Protein AF-A0A916A9X5-F1 (afdb_monomer)

Secondary structure (DSSP, 8-state):
------------------------------PPP--TT-----TTSPP---SPPPPP---SS-EE-TTEEEEEEEETT-B-S-TT--PPP-TTS---HHHHTTBPPSSEEEEEEEESSTTSEEEEEEEE----HHHHSTTTTSS--HHHHHHHHHHSEEEEEEEEEETTEEEE-SS-TT-EEE-TTSEEEEESTTTT-GGG-BTTBTTS-EEE----EEEEEE-TTS-EEEEE--HHHH-B--SS--HHHHHTT-BSS-SS-GGGT-GGGBTTT-TTTGGG-S-EEEE-TT-TTSPPEEEGGG-SS-EEEEEEEE-TTSEEEEEEEE-STTPPPEEEEEEEEPPSSHHHHTTTTTSSEEEEEEEE-TTSEEEEEE--S-SS--SHHHHHHTHHHHHHHHT----S-EEEEEE-TTS-EEEEE--BTTTTSTTSPPP-SSS-STTB-S-EEEEEEE-SSTTEEEEEEEEESSSS---EEEEEE-TTS-EEEEE-PPPPPTT---SHHHHHHTT--S--EEEEE-TT----EEEEEPSTT-EEEEEEE-TTSS-EEEEEE-TT--TTT---TT-TTSS--TTT--TT-----EEEEEEETTS--TT-

Foldseek 3Di:
DDDDDDDDDDDDDDDDDDDDDDDDDDDDDDDDDDDPDDDPFPPPDFQDQPFDFDDFAAFQAKDFGPQKDKDFAFWFLAFFDDQVQGDHDDQLLPDWLVSLLGTAAAFQQEWAWADDDAQFKTKIKTFAAFDQQLANDNQGCPPPDLRSLSSRQSRGGIWIWMWGQDPVGIHTDPPDPLTHDFTQAAKAFEFADQQQPPLQAWPVRNRSTIHGGAAGWNEWEADPLQKIKTFGAQLLQQAAEPCDHDPLCVLQNHYNDHLRPSCVNPVLRYCVRTVSSSLNYQFIWIDHSRDNPDHIYGQLQQFGARFQYWYWDADPVQWIKIWTFFQPFQFFTKIWTFPDHDDPDGCVSCVCRSNHTWIWTKAQDLVQKIFTHTQDDDDPQDDPSSCRSRVRVSRVVRPHGGAQGFREWEAFPVRKIKTKRQGAQCECPPPHDHADNRRNDHRQQFTFMKIWHQDPPRGMIGIDTAGRGQAPGGRWHYWYYDLNGKIKTWHADQADRAPDDRPPVSCVRRPSPHAIFIWIDHNVRYDTRTGMHHRRRWTFNYWYARNQQQKIKIKTHDHPQDDGNHANSVCQPPRHPPDPVDPSRHHITGIMIMHGPVSHHPSD

Radius of gyration: 24.97 Å; Cα contacts (8 Å, |Δi|>4): 1651; chains: 1; bounding box: 58×67×107 Å

Structure (mmCIF, N/CA/C/O backbone):
data_AF-A0A916A9X5-F1
#
_entry.id   AF-A0A916A9X5-F1
#
loop_
_atom_site.group_PDB
_atom_site.id
_atom_site.type_symbol
_atom_site.label_atom_id
_atom_site.label_alt_id
_atom_site.label_comp_id
_atom_site.label_asym_id
_atom_site.label_entity_id
_atom_site.label_seq_id
_atom_site.pdbx_PDB_ins_code
_atom_site.Cartn_x
_atom_site.Cartn_y
_atom_site.Cartn_z
_atom_site.occupancy
_atom_site.B_iso_or_equiv
_atom_site.auth_seq_id
_atom_site.auth_comp_id
_atom_site.auth_asym_id
_atom_site.auth_atom_id
_atom_site.pdbx_PDB_model_num
ATOM 1 N N . MET A 1 1 ? -12.866 -9.563 75.189 1.00 32.41 1 MET A N 1
ATOM 2 C CA . MET A 1 1 ? -11.852 -9.966 76.175 1.00 32.41 1 MET A CA 1
ATOM 3 C C . MET A 1 1 ? -12.183 -11.403 76.505 1.00 32.41 1 MET A C 1
ATOM 5 O O . MET A 1 1 ? -13.232 -11.605 77.095 1.00 32.41 1 MET A O 1
ATOM 9 N N . ASP A 1 2 ? -11.356 -12.312 75.979 1.00 34.25 2 ASP A N 1
ATOM 10 C CA . ASP A 1 2 ? -11.297 -13.766 76.216 1.00 34.25 2 ASP A CA 1
ATOM 11 C C . ASP A 1 2 ? -12.537 -14.603 75.823 1.00 34.25 2 ASP A C 1
ATOM 13 O O . ASP A 1 2 ? -13.659 -14.244 76.144 1.00 34.25 2 ASP A O 1
ATOM 17 N N . THR A 1 3 ? -12.457 -15.712 75.081 1.00 34.66 3 THR A N 1
ATOM 18 C CA . THR A 1 3 ? -11.340 -16.606 74.723 1.00 34.66 3 THR A CA 1
ATOM 19 C C . THR A 1 3 ? -11.617 -17.337 73.397 1.00 34.66 3 THR A C 1
ATOM 21 O O . THR A 1 3 ? -12.758 -17.534 72.988 1.00 34.66 3 THR A O 1
ATOM 24 N N . LEU A 1 4 ? -10.516 -17.713 72.744 1.00 34.12 4 LEU A N 1
ATOM 25 C CA . LEU A 1 4 ? -10.362 -18.489 71.510 1.00 34.12 4 LEU A CA 1
ATOM 26 C C . LEU A 1 4 ? -10.643 -19.985 71.725 1.00 34.12 4 LEU A C 1
ATOM 28 O O . LEU A 1 4 ? -10.327 -20.482 72.800 1.00 34.12 4 LEU A O 1
ATOM 32 N N . GLU A 1 5 ? -11.066 -20.702 70.675 1.00 34.28 5 GLU A N 1
ATOM 33 C CA . GLU A 1 5 ? -10.528 -22.037 70.341 1.00 34.28 5 GLU A CA 1
ATOM 34 C C . GLU A 1 5 ? -10.943 -22.493 68.923 1.00 34.28 5 GLU A C 1
ATOM 36 O O . GLU A 1 5 ? -12.114 -22.727 68.635 1.00 34.28 5 GLU A O 1
ATOM 41 N N . GLU A 1 6 ? -9.955 -22.617 68.031 1.00 34.69 6 GLU A N 1
ATOM 42 C CA . GLU A 1 6 ? -9.994 -23.486 66.844 1.00 34.69 6 GLU A CA 1
ATOM 43 C C . GLU A 1 6 ? -9.562 -24.910 67.230 1.00 34.69 6 GLU A C 1
ATOM 45 O O . GLU A 1 6 ? -8.790 -25.082 68.179 1.00 34.69 6 GLU A O 1
ATOM 50 N N . PRO A 1 7 ? -9.879 -25.916 66.391 1.00 44.09 7 PRO A N 1
ATOM 51 C CA . PRO A 1 7 ? -8.806 -26.837 66.021 1.00 44.09 7 PRO A CA 1
ATOM 52 C C . PRO A 1 7 ? -8.774 -27.249 64.535 1.00 44.09 7 PRO A C 1
ATOM 54 O O . PRO A 1 7 ? -9.735 -27.764 63.978 1.00 44.09 7 PRO A O 1
ATOM 57 N N . ARG A 1 8 ? -7.580 -27.053 63.960 1.00 31.31 8 ARG A N 1
ATOM 58 C CA . ARG A 1 8 ? -6.703 -27.971 63.194 1.00 31.31 8 ARG A CA 1
ATOM 59 C C . ARG A 1 8 ? -7.261 -28.906 62.102 1.00 31.31 8 ARG A C 1
ATOM 61 O O . ARG A 1 8 ? -8.091 -29.778 62.320 1.00 31.31 8 ARG A O 1
ATOM 68 N N . LEU A 1 9 ? -6.563 -28.789 60.969 1.00 30.50 9 LEU A N 1
ATOM 69 C CA . LEU A 1 9 ? -6.454 -29.651 59.789 1.00 30.50 9 LEU A CA 1
ATOM 70 C C . LEU A 1 9 ? -6.064 -31.115 60.082 1.00 30.50 9 LEU A C 1
ATOM 72 O O . LEU A 1 9 ? -5.183 -31.371 60.904 1.00 30.50 9 LEU A O 1
ATOM 76 N N . SER A 1 10 ? -6.576 -32.033 59.256 1.00 31.52 10 SER A N 1
ATOM 77 C CA . SER A 1 10 ? -5.825 -33.202 58.774 1.00 31.52 10 SER A CA 1
ATOM 78 C C . SER A 1 10 ? -6.280 -33.596 57.360 1.00 31.52 10 SER A C 1
ATOM 80 O O . SER A 1 10 ? -7.465 -33.856 57.146 1.00 31.52 10 SER A O 1
ATOM 82 N N . ASP A 1 11 ? -5.328 -33.653 56.429 1.00 31.22 11 ASP A N 1
ATOM 83 C CA . ASP A 1 11 ? -5.439 -34.231 55.085 1.00 31.22 11 ASP A CA 1
ATOM 84 C C . ASP A 1 11 ? -5.669 -35.753 55.107 1.00 31.22 11 ASP A C 1
ATOM 86 O O . ASP A 1 11 ? -5.085 -36.456 55.932 1.00 31.22 11 ASP A O 1
ATOM 90 N N . SER A 1 12 ? -6.441 -36.272 54.141 1.00 32.19 12 SER A N 1
ATOM 91 C CA . SER A 1 12 ? -6.102 -37.508 53.405 1.00 32.19 12 SER A CA 1
ATOM 92 C C . SER A 1 12 ? -6.967 -37.689 52.141 1.00 32.19 12 SER A C 1
ATOM 94 O O . SER A 1 12 ? -8.180 -37.861 52.202 1.00 32.19 12 SER A O 1
ATOM 96 N N . ASP A 1 13 ? -6.280 -37.575 51.004 1.00 31.11 13 ASP A N 1
ATOM 97 C CA . ASP A 1 13 ? -6.439 -38.141 49.654 1.00 31.11 13 ASP A CA 1
ATOM 98 C C . ASP A 1 13 ? -7.714 -38.895 49.201 1.00 31.11 13 ASP A C 1
ATOM 100 O O . ASP A 1 13 ? -8.101 -39.916 49.767 1.00 31.11 13 ASP A O 1
ATOM 104 N N . ALA A 1 14 ? -8.214 -38.471 48.022 1.00 28.59 14 ALA A N 1
ATOM 105 C CA . ALA A 1 14 ? -8.363 -39.248 46.766 1.00 28.59 14 ALA A CA 1
ATOM 106 C C . ALA A 1 14 ? -9.704 -39.030 46.009 1.00 28.59 14 ALA A C 1
ATOM 108 O O . ALA A 1 14 ? -10.788 -39.350 46.489 1.00 28.59 14 ALA A O 1
ATOM 109 N N . GLU A 1 15 ? -9.584 -38.511 44.776 1.00 33.00 15 GLU A N 1
ATOM 110 C CA . GLU A 1 15 ? -10.573 -38.396 43.673 1.00 33.00 15 GLU A CA 1
ATOM 111 C C . GLU A 1 15 ? -11.326 -39.716 43.336 1.00 33.00 15 GLU A C 1
ATOM 113 O O . GLU A 1 15 ? -10.790 -40.770 43.686 1.00 33.00 15 GLU A O 1
ATOM 118 N N . PRO A 1 16 ? -12.485 -39.751 42.600 1.00 36.59 16 PRO A N 1
ATOM 119 C CA . PRO A 1 16 ? -12.747 -39.002 41.345 1.00 36.59 16 PRO A CA 1
ATOM 120 C C . PRO A 1 16 ? -14.222 -38.629 41.007 1.00 36.59 16 PRO A C 1
ATOM 122 O O . PRO A 1 16 ? -15.176 -39.123 41.600 1.00 36.59 16 PRO A O 1
ATOM 125 N N . GLY A 1 17 ? -14.435 -37.859 39.924 1.00 25.28 17 GLY A N 1
ATOM 126 C CA . GLY A 1 17 ? -15.630 -38.061 39.078 1.00 25.28 17 GLY A CA 1
ATOM 127 C C . GLY A 1 17 ? -16.363 -36.834 38.524 1.00 25.28 17 GLY A C 1
ATOM 128 O O . GLY A 1 17 ? -17.283 -36.299 39.131 1.00 25.28 17 GLY A O 1
ATOM 129 N N . ARG A 1 18 ? -16.024 -36.498 37.273 1.00 30.84 18 ARG A N 1
ATOM 130 C CA . ARG A 1 18 ? -16.795 -35.746 36.261 1.00 30.84 18 ARG A CA 1
ATOM 131 C C . ARG A 1 18 ? -18.327 -35.740 36.443 1.00 30.84 18 ARG A C 1
ATOM 133 O O . ARG A 1 18 ? -18.946 -36.799 36.381 1.00 30.84 18 ARG A O 1
ATOM 140 N N . ARG A 1 19 ? -18.941 -34.547 36.416 1.00 30.69 19 ARG A N 1
ATOM 141 C CA . ARG A 1 19 ? -20.266 -34.281 35.804 1.00 30.69 19 ARG A CA 1
ATOM 142 C C . ARG A 1 19 ? -20.470 -32.772 35.599 1.00 30.69 19 ARG A C 1
ATOM 144 O O . ARG A 1 19 ? -20.953 -32.076 36.482 1.00 30.69 19 ARG A O 1
ATOM 151 N N . ALA A 1 20 ? -20.123 -32.277 34.412 1.00 30.42 20 ALA A N 1
ATOM 152 C CA . ALA A 1 20 ? -20.617 -31.000 33.901 1.00 30.42 20 ALA A CA 1
ATOM 153 C C . ALA A 1 20 ? -21.647 -31.295 32.803 1.00 30.42 20 ALA A C 1
ATOM 155 O O . ALA A 1 20 ? -21.392 -32.054 31.869 1.00 30.42 20 ALA A O 1
ATOM 156 N N . VAL A 1 21 ? -22.841 -30.748 32.999 1.00 30.64 21 VAL A N 1
ATOM 157 C CA . VAL A 1 21 ? -24.055 -30.949 32.209 1.00 30.64 21 VAL A CA 1
ATOM 158 C C . VAL A 1 21 ? -23.969 -30.134 30.917 1.00 30.64 21 VAL A C 1
ATOM 160 O O . VAL A 1 21 ? -23.887 -28.910 30.965 1.00 30.64 21 VAL A O 1
ATOM 163 N N . LEU A 1 22 ? -24.043 -30.806 29.763 1.00 29.33 22 LEU A N 1
ATOM 164 C CA . LEU A 1 22 ? -24.406 -30.175 28.493 1.00 29.33 22 LEU A CA 1
ATOM 165 C C . LEU A 1 22 ? -25.883 -29.758 28.554 1.00 29.33 22 LEU A C 1
ATOM 167 O O . LEU A 1 22 ? -26.764 -30.608 28.693 1.00 29.33 22 LEU A O 1
ATOM 171 N N . ARG A 1 23 ? -26.162 -28.465 28.376 1.00 27.64 23 ARG A N 1
ATOM 172 C CA . ARG A 1 23 ? -27.454 -27.989 27.875 1.00 27.64 23 ARG A CA 1
ATOM 173 C C . ARG A 1 23 ? -27.226 -27.135 26.635 1.00 27.64 23 ARG A C 1
ATOM 175 O O . ARG A 1 23 ? -26.504 -26.147 26.647 1.00 27.64 23 ARG A O 1
ATOM 182 N N . SER A 1 24 ? -27.835 -27.625 25.572 1.00 28.34 24 SER A N 1
ATOM 183 C CA . SER A 1 24 ? -27.901 -27.159 24.199 1.00 28.34 24 SER A CA 1
ATOM 184 C C . SER A 1 24 ? -28.530 -25.768 24.065 1.00 28.34 24 SER A C 1
ATOM 186 O O . SER A 1 24 ? -29.634 -25.530 24.548 1.00 28.34 24 SER A O 1
ATOM 188 N N . GLY A 1 25 ? -27.858 -24.886 23.324 1.00 26.52 25 GLY A N 1
ATOM 189 C CA . GLY A 1 25 ? -28.445 -23.711 22.683 1.00 26.52 25 GLY A CA 1
ATOM 190 C C . GLY A 1 25 ? -28.215 -23.830 21.178 1.00 26.52 25 GLY A C 1
ATOM 191 O O . GLY A 1 25 ? -27.079 -23.754 20.722 1.00 26.52 25 GLY A O 1
ATOM 192 N N . ALA A 1 26 ? -29.275 -24.112 20.424 1.00 26.28 26 ALA A N 1
ATOM 193 C CA . ALA A 1 26 ? -29.230 -24.263 18.975 1.00 26.28 26 ALA A CA 1
ATOM 194 C C . ALA A 1 26 ? -29.250 -22.882 18.296 1.00 26.28 26 ALA A C 1
ATOM 196 O O . ALA A 1 26 ? -30.237 -22.156 18.407 1.00 26.28 26 ALA A O 1
ATOM 197 N N . CYS A 1 27 ? -28.178 -22.530 17.582 1.00 25.22 27 CYS A N 1
ATOM 198 C CA . CYS A 1 27 ? -28.164 -21.413 16.639 1.00 25.22 27 CYS A CA 1
ATOM 199 C C . CYS A 1 27 ? -28.667 -21.899 15.277 1.00 25.22 27 CYS A C 1
ATOM 201 O O . CYS A 1 27 ? -28.073 -22.785 14.664 1.00 25.22 27 CYS A O 1
ATOM 203 N N . TRP A 1 28 ? -29.756 -21.303 14.797 1.00 27.48 28 TRP A N 1
ATOM 204 C CA . TRP A 1 28 ? -30.227 -21.469 13.428 1.00 27.48 28 TRP A CA 1
ATOM 205 C C . TRP A 1 28 ? -29.316 -20.682 12.481 1.00 27.48 28 TRP A C 1
ATOM 207 O O . TRP A 1 28 ? -29.332 -19.453 12.477 1.00 27.48 28 TRP A O 1
ATOM 217 N N . ALA A 1 29 ? -28.519 -21.389 11.681 1.00 28.83 29 ALA A N 1
ATOM 218 C CA . ALA A 1 29 ? -27.820 -20.812 10.540 1.00 28.83 29 ALA A CA 1
ATOM 219 C C . ALA A 1 29 ? -28.813 -20.658 9.376 1.00 28.83 29 ALA A C 1
ATOM 221 O O . ALA A 1 29 ? -29.308 -21.646 8.834 1.00 28.83 29 ALA A O 1
ATOM 222 N N . LEU A 1 30 ? -29.122 -19.415 9.002 1.00 31.17 30 LEU A N 1
ATOM 223 C CA . LEU A 1 30 ? -29.831 -19.106 7.763 1.00 31.17 30 LEU A CA 1
ATOM 224 C C . LEU A 1 30 ? -28.836 -19.177 6.600 1.00 31.17 30 LEU A C 1
ATOM 226 O O . LEU A 1 30 ? -27.908 -18.377 6.507 1.00 31.17 30 LEU A O 1
ATOM 230 N N . ALA A 1 31 ? -29.039 -20.162 5.727 1.00 32.34 31 ALA A N 1
ATOM 231 C CA . ALA A 1 31 ? -28.315 -20.321 4.476 1.00 32.34 31 ALA A CA 1
ATOM 232 C C . ALA A 1 31 ? -28.675 -19.184 3.503 1.00 32.34 31 ALA A C 1
ATOM 234 O O . ALA A 1 31 ? -29.826 -19.059 3.084 1.00 32.34 31 ALA A O 1
ATOM 235 N N . ALA A 1 32 ? -27.687 -18.372 3.123 1.00 30.95 32 ALA A N 1
ATOM 236 C CA . ALA A 1 32 ? -27.790 -17.471 1.982 1.00 30.95 32 ALA A CA 1
ATOM 237 C C . ALA A 1 32 ? -27.537 -18.271 0.694 1.00 30.95 32 ALA A C 1
ATOM 239 O O . ALA A 1 32 ? -26.460 -18.832 0.494 1.00 30.95 32 ALA A O 1
ATOM 240 N N . ALA A 1 33 ? -28.548 -18.352 -0.167 1.00 33.66 33 ALA A N 1
ATOM 241 C CA . ALA A 1 33 ? -28.450 -18.973 -1.479 1.00 33.66 33 ALA A CA 1
ATOM 242 C C . ALA A 1 33 ? -27.968 -17.954 -2.530 1.00 33.66 33 ALA A C 1
ATOM 244 O O . ALA A 1 33 ? -28.554 -16.883 -2.649 1.00 33.66 33 ALA A O 1
ATOM 245 N N . GLY A 1 34 ? -26.978 -18.340 -3.348 1.00 28.25 34 GLY A N 1
ATOM 246 C CA . GLY A 1 34 ? -26.969 -17.982 -4.773 1.00 28.25 34 GLY A CA 1
ATOM 247 C C . GLY A 1 34 ? -25.902 -17.022 -5.319 1.00 28.25 34 GLY A C 1
ATOM 248 O O . GLY A 1 34 ? -26.262 -16.029 -5.937 1.00 28.25 34 GLY A O 1
ATOM 249 N N . LEU A 1 35 ? -24.613 -17.376 -5.251 1.00 31.64 35 LEU A N 1
ATOM 250 C CA . LEU A 1 35 ? -23.639 -17.072 -6.318 1.00 31.64 35 LEU A CA 1
ATOM 251 C C . LEU A 1 35 ? -22.833 -18.357 -6.604 1.00 31.64 35 LEU A C 1
ATOM 253 O O . LEU A 1 35 ? -22.330 -18.966 -5.656 1.00 31.64 35 LEU A O 1
ATO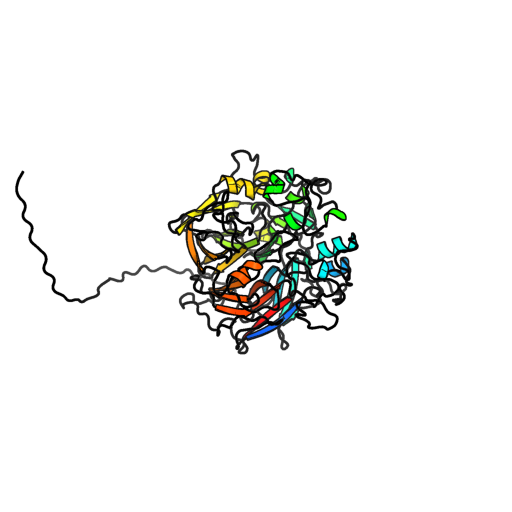M 257 N N . PRO A 1 36 ? -22.709 -18.828 -7.860 1.00 32.25 36 PRO A N 1
ATOM 258 C CA . PRO A 1 36 ? -21.946 -20.035 -8.154 1.00 32.25 36 PRO A CA 1
ATOM 259 C C . PRO A 1 36 ? -20.448 -19.712 -8.070 1.00 32.25 36 PRO A C 1
ATOM 261 O O . PRO A 1 36 ? -19.918 -19.000 -8.919 1.00 32.25 36 PRO A O 1
ATOM 264 N N . GLY A 1 37 ? -19.759 -20.213 -7.040 1.00 30.95 37 GLY A N 1
ATOM 265 C CA . GLY A 1 37 ? -18.295 -20.107 -6.957 1.00 30.95 37 GLY A CA 1
ATOM 266 C C . GLY A 1 37 ? -17.660 -20.174 -5.567 1.00 30.95 37 GLY A C 1
ATOM 267 O O . GLY A 1 37 ? -16.452 -20.372 -5.482 1.00 30.95 37 GLY A O 1
ATOM 268 N N . CYS A 1 38 ? -18.420 -20.057 -4.477 1.00 30.88 38 CYS A N 1
ATOM 269 C CA . CYS A 1 38 ? -17.856 -20.200 -3.134 1.00 30.88 38 CYS A CA 1
ATOM 270 C C . CYS A 1 38 ? -17.885 -21.669 -2.704 1.00 30.88 38 CYS A C 1
ATOM 272 O O . CYS A 1 38 ? -18.927 -22.186 -2.305 1.00 30.88 38 CYS A O 1
ATOM 274 N N . ALA A 1 39 ? -16.737 -22.346 -2.761 1.00 30.52 39 ALA A N 1
ATOM 275 C CA . ALA A 1 39 ? -16.539 -23.517 -1.920 1.00 30.52 39 ALA A CA 1
ATOM 276 C C . ALA A 1 39 ? -16.722 -23.067 -0.460 1.00 30.52 39 ALA A C 1
ATOM 278 O O . ALA A 1 39 ? -16.041 -22.147 -0.007 1.00 30.52 39 ALA A O 1
ATOM 279 N N . LEU A 1 40 ? -17.677 -23.669 0.251 1.00 34.19 40 LEU A N 1
ATOM 280 C CA . LEU A 1 40 ? -17.825 -23.482 1.691 1.00 34.19 40 LEU A CA 1
ATOM 281 C C . LEU A 1 40 ? -16.552 -24.020 2.351 1.00 34.19 40 LEU A C 1
ATOM 283 O O . LEU A 1 40 ? -16.294 -25.222 2.328 1.00 34.19 40 LEU A O 1
ATOM 287 N N . VAL A 1 41 ? -15.728 -23.114 2.872 1.00 43.12 41 VAL A N 1
ATOM 288 C CA . VAL A 1 41 ? -14.558 -23.463 3.677 1.00 43.12 41 VAL A CA 1
ATOM 289 C C . VAL A 1 41 ? -15.080 -23.983 5.012 1.00 43.12 41 VAL A C 1
ATOM 291 O O . VAL A 1 41 ? -15.812 -23.280 5.706 1.00 43.12 41 VAL A O 1
ATOM 294 N N . ASP A 1 42 ? -14.735 -25.220 5.359 1.00 37.47 42 ASP A N 1
ATOM 295 C CA . ASP A 1 42 ? -14.994 -25.758 6.691 1.00 37.47 42 ASP A CA 1
ATOM 296 C C . ASP A 1 42 ? -14.117 -25.006 7.704 1.00 37.47 42 ASP A C 1
ATOM 298 O O . ASP A 1 42 ? -12.901 -25.193 7.758 1.00 37.47 42 ASP A O 1
ATOM 302 N N . THR A 1 43 ? -14.730 -24.108 8.475 1.00 46.75 43 THR A N 1
ATOM 303 C CA . THR A 1 43 ? -14.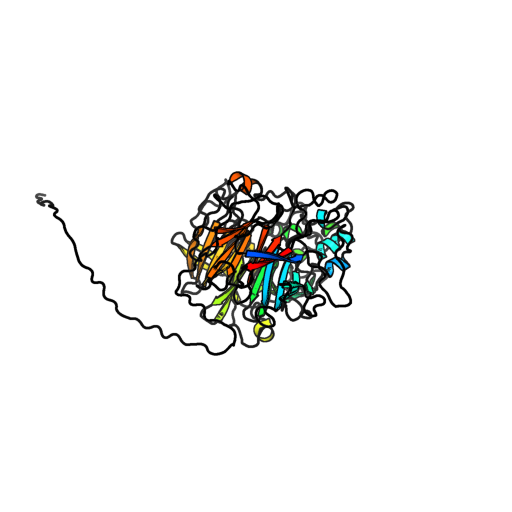066 -23.268 9.484 1.00 46.75 43 THR A CA 1
ATOM 304 C C . THR A 1 43 ? -13.853 -23.986 10.820 1.00 46.75 43 THR A C 1
ATOM 306 O O . THR A 1 43 ? -13.365 -23.372 11.767 1.00 46.75 43 THR A O 1
ATOM 309 N N . THR A 1 44 ? -14.207 -25.275 10.931 1.00 43.78 44 THR A N 1
ATOM 310 C CA . THR A 1 44 ? -14.118 -26.029 12.196 1.00 43.78 44 THR A CA 1
ATOM 311 C C . THR A 1 44 ? -12.807 -26.798 12.381 1.00 43.78 44 THR A C 1
ATOM 313 O O . THR A 1 44 ? -12.453 -27.148 13.510 1.00 43.78 44 THR A O 1
ATOM 316 N N . ALA A 1 45 ? -12.047 -27.040 11.309 1.00 51.09 45 ALA A N 1
ATOM 317 C CA . ALA A 1 45 ? -10.735 -27.672 11.398 1.00 51.09 45 ALA A CA 1
ATOM 318 C C . ALA A 1 45 ? -9.654 -26.634 11.764 1.00 51.09 45 ALA A C 1
ATOM 320 O O . ALA A 1 45 ? -9.610 -25.569 11.150 1.00 51.09 45 ALA A O 1
ATOM 321 N N . PRO A 1 46 ? -8.739 -26.923 12.714 1.00 59.16 46 PRO A N 1
ATOM 322 C CA . PRO A 1 46 ? -7.671 -25.991 13.059 1.00 59.16 46 PRO A CA 1
ATOM 323 C C . PRO A 1 46 ? -6.804 -25.707 11.831 1.00 59.16 46 PRO A C 1
ATOM 325 O O . PRO A 1 46 ? -6.321 -26.638 11.180 1.00 59.16 46 PRO A O 1
ATOM 328 N N . THR A 1 47 ? -6.589 -24.425 11.535 1.00 73.56 47 THR A N 1
ATOM 329 C CA . THR A 1 47 ? -5.739 -23.976 10.433 1.00 73.56 47 THR A CA 1
ATOM 330 C C . THR A 1 47 ? -4.320 -24.514 10.619 1.00 73.56 47 THR A C 1
ATOM 332 O O . THR A 1 47 ? -3.643 -24.197 11.597 1.00 73.56 47 THR A O 1
ATOM 335 N N . ARG A 1 48 ? -3.845 -25.339 9.678 1.00 83.25 48 ARG A N 1
ATOM 336 C CA . ARG A 1 48 ? -2.495 -25.924 9.719 1.00 83.25 48 ARG A CA 1
ATOM 337 C C . ARG A 1 48 ? -1.574 -25.286 8.688 1.00 83.25 48 ARG A C 1
ATOM 339 O O . ARG A 1 48 ? -1.984 -24.934 7.582 1.00 83.25 48 ARG A O 1
ATOM 346 N N . ILE A 1 49 ? -0.301 -25.201 9.061 1.00 91.12 49 ILE A N 1
ATOM 347 C CA . ILE A 1 49 ? 0.802 -24.894 8.154 1.00 91.12 49 ILE A CA 1
ATOM 348 C C . ILE A 1 49 ? 1.371 -26.228 7.662 1.00 91.12 49 ILE A C 1
ATOM 350 O O . ILE A 1 49 ? 2.030 -26.933 8.427 1.00 91.12 49 ILE A O 1
ATOM 354 N N . GLY A 1 50 ? 1.085 -26.591 6.413 1.00 91.75 50 GLY A N 1
ATOM 355 C CA . GLY A 1 50 ? 1.375 -27.915 5.855 1.00 91.75 50 GLY A CA 1
ATOM 356 C C . GLY A 1 50 ? 2.670 -28.030 5.047 1.00 91.75 50 GLY A C 1
ATOM 357 O O . GLY A 1 50 ? 2.921 -29.089 4.486 1.00 91.75 50 GLY A O 1
ATOM 358 N N . PHE A 1 51 ? 3.500 -26.985 4.992 1.00 94.50 51 PHE A N 1
ATOM 359 C CA . PHE A 1 51 ? 4.810 -27.029 4.331 1.00 94.50 51 PHE A CA 1
ATOM 360 C C . PHE A 1 51 ? 5.962 -27.266 5.321 1.00 94.50 51 PHE A C 1
ATOM 362 O O . PHE A 1 51 ?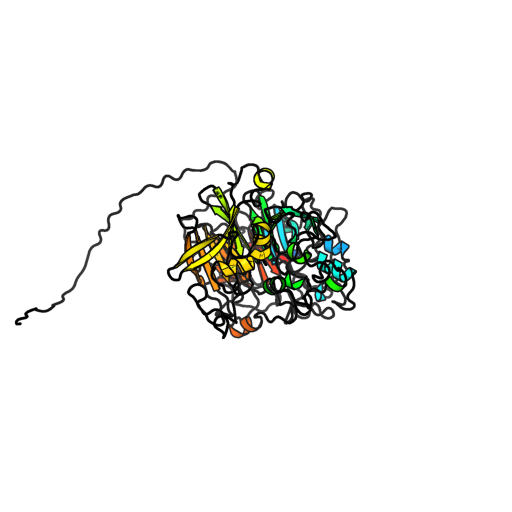 5.835 -27.025 6.528 1.00 94.50 51 PHE A O 1
ATOM 369 N N . THR A 1 52 ? 7.116 -27.693 4.804 1.00 95.38 52 THR A N 1
ATOM 370 C CA . THR A 1 52 ? 8.374 -27.766 5.565 1.00 95.38 52 THR A CA 1
ATOM 371 C C . THR A 1 52 ? 9.026 -26.392 5.621 1.00 95.38 52 THR A C 1
ATOM 373 O O . THR A 1 52 ? 9.276 -25.777 4.586 1.00 95.38 52 THR A O 1
ATOM 376 N N . GLU A 1 53 ? 9.302 -25.911 6.832 1.00 94.94 53 GLU A N 1
ATOM 377 C CA . GLU A 1 53 ? 9.939 -24.609 7.032 1.00 94.94 53 GLU A CA 1
ATOM 378 C C . GLU A 1 53 ? 11.369 -24.606 6.488 1.00 94.94 53 GLU A C 1
ATOM 380 O O . GLU A 1 53 ? 12.108 -25.576 6.660 1.00 94.94 53 GLU A O 1
ATOM 385 N N . ILE A 1 54 ? 11.758 -23.499 5.853 1.00 95.44 54 ILE A N 1
ATOM 386 C CA . ILE A 1 54 ? 13.104 -23.327 5.303 1.00 95.44 54 ILE A CA 1
ATOM 387 C C . ILE A 1 54 ? 14.005 -22.497 6.220 1.00 95.44 54 ILE A C 1
ATOM 389 O O . ILE A 1 54 ? 13.568 -21.587 6.935 1.00 95.44 54 ILE A O 1
ATOM 393 N N . ALA A 1 55 ? 15.303 -22.786 6.158 1.00 93.19 55 ALA A N 1
ATOM 394 C CA . ALA A 1 55 ? 16.325 -21.994 6.828 1.00 93.19 55 ALA A CA 1
ATOM 395 C C . ALA A 1 55 ? 16.430 -20.574 6.223 1.00 93.19 55 ALA A C 1
ATOM 397 O O . ALA A 1 55 ? 16.021 -20.356 5.078 1.00 93.19 55 ALA A O 1
ATOM 398 N N . PRO A 1 56 ? 16.988 -19.597 6.961 1.00 89.94 56 PRO A N 1
ATOM 399 C CA . PRO A 1 56 ? 17.413 -18.328 6.375 1.00 89.94 56 PRO A CA 1
ATOM 400 C C . PRO A 1 56 ? 18.410 -18.549 5.228 1.00 89.94 56 PRO A C 1
ATOM 402 O O . PRO A 1 56 ? 19.169 -19.520 5.236 1.00 89.94 56 PRO A O 1
ATOM 405 N N . GLY A 1 57 ? 18.469 -17.623 4.272 1.00 88.25 57 GLY A N 1
ATOM 406 C CA . GLY A 1 57 ? 19.461 -17.675 3.200 1.00 88.25 57 GLY A CA 1
ATOM 407 C C . GLY A 1 57 ? 19.760 -16.310 2.590 1.00 88.25 57 GLY A C 1
ATOM 408 O O . GLY A 1 57 ? 19.021 -15.358 2.802 1.00 88.25 57 GLY A O 1
ATOM 409 N N . ASN A 1 58 ? 20.882 -16.213 1.875 1.00 89.38 58 ASN A N 1
ATOM 410 C CA . ASN A 1 58 ? 21.439 -14.956 1.346 1.00 89.38 58 ASN A CA 1
ATOM 411 C C . ASN A 1 58 ? 21.613 -14.981 -0.180 1.00 89.38 58 ASN A C 1
ATOM 413 O O . ASN A 1 58 ? 22.363 -14.184 -0.741 1.00 89.38 58 ASN A O 1
ATOM 417 N N . ALA A 1 59 ? 20.987 -15.942 -0.860 1.00 92.19 59 ALA A N 1
ATOM 418 C CA . ALA A 1 59 ? 21.133 -16.089 -2.300 1.00 92.19 59 ALA A CA 1
ATOM 419 C C . ALA A 1 59 ? 20.458 -14.925 -3.038 1.00 92.19 59 ALA A C 1
ATOM 421 O O . ALA A 1 59 ? 19.405 -14.442 -2.626 1.00 92.19 59 ALA A O 1
ATOM 422 N N . ASP A 1 60 ? 21.010 -14.520 -4.182 1.00 94.06 60 ASP A N 1
ATOM 423 C CA . ASP A 1 60 ? 20.325 -13.613 -5.107 1.00 94.06 60 ASP A CA 1
ATOM 424 C C . ASP A 1 60 ? 19.287 -14.365 -5.954 1.00 94.06 60 ASP A C 1
ATOM 426 O O . ASP A 1 60 ? 19.330 -14.386 -7.178 1.00 94.06 60 ASP A O 1
ATOM 430 N N . ALA A 1 61 ? 18.389 -15.079 -5.283 1.00 95.00 61 ALA A N 1
ATOM 431 C CA . ALA A 1 61 ? 17.366 -15.919 -5.882 1.00 95.00 61 ALA A CA 1
ATOM 432 C C . ALA A 1 61 ? 16.210 -16.112 -4.898 1.00 95.00 61 ALA A C 1
ATOM 434 O O . ALA A 1 61 ? 16.342 -15.845 -3.705 1.00 95.00 61 ALA A O 1
ATOM 435 N N . LEU A 1 62 ? 15.085 -16.628 -5.396 1.00 96.50 62 LEU A N 1
ATOM 436 C CA . LEU A 1 62 ? 14.027 -17.123 -4.523 1.00 96.50 62 LEU A CA 1
ATOM 437 C C . LEU A 1 62 ? 14.400 -18.498 -3.977 1.00 96.50 62 LEU A C 1
ATOM 439 O O . LEU A 1 62 ? 14.788 -19.385 -4.736 1.00 96.50 62 LEU A O 1
ATOM 443 N N . GLN A 1 63 ? 14.226 -18.681 -2.673 1.00 97.00 63 GLN A N 1
ATOM 444 C CA . GLN A 1 63 ? 14.323 -19.980 -2.008 1.00 97.00 63 GLN A CA 1
ATOM 445 C C . GLN A 1 63 ? 12.950 -20.301 -1.419 1.00 97.00 63 GLN A C 1
ATOM 447 O O . GLN A 1 63 ? 12.339 -19.433 -0.804 1.00 97.00 63 GLN A O 1
ATOM 452 N N . LEU A 1 64 ? 12.440 -21.510 -1.643 1.00 97.25 64 LEU A N 1
ATOM 453 C CA . LEU A 1 64 ? 11.057 -21.898 -1.345 1.00 97.25 64 LEU A CA 1
ATOM 454 C C . LEU A 1 64 ? 11.027 -23.182 -0.519 1.00 97.25 64 LEU A C 1
ATOM 456 O O . LEU A 1 64 ? 11.983 -23.960 -0.548 1.00 97.25 64 LEU A O 1
ATOM 460 N N . ALA A 1 65 ? 9.901 -23.435 0.147 1.00 97.38 65 ALA A N 1
ATOM 461 C CA . ALA A 1 65 ? 9.580 -24.764 0.654 1.00 97.38 65 ALA A CA 1
ATOM 462 C C . ALA A 1 65 ? 9.703 -25.829 -0.471 1.00 97.38 65 ALA A C 1
ATOM 464 O O . ALA A 1 65 ? 9.292 -25.552 -1.602 1.00 97.38 65 ALA A O 1
ATOM 465 N N . PRO A 1 66 ? 10.251 -27.035 -0.199 1.00 96.19 66 PRO A N 1
ATOM 466 C CA . PRO A 1 66 ? 10.673 -27.988 -1.242 1.00 96.19 66 PRO A CA 1
ATOM 467 C C . PRO A 1 66 ? 9.581 -28.483 -2.203 1.00 96.19 66 PRO A C 1
ATOM 469 O O . PRO A 1 66 ? 9.879 -28.938 -3.302 1.00 96.19 66 PRO A O 1
ATOM 472 N N . ASP A 1 67 ? 8.319 -28.419 -1.793 1.00 96.00 67 ASP A N 1
ATOM 473 C CA . ASP A 1 67 ? 7.142 -28.856 -2.546 1.00 96.00 67 ASP A CA 1
ATOM 474 C C . ASP A 1 67 ? 6.519 -27.741 -3.408 1.00 96.00 67 ASP A C 1
ATOM 476 O O . ASP A 1 67 ? 5.420 -27.905 -3.947 1.00 96.00 67 ASP A O 1
ATOM 480 N N . HIS A 1 68 ? 7.214 -26.609 -3.555 1.00 97.94 68 HIS A N 1
ATOM 481 C CA . HIS A 1 68 ? 6.742 -25.433 -4.278 1.00 97.94 68 HIS A CA 1
ATOM 482 C C . HIS A 1 68 ? 7.720 -24.976 -5.367 1.00 97.94 68 HIS A C 1
ATOM 484 O O . HIS A 1 68 ? 8.935 -25.123 -5.266 1.00 97.94 68 HIS A O 1
ATOM 490 N N . ALA A 1 69 ? 7.168 -24.344 -6.400 1.00 97.12 69 ALA A N 1
ATOM 491 C CA . ALA A 1 69 ? 7.913 -23.651 -7.443 1.00 97.12 69 ALA A CA 1
ATOM 492 C C . ALA A 1 69 ? 7.347 -22.245 -7.659 1.00 97.12 69 ALA A C 1
ATOM 494 O O . ALA A 1 69 ? 6.163 -21.996 -7.416 1.00 97.12 69 ALA A O 1
ATOM 495 N N . ALA A 1 70 ? 8.190 -21.332 -8.143 1.00 97.31 70 ALA A N 1
ATOM 496 C CA . ALA A 1 70 ? 7.799 -19.968 -8.476 1.00 97.31 70 ALA A CA 1
ATOM 497 C C . ALA A 1 70 ? 8.333 -19.551 -9.848 1.00 97.31 70 ALA A C 1
ATOM 499 O O . ALA A 1 70 ? 9.443 -19.920 -10.227 1.00 97.31 70 ALA A O 1
ATOM 500 N N . ALA A 1 71 ? 7.561 -18.733 -10.561 1.00 96.50 71 ALA A N 1
ATOM 501 C CA . ALA A 1 71 ? 7.978 -18.107 -11.813 1.00 96.50 71 ALA A CA 1
ATOM 502 C C . ALA A 1 71 ? 7.606 -16.621 -11.817 1.00 96.50 71 ALA A C 1
ATOM 504 O O . ALA A 1 71 ? 6.518 -16.257 -11.373 1.00 96.50 71 ALA A O 1
ATOM 505 N N . ALA A 1 72 ? 8.495 -15.761 -12.323 1.00 96.69 72 ALA A N 1
ATOM 506 C CA . ALA A 1 72 ? 8.207 -14.339 -12.499 1.00 96.69 72 ALA A CA 1
ATOM 507 C C . ALA A 1 72 ? 7.211 -14.125 -13.645 1.00 96.69 72 ALA A C 1
ATOM 509 O O . ALA A 1 72 ? 7.468 -14.541 -14.776 1.00 96.69 72 ALA A O 1
ATOM 510 N N . VAL A 1 73 ? 6.095 -13.459 -13.341 1.00 97.50 73 VAL A N 1
ATOM 511 C CA . VAL A 1 73 ? 4.983 -13.233 -14.280 1.00 97.50 73 VAL A CA 1
ATOM 512 C C . VAL A 1 73 ? 4.930 -11.781 -14.740 1.00 97.50 73 VAL A C 1
ATOM 514 O O . VAL A 1 73 ? 4.670 -11.528 -15.909 1.00 97.50 73 VAL A O 1
ATOM 517 N N . VAL A 1 74 ? 5.202 -10.838 -13.836 1.00 98.12 74 VAL A N 1
ATOM 518 C CA . VAL A 1 74 ? 5.168 -9.393 -14.107 1.00 98.12 74 VAL A CA 1
ATOM 519 C C . VAL A 1 74 ? 6.400 -8.750 -13.498 1.00 98.12 74 VAL A C 1
ATOM 521 O O . VAL A 1 74 ? 6.739 -9.055 -12.360 1.00 98.12 74 VAL A O 1
ATOM 524 N N . ARG A 1 75 ? 7.064 -7.851 -14.214 1.00 97.81 75 ARG A N 1
ATOM 525 C CA . ARG A 1 75 ? 8.300 -7.177 -13.805 1.00 97.81 75 ARG A CA 1
ATOM 526 C C . ARG A 1 75 ? 8.188 -5.670 -14.064 1.00 97.81 75 ARG A C 1
ATOM 528 O O . ARG A 1 75 ? 7.515 -5.251 -15.002 1.00 97.81 75 ARG A O 1
ATOM 535 N N . TRP A 1 76 ? 8.891 -4.844 -13.283 1.00 97.75 76 TRP A N 1
ATOM 536 C CA . TRP A 1 76 ? 9.068 -3.413 -13.593 1.00 97.75 76 TRP A CA 1
ATOM 537 C C . TRP A 1 76 ? 9.513 -3.246 -15.051 1.00 97.75 76 TRP A C 1
ATOM 539 O O . TRP A 1 76 ? 10.429 -3.940 -15.486 1.00 97.75 76 TRP A O 1
ATOM 549 N N . GLY A 1 77 ? 8.883 -2.351 -15.810 1.00 97.12 77 GLY A N 1
ATOM 550 C CA . GLY A 1 77 ? 9.240 -2.122 -17.211 1.00 97.12 77 GLY A CA 1
ATOM 551 C C . GLY A 1 77 ? 8.506 -3.012 -18.218 1.00 97.12 77 GLY A C 1
ATOM 552 O O . GLY A 1 77 ? 8.617 -2.756 -19.413 1.00 97.12 77 GLY A O 1
ATOM 553 N N . ASP A 1 78 ? 7.750 -4.024 -17.776 1.00 97.69 78 ASP A N 1
ATOM 554 C CA . ASP A 1 78 ? 6.839 -4.738 -18.678 1.00 97.69 78 ASP A CA 1
ATOM 555 C C . ASP A 1 78 ? 5.757 -3.768 -19.173 1.00 97.69 78 ASP A C 1
ATOM 557 O O . ASP A 1 78 ? 5.289 -2.922 -18.413 1.00 97.69 78 ASP A O 1
ATOM 561 N N . ALA A 1 79 ? 5.367 -3.858 -20.443 1.00 96.50 79 ALA A N 1
ATOM 562 C CA . ALA A 1 79 ? 4.422 -2.922 -21.041 1.00 96.50 79 ALA A CA 1
ATOM 563 C C . ALA A 1 79 ? 3.020 -2.973 -20.391 1.00 96.50 79 ALA A C 1
ATOM 565 O O . ALA A 1 79 ? 2.495 -4.022 -20.020 1.00 96.50 79 ALA A O 1
ATOM 566 N N . VAL A 1 80 ? 2.404 -1.805 -20.255 1.00 91.44 80 VAL A N 1
ATOM 567 C CA . VAL A 1 80 ? 1.054 -1.584 -19.734 1.00 91.44 80 VAL A CA 1
ATOM 568 C C . VAL A 1 80 ? 0.406 -0.568 -20.656 1.00 91.44 80 VAL A C 1
ATOM 570 O O . VAL A 1 80 ? 0.741 0.612 -20.615 1.00 91.44 80 VAL A O 1
ATOM 573 N N . GLY A 1 81 ? -0.510 -1.009 -21.506 1.00 72.38 81 GLY A N 1
ATOM 574 C CA . GLY A 1 81 ? -1.113 -0.104 -22.472 1.00 72.38 81 GLY A CA 1
ATOM 575 C C . GLY A 1 81 ? -1.909 -0.808 -23.561 1.00 72.38 81 GLY A C 1
ATOM 576 O O . GLY A 1 81 ? -2.016 -2.039 -23.554 1.00 72.38 81 GLY A O 1
ATOM 577 N N . PRO A 1 82 ? -2.465 -0.025 -24.497 1.00 75.94 82 PRO A N 1
ATOM 578 C CA . PRO A 1 82 ? -3.176 -0.536 -25.661 1.00 75.94 82 PRO A CA 1
ATOM 579 C C . PRO A 1 82 ? -2.223 -1.195 -26.672 1.00 75.94 82 PRO A C 1
ATOM 581 O O . PRO A 1 82 ? -1.000 -1.071 -26.586 1.00 75.94 82 PRO A O 1
ATOM 584 N N . ALA A 1 83 ? -2.785 -1.929 -27.633 1.00 82.00 83 ALA A N 1
ATOM 585 C CA . ALA A 1 83 ? -2.035 -2.721 -28.615 1.00 82.00 83 ALA A CA 1
ATOM 586 C C . ALA A 1 83 ? -1.023 -1.915 -29.446 1.00 82.00 83 ALA A C 1
ATOM 588 O O . ALA A 1 83 ? 0.025 -2.437 -29.815 1.00 82.00 83 ALA A O 1
ATOM 589 N N . ASP A 1 84 ? -1.318 -0.648 -29.708 1.00 83.56 84 ASP A N 1
ATOM 590 C CA . ASP A 1 84 ? -0.489 0.288 -30.463 1.00 83.56 84 ASP A CA 1
ATOM 591 C C . ASP A 1 84 ? 0.599 0.975 -29.616 1.00 83.56 84 ASP A C 1
ATOM 593 O O . ASP A 1 84 ? 1.440 1.690 -30.159 1.00 83.56 84 ASP A O 1
ATOM 597 N N . ALA A 1 85 ? 0.632 0.733 -28.300 1.00 86.31 85 ALA A N 1
ATOM 598 C CA . ALA A 1 85 ? 1.574 1.361 -27.379 1.00 86.31 85 ALA A CA 1
ATOM 599 C C . ALA A 1 85 ? 2.135 0.356 -26.350 1.00 86.31 85 ALA A C 1
ATOM 601 O O . ALA A 1 85 ? 1.818 0.400 -25.161 1.00 86.31 85 ALA A O 1
ATOM 602 N N . GLN A 1 86 ? 2.999 -0.552 -26.827 1.00 93.69 86 GLN A N 1
ATOM 603 C CA . GLN A 1 86 ? 3.685 -1.591 -26.037 1.00 93.69 86 GLN A CA 1
ATOM 604 C C . GLN A 1 86 ? 5.209 -1.350 -25.976 1.00 93.69 86 GLN A C 1
ATOM 606 O O . GLN A 1 86 ? 5.972 -1.991 -26.705 1.00 93.69 86 GLN A O 1
ATOM 611 N N . PRO A 1 87 ? 5.699 -0.408 -25.151 1.00 95.44 87 PRO A N 1
ATOM 612 C CA . PRO A 1 87 ? 7.128 -0.115 -25.077 1.00 95.44 87 PRO A CA 1
ATOM 613 C C . PRO A 1 87 ? 7.929 -1.279 -24.481 1.00 95.44 87 PRO A C 1
ATOM 615 O O . PRO A 1 87 ? 7.733 -1.677 -23.330 1.00 95.44 87 PRO A O 1
ATOM 618 N N . ALA A 1 88 ? 8.901 -1.780 -25.243 1.00 94.94 88 ALA A N 1
ATOM 619 C CA . ALA A 1 88 ? 9.820 -2.807 -24.769 1.00 94.94 88 ALA A CA 1
ATOM 620 C C . ALA A 1 88 ? 10.712 -2.296 -23.622 1.00 94.94 88 ALA A C 1
ATOM 622 O O . ALA A 1 88 ? 11.185 -1.151 -23.625 1.00 94.94 88 ALA A O 1
ATOM 623 N N . TRP A 1 89 ? 10.987 -3.182 -22.664 1.00 95.25 89 TRP A N 1
ATOM 624 C CA . TRP A 1 89 ? 11.977 -2.955 -21.616 1.00 95.25 89 TRP A CA 1
ATOM 625 C C . TRP A 1 89 ? 13.367 -2.726 -22.219 1.00 95.25 89 TRP A C 1
ATOM 627 O O . TRP A 1 89 ? 13.846 -3.525 -23.028 1.00 95.25 89 TRP A O 1
ATOM 637 N N . ARG A 1 90 ? 14.044 -1.658 -21.787 1.00 95.94 90 ARG A N 1
ATOM 638 C CA . ARG A 1 90 ? 15.441 -1.390 -22.137 1.00 95.94 90 ARG A CA 1
ATOM 639 C C . ARG A 1 90 ? 16.328 -1.571 -20.915 1.00 95.94 90 ARG A C 1
ATOM 641 O O . ARG A 1 90 ? 16.310 -0.772 -19.981 1.00 95.94 90 ARG A O 1
ATOM 648 N N . ALA A 1 91 ? 17.150 -2.613 -20.972 1.00 92.75 91 ALA A N 1
ATOM 649 C CA . ALA A 1 91 ? 18.046 -3.040 -19.900 1.00 92.75 91 ALA A CA 1
ATOM 650 C C . ALA A 1 91 ? 19.048 -1.952 -19.460 1.00 92.75 91 ALA A C 1
ATOM 652 O O . ALA A 1 91 ? 19.488 -1.920 -18.315 1.00 92.75 91 ALA A O 1
ATOM 653 N N . ASP A 1 92 ? 19.357 -1.010 -20.348 1.00 91.88 92 ASP A N 1
ATOM 654 C CA . ASP A 1 92 ? 20.242 0.116 -20.077 1.00 91.88 92 ASP A CA 1
ATOM 655 C C . ASP A 1 92 ? 19.558 1.288 -19.344 1.00 91.88 92 ASP A C 1
ATOM 657 O O . ASP A 1 92 ? 20.228 2.269 -19.046 1.00 91.88 92 ASP A O 1
ATOM 661 N N . ALA A 1 93 ? 18.262 1.195 -19.016 1.00 94.56 93 ALA A N 1
ATOM 662 C CA . ALA A 1 93 ? 17.416 2.271 -18.480 1.00 94.56 93 ALA A CA 1
ATOM 663 C C . ALA A 1 93 ? 17.146 3.439 -19.454 1.00 94.56 93 ALA A C 1
ATOM 665 O O . ALA A 1 93 ? 16.745 4.531 -19.041 1.00 94.56 93 ALA A O 1
ATOM 666 N N . GLY A 1 94 ? 17.304 3.208 -20.758 1.00 95.81 94 GLY A N 1
ATOM 667 C CA . GLY A 1 94 ? 17.075 4.179 -21.828 1.00 95.81 94 GLY A CA 1
ATOM 668 C C . GLY A 1 94 ? 15.616 4.423 -22.213 1.00 95.81 94 GLY A C 1
ATOM 669 O O . GLY A 1 94 ? 15.375 5.089 -23.220 1.00 95.81 94 GLY A O 1
ATOM 670 N N . ASN A 1 95 ? 14.642 3.868 -21.484 1.00 97.38 95 ASN A N 1
ATOM 671 C CA . ASN A 1 95 ? 13.235 4.190 -21.720 1.00 97.38 95 ASN A CA 1
ATOM 672 C C . ASN A 1 95 ? 12.928 5.661 -21.376 1.00 97.38 95 ASN A C 1
ATOM 674 O O . ASN A 1 95 ? 13.486 6.195 -20.412 1.00 97.38 95 ASN A O 1
ATOM 678 N N . SER A 1 96 ? 12.047 6.308 -22.140 1.00 97.81 96 SER A N 1
ATOM 679 C CA . SER A 1 96 ? 11.588 7.686 -21.879 1.00 97.81 96 SER A CA 1
ATOM 680 C C . SER A 1 96 ? 10.559 7.757 -20.742 1.00 97.81 96 SER A C 1
ATOM 682 O O . SER A 1 96 ? 10.053 6.731 -20.283 1.00 97.81 96 SER A O 1
ATOM 684 N N . ALA A 1 97 ? 10.206 8.966 -20.294 1.00 98.00 97 ALA A N 1
ATOM 685 C CA . ALA A 1 97 ? 9.095 9.171 -19.364 1.00 98.00 97 ALA A CA 1
ATOM 686 C C . ALA A 1 97 ? 7.752 8.707 -19.949 1.00 98.00 97 ALA A C 1
ATOM 688 O O . ALA A 1 97 ? 6.948 8.108 -19.238 1.00 98.00 97 ALA A O 1
ATOM 689 N N . ALA A 1 98 ? 7.527 8.951 -21.245 1.00 97.00 98 ALA A N 1
ATOM 690 C CA . ALA A 1 98 ? 6.313 8.531 -21.941 1.00 97.00 98 ALA A CA 1
ATOM 691 C C . ALA A 1 98 ? 6.213 7.001 -22.038 1.00 97.00 98 ALA A C 1
ATOM 693 O O . ALA A 1 98 ? 5.152 6.438 -21.793 1.00 97.00 98 ALA A O 1
ATOM 694 N N . GLU A 1 99 ? 7.330 6.321 -22.318 1.00 97.50 99 GLU A N 1
ATOM 695 C CA . GLU A 1 99 ? 7.384 4.855 -22.300 1.00 97.50 99 GLU A CA 1
ATOM 696 C C . GLU A 1 99 ? 7.167 4.316 -20.877 1.00 97.50 99 GLU A C 1
ATOM 698 O O . GLU A 1 99 ? 6.357 3.416 -20.689 1.00 97.50 99 GLU A O 1
ATOM 703 N N . GLN A 1 100 ? 7.798 4.903 -19.851 1.00 97.94 100 GLN A N 1
ATOM 704 C CA . GLN A 1 100 ? 7.601 4.480 -18.458 1.00 97.94 100 GLN A CA 1
ATOM 705 C C . GLN A 1 100 ? 6.150 4.671 -17.983 1.00 97.94 100 GLN A C 1
ATOM 707 O O . GLN A 1 100 ? 5.667 3.880 -17.171 1.00 97.94 100 GLN A O 1
ATOM 712 N N . ALA A 1 101 ? 5.435 5.681 -18.489 1.00 96.81 101 ALA A N 1
ATOM 713 C CA . ALA A 1 101 ? 4.009 5.886 -18.215 1.00 96.81 101 ALA A CA 1
ATOM 714 C C . ALA A 1 101 ? 3.108 4.795 -18.823 1.00 96.81 101 ALA A C 1
ATOM 716 O O . ALA A 1 101 ? 1.937 4.713 -18.461 1.00 96.81 101 ALA A O 1
ATOM 717 N N . LEU A 1 102 ? 3.663 3.950 -19.696 1.00 96.69 102 LEU A N 1
ATOM 718 C CA . LEU A 1 102 ? 3.037 2.789 -20.327 1.00 96.69 102 LEU A CA 1
ATOM 719 C C . LEU A 1 102 ? 3.778 1.487 -19.979 1.00 96.69 102 LEU A C 1
ATOM 721 O O . LEU A 1 102 ? 3.780 0.526 -20.743 1.00 96.69 102 LEU A O 1
ATOM 725 N N . GLN A 1 103 ? 4.459 1.452 -18.836 1.00 97.81 103 GLN A N 1
ATOM 726 C CA . GLN A 1 103 ? 5.136 0.266 -18.312 1.00 97.81 103 GLN A CA 1
ATOM 727 C C . GLN A 1 103 ? 4.780 0.075 -16.848 1.00 97.81 103 GLN A C 1
ATOM 729 O O . GLN A 1 103 ? 4.481 1.050 -16.165 1.00 97.81 103 GLN A O 1
ATOM 734 N N . VAL A 1 104 ? 4.862 -1.149 -16.335 1.00 98.31 104 VAL A N 1
ATOM 735 C CA . VAL A 1 104 ? 4.745 -1.430 -14.902 1.00 98.31 104 VAL A CA 1
ATOM 736 C C . VAL A 1 104 ? 5.737 -0.543 -14.151 1.00 98.31 104 VAL A C 1
ATOM 738 O O . VAL A 1 104 ? 6.887 -0.412 -14.578 1.00 98.31 104 VAL A O 1
ATOM 741 N N . GLY A 1 105 ? 5.292 0.087 -13.063 1.00 97.44 105 GLY A N 1
ATOM 742 C CA . GLY A 1 105 ? 6.118 0.971 -12.235 1.00 97.44 105 GLY A CA 1
ATOM 743 C C . GLY A 1 105 ? 7.237 0.247 -11.473 1.00 97.44 105 GLY A C 1
ATOM 744 O O . GLY A 1 105 ? 7.314 -0.984 -11.451 1.00 97.44 105 GLY A O 1
ATOM 745 N N . GLN A 1 106 ? 8.119 1.018 -10.836 1.00 92.62 106 GLN A N 1
ATOM 746 C CA . GLN A 1 106 ? 9.166 0.485 -9.957 1.00 92.62 106 GLN A CA 1
ATOM 747 C C . GLN A 1 106 ? 8.610 0.115 -8.579 1.00 92.62 106 GLN A C 1
ATOM 749 O O . GLN A 1 106 ? 7.504 0.507 -8.220 1.00 92.62 106 GLN A O 1
ATOM 754 N N . GLN A 1 107 ? 9.390 -0.643 -7.804 1.00 89.06 107 GLN A N 1
ATOM 755 C CA . GLN A 1 107 ? 9.139 -0.924 -6.386 1.00 89.06 107 GLN A CA 1
ATOM 756 C C . GLN A 1 107 ? 7.687 -1.319 -6.078 1.00 89.06 107 GLN A C 1
ATOM 758 O O . GLN A 1 107 ? 6.954 -0.582 -5.419 1.00 89.06 107 GLN A O 1
ATOM 763 N N . ILE A 1 108 ? 7.277 -2.486 -6.583 1.00 94.75 108 ILE A N 1
ATOM 764 C CA . ILE A 1 108 ? 5.956 -3.068 -6.309 1.00 94.75 108 ILE A CA 1
ATOM 765 C C . ILE A 1 108 ? 5.811 -3.267 -4.792 1.00 94.75 108 ILE A C 1
ATOM 767 O O . ILE A 1 108 ? 6.392 -4.195 -4.238 1.00 94.75 108 ILE A O 1
ATOM 771 N N . ALA A 1 109 ? 5.075 -2.369 -4.143 1.00 92.00 109 ALA A N 1
ATOM 772 C CA . ALA A 1 109 ? 4.967 -2.235 -2.692 1.00 92.00 109 ALA A CA 1
ATOM 773 C C . ALA A 1 109 ? 3.645 -2.779 -2.130 1.00 92.00 109 ALA A C 1
ATOM 775 O O . ALA A 1 109 ? 3.521 -2.951 -0.927 1.00 92.00 109 ALA A O 1
ATOM 776 N N . ALA A 1 110 ? 2.666 -3.040 -2.997 1.00 95.56 110 ALA A N 1
ATOM 777 C CA . ALA A 1 110 ? 1.391 -3.649 -2.645 1.00 95.56 110 ALA A CA 1
ATOM 778 C C . ALA A 1 110 ? 0.867 -4.486 -3.811 1.00 95.56 110 ALA A C 1
ATOM 780 O O . ALA A 1 110 ? 1.161 -4.194 -4.975 1.00 95.56 110 ALA A O 1
ATOM 781 N N . LEU A 1 111 ? 0.066 -5.503 -3.495 1.00 97.62 111 LEU A N 1
ATOM 782 C CA . LEU A 1 111 ? -0.437 -6.474 -4.460 1.00 97.62 111 LEU A CA 1
ATOM 783 C C . LEU A 1 111 ? -1.863 -6.912 -4.114 1.00 97.62 111 LEU A C 1
ATOM 785 O O . LEU A 1 111 ? -2.125 -7.307 -2.983 1.00 97.62 111 LEU A O 1
ATOM 789 N N . GLN A 1 112 ? -2.754 -6.901 -5.104 1.00 98.00 112 GLN A N 1
ATOM 790 C CA . GLN A 1 112 ? -4.065 -7.558 -5.052 1.00 98.00 112 GLN A CA 1
ATOM 791 C C . GLN A 1 112 ? -4.309 -8.358 -6.336 1.00 98.00 112 GLN A C 1
ATOM 793 O O . GLN A 1 112 ? -3.843 -7.968 -7.409 1.00 98.00 112 GLN A O 1
ATOM 798 N N . TYR A 1 113 ? -5.056 -9.460 -6.231 1.00 97.50 113 TYR A N 1
ATOM 799 C CA . TYR A 1 113 ? -5.506 -10.264 -7.370 1.00 97.50 113 TYR A CA 1
ATOM 800 C C . TYR A 1 113 ? -7.030 -10.236 -7.459 1.00 97.50 113 TYR A C 1
ATOM 802 O O . TYR A 1 113 ? -7.721 -10.533 -6.487 1.00 97.50 113 TYR A O 1
ATOM 810 N N . LEU A 1 114 ? -7.545 -9.901 -8.638 1.00 96.12 114 LEU A N 1
ATOM 811 C CA . LEU A 1 114 ? -8.969 -9.816 -8.923 1.00 96.12 114 LEU A CA 1
ATOM 812 C C . LEU A 1 114 ? -9.335 -10.822 -10.023 1.00 96.12 114 LEU A C 1
ATOM 814 O O . LEU A 1 114 ? -8.942 -10.616 -11.173 1.00 96.12 114 LEU A O 1
ATOM 818 N N . PRO A 1 115 ? -10.078 -11.899 -9.724 1.00 95.06 115 PRO A N 1
ATOM 819 C CA . PRO A 1 115 ? -10.486 -12.853 -10.750 1.00 95.06 115 PRO A CA 1
ATOM 820 C C . PRO A 1 115 ? -11.440 -12.200 -11.765 1.00 95.06 115 PRO A C 1
ATOM 822 O O . PRO A 1 115 ? -12.294 -11.387 -11.395 1.00 95.06 115 PRO A O 1
ATOM 825 N N . LEU A 1 116 ? -11.286 -12.564 -13.043 1.00 92.25 116 LEU A N 1
ATOM 826 C CA . LEU A 1 116 ? -12.188 -12.160 -14.131 1.00 92.25 116 LEU A CA 1
ATOM 827 C C . LEU A 1 116 ? -13.074 -13.332 -14.562 1.00 92.25 116 LEU A C 1
ATOM 829 O O . LEU A 1 116 ? -14.288 -13.237 -14.452 1.00 92.25 116 LEU A O 1
ATOM 833 N N . ASP A 1 117 ? -12.457 -14.450 -14.958 1.00 79.38 117 ASP A N 1
ATOM 834 C CA . ASP A 1 117 ? -13.149 -15.661 -15.414 1.00 79.38 117 ASP A CA 1
ATOM 835 C C . ASP A 1 117 ? -12.569 -16.888 -14.693 1.00 79.38 117 ASP A C 1
ATOM 837 O O . ASP A 1 117 ? -11.623 -17.541 -15.147 1.00 79.38 117 ASP A O 1
ATOM 841 N N . GLY A 1 118 ? -13.108 -17.184 -13.509 1.00 80.69 118 GLY A N 1
ATOM 842 C CA . GLY A 1 118 ? -12.636 -18.279 -12.661 1.00 80.69 118 GLY A CA 1
ATOM 843 C C . GLY A 1 118 ? -11.258 -18.032 -12.029 1.00 80.69 118 GLY A C 1
ATOM 844 O O . GLY A 1 118 ? -10.832 -16.900 -11.807 1.00 80.69 118 GLY A O 1
ATOM 845 N N . ALA A 1 119 ? -10.548 -19.114 -11.693 1.00 83.12 119 ALA A N 1
ATOM 846 C CA . ALA A 1 119 ? -9.300 -19.046 -10.922 1.00 83.12 119 ALA A CA 1
ATOM 847 C C . ALA A 1 119 ? -8.023 -18.868 -11.771 1.00 83.12 119 ALA A C 1
ATOM 849 O O . ALA A 1 119 ? -6.939 -18.728 -11.211 1.00 83.12 119 ALA A O 1
ATOM 850 N N . ARG A 1 120 ? -8.122 -18.909 -13.108 1.00 93.12 120 ARG A N 1
ATOM 851 C CA . ARG A 1 120 ? -6.963 -18.956 -14.026 1.00 93.12 120 ARG A CA 1
ATOM 852 C C . ARG A 1 120 ? -6.776 -17.704 -14.883 1.00 93.12 120 ARG A C 1
ATOM 854 O O . ARG A 1 120 ? -5.845 -17.676 -15.678 1.00 93.12 120 ARG A O 1
ATOM 861 N N . ARG A 1 121 ? -7.627 -16.690 -14.734 1.00 96.62 121 ARG A N 1
ATOM 862 C CA . ARG A 1 121 ? -7.514 -15.394 -15.411 1.00 96.62 121 ARG A CA 1
ATOM 863 C C . ARG A 1 121 ? -7.966 -14.291 -14.464 1.00 96.62 121 ARG A C 1
ATOM 865 O O . ARG A 1 121 ? -9.026 -14.403 -13.844 1.00 96.62 121 ARG A O 1
ATOM 872 N N . GLY A 1 122 ? -7.187 -13.222 -14.373 1.00 96.69 122 GLY A N 1
ATOM 873 C CA . GLY A 1 122 ? -7.507 -12.109 -13.492 1.00 96.69 122 GLY A CA 1
ATOM 874 C C . GLY A 1 122 ? -6.625 -10.892 -13.707 1.00 96.69 122 GLY A C 1
ATOM 875 O O . GLY A 1 122 ? -5.704 -10.902 -14.521 1.00 96.69 122 GLY A O 1
ATOM 876 N N . LEU A 1 123 ? -6.919 -9.842 -12.950 1.00 97.75 123 LEU A N 1
ATOM 877 C CA . LEU A 1 123 ? -6.121 -8.629 -12.886 1.00 97.75 123 LEU A CA 1
ATOM 878 C C . LEU A 1 123 ? -5.215 -8.676 -11.659 1.00 97.75 123 LEU A C 1
ATOM 880 O O . LEU A 1 123 ? -5.674 -8.964 -10.554 1.00 97.75 123 LEU A O 1
ATOM 884 N N . LEU A 1 124 ? -3.942 -8.345 -11.843 1.00 98.31 124 LEU A N 1
ATOM 885 C CA . LEU A 1 124 ? -3.072 -7.933 -10.751 1.00 98.31 124 LEU A CA 1
ATOM 886 C C . LEU A 1 124 ? -3.121 -6.412 -10.649 1.00 98.31 124 LEU A C 1
ATOM 888 O O . LEU A 1 124 ? -2.885 -5.701 -11.629 1.00 98.31 124 LEU A O 1
ATOM 892 N N . VAL A 1 125 ? -3.411 -5.925 -9.448 1.00 98.56 125 VAL A N 1
ATOM 893 C CA . VAL A 1 125 ? -3.324 -4.509 -9.096 1.00 98.56 125 VAL A CA 1
ATOM 894 C C . VAL A 1 125 ? -2.066 -4.317 -8.262 1.00 98.56 125 VAL A C 1
ATOM 896 O O . VAL A 1 125 ? -1.889 -4.981 -7.240 1.00 98.56 125 VAL A O 1
ATOM 899 N N . LEU A 1 126 ? -1.188 -3.428 -8.721 1.00 98.62 126 LEU A N 1
ATOM 900 C CA . LEU A 1 126 ? 0.149 -3.211 -8.176 1.00 98.62 126 LEU A CA 1
ATOM 901 C C . LEU A 1 126 ? 0.288 -1.768 -7.691 1.00 98.62 126 LEU A C 1
ATOM 903 O O . LEU A 1 126 ? 0.066 -0.842 -8.470 1.00 98.62 126 LEU A O 1
ATOM 907 N N . GLY A 1 127 ? 0.677 -1.583 -6.429 1.00 97.81 127 GLY A N 1
ATOM 908 C CA . GLY A 1 127 ? 1.066 -0.283 -5.873 1.00 97.81 127 GLY A CA 1
ATOM 909 C C . GLY A 1 127 ? 2.569 -0.051 -6.005 1.00 97.81 127 GLY A C 1
ATOM 910 O O . GLY A 1 127 ? 3.346 -0.989 -5.833 1.00 97.81 127 GLY A O 1
ATOM 911 N N . HIS A 1 128 ? 2.983 1.178 -6.310 1.00 96.38 128 HIS A N 1
ATOM 912 C CA . HIS A 1 128 ? 4.385 1.555 -6.516 1.00 96.38 128 HIS A CA 1
ATOM 913 C C . HIS A 1 128 ? 4.815 2.647 -5.527 1.00 96.38 128 HIS A C 1
ATOM 915 O O . HIS A 1 128 ? 4.303 3.771 -5.583 1.00 96.38 128 HIS A O 1
ATOM 921 N N . GLY A 1 129 ? 5.742 2.299 -4.625 1.00 87.94 129 GLY A N 1
ATOM 922 C CA . GLY A 1 129 ? 6.012 3.050 -3.388 1.00 87.94 129 GLY A CA 1
ATOM 923 C C . GLY A 1 129 ? 7.131 4.101 -3.431 1.00 87.94 129 GLY A C 1
ATOM 924 O O . GLY A 1 129 ? 7.101 5.031 -2.631 1.00 87.94 129 GLY A O 1
ATOM 925 N N . LEU A 1 130 ? 8.098 4.000 -4.346 1.00 85.25 130 LEU A N 1
ATOM 926 C CA . LEU A 1 130 ? 9.126 5.025 -4.589 1.00 85.25 130 LEU A CA 1
ATOM 927 C C . LEU A 1 130 ? 9.838 4.733 -5.920 1.00 85.25 130 LEU A C 1
ATOM 929 O O . LEU A 1 130 ? 9.808 3.606 -6.420 1.00 85.25 130 LEU A O 1
ATOM 933 N N . ALA A 1 131 ? 10.506 5.740 -6.481 1.00 89.75 131 ALA A N 1
ATOM 934 C CA . ALA A 1 131 ? 11.438 5.566 -7.589 1.00 89.75 131 ALA A CA 1
ATOM 935 C C . ALA A 1 131 ? 12.879 5.406 -7.070 1.00 89.75 131 ALA A C 1
ATOM 937 O O . ALA A 1 131 ? 13.363 6.219 -6.281 1.00 89.75 131 ALA A O 1
ATOM 938 N N . ASP A 1 132 ? 13.590 4.386 -7.554 1.00 89.94 132 ASP A N 1
ATOM 939 C CA . ASP A 1 132 ? 15.043 4.295 -7.421 1.00 89.94 132 ASP A CA 1
ATOM 940 C C . ASP A 1 132 ? 15.685 4.997 -8.619 1.00 89.94 132 ASP A C 1
ATOM 942 O O . ASP A 1 132 ? 15.892 4.403 -9.681 1.00 89.94 132 ASP A O 1
ATOM 946 N N . GLU A 1 133 ? 16.020 6.274 -8.432 1.00 91.06 133 GLU A N 1
ATOM 947 C CA . GLU A 1 133 ? 16.591 7.122 -9.484 1.00 91.06 133 GLU A CA 1
ATOM 948 C C . GLU A 1 133 ? 17.894 6.572 -10.066 1.00 91.06 133 GLU A C 1
ATOM 950 O O . GLU A 1 133 ? 18.235 6.858 -11.215 1.00 91.06 133 GLU A O 1
ATOM 955 N N . GLY A 1 134 ? 18.635 5.779 -9.288 1.00 90.69 134 GLY A N 1
ATOM 956 C CA . GLY A 1 134 ? 19.876 5.183 -9.753 1.00 90.69 134 GLY A CA 1
ATOM 957 C C . GLY A 1 134 ? 19.654 4.007 -10.701 1.00 90.69 134 GLY A C 1
ATOM 958 O O . GLY A 1 134 ? 20.385 3.840 -11.680 1.00 90.69 134 GLY A O 1
ATOM 959 N N . ALA A 1 135 ? 18.593 3.233 -10.464 1.00 91.12 135 ALA A N 1
ATOM 960 C CA . ALA A 1 135 ? 18.162 2.175 -11.369 1.00 91.12 135 ALA A CA 1
ATOM 961 C C . ALA A 1 135 ? 17.379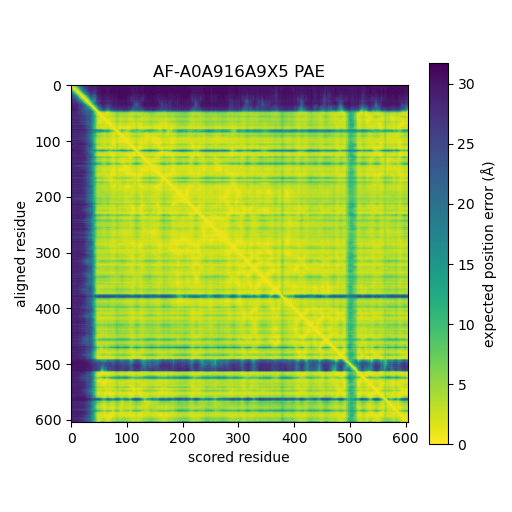 2.727 -12.573 1.00 91.12 135 ALA A C 1
ATOM 963 O O . ALA A 1 135 ? 17.549 2.223 -13.684 1.00 91.12 135 ALA A O 1
ATOM 964 N N . LEU A 1 136 ? 16.547 3.754 -12.364 1.00 94.38 136 LEU A N 1
ATOM 965 C CA . LEU A 1 136 ? 15.599 4.294 -13.345 1.00 94.38 136 LEU A CA 1
ATOM 966 C C . LEU A 1 136 ? 16.266 5.063 -14.495 1.00 94.38 136 LEU A C 1
ATOM 968 O O . LEU A 1 136 ? 15.708 5.143 -15.596 1.00 94.38 136 LEU A O 1
ATOM 972 N N . HIS A 1 137 ? 17.450 5.625 -14.258 1.00 94.81 137 HIS A N 1
ATOM 973 C CA . HIS A 1 137 ? 18.185 6.432 -15.229 1.00 94.81 137 HIS A CA 1
ATOM 974 C C . HIS A 1 137 ? 19.542 5.815 -15.567 1.00 94.81 137 HIS A C 1
ATOM 976 O O . HIS A 1 137 ? 20.235 5.289 -14.696 1.00 94.81 137 HIS A O 1
ATOM 982 N N . ARG A 1 138 ? 19.947 5.933 -16.840 1.00 92.56 138 ARG A N 1
ATOM 983 C CA . ARG A 1 138 ? 21.256 5.475 -17.349 1.00 92.56 138 ARG A CA 1
ATOM 984 C C . ARG A 1 138 ? 22.417 5.950 -16.469 1.00 92.56 138 ARG A C 1
ATOM 986 O O . ARG A 1 138 ? 23.280 5.165 -16.098 1.00 92.56 138 ARG A O 1
ATOM 993 N N . ASP A 1 139 ? 22.377 7.228 -16.126 1.00 91.69 139 ASP A N 1
ATOM 994 C CA . ASP A 1 139 ? 23.375 8.043 -15.430 1.00 91.69 139 ASP A CA 1
ATOM 995 C C . ASP A 1 139 ? 22.898 8.487 -14.030 1.00 91.69 139 ASP A C 1
ATOM 997 O O . ASP A 1 139 ? 23.466 9.383 -13.404 1.00 91.69 139 ASP A O 1
ATOM 1001 N N . GLY A 1 140 ? 21.827 7.874 -13.518 1.00 90.75 140 GLY A N 1
ATOM 1002 C CA . GLY A 1 140 ? 21.229 8.249 -12.241 1.00 90.75 140 GLY A CA 1
ATOM 1003 C C . GLY A 1 140 ? 20.666 9.670 -12.233 1.00 90.75 140 GLY A C 1
ATOM 1004 O O . GLY A 1 140 ? 20.178 10.190 -13.237 1.00 90.75 140 GLY A O 1
ATOM 1005 N N . ALA A 1 141 ? 20.751 10.335 -11.083 1.00 86.81 141 ALA A N 1
ATOM 1006 C CA . ALA A 1 141 ? 20.147 11.650 -10.878 1.00 86.81 141 ALA A CA 1
ATOM 1007 C C . ALA A 1 141 ? 20.968 12.840 -11.430 1.00 86.81 141 ALA A C 1
ATOM 1009 O O . ALA A 1 141 ? 20.566 13.984 -11.229 1.00 86.81 141 ALA A O 1
ATOM 1010 N N . ARG A 1 142 ? 22.121 12.625 -12.085 1.00 86.75 142 ARG A N 1
ATOM 1011 C CA . ARG A 1 142 ? 23.004 13.713 -12.555 1.00 86.75 142 ARG A CA 1
ATOM 1012 C C . ARG A 1 142 ? 23.327 13.569 -14.053 1.00 86.75 142 ARG A C 1
ATOM 1014 O O . ARG A 1 142 ? 23.846 12.524 -14.417 1.00 86.75 142 ARG A O 1
ATOM 1021 N N . PRO A 1 143 ? 23.063 14.589 -14.899 1.00 93.75 143 PRO A N 1
ATOM 1022 C CA . PRO A 1 143 ? 22.331 15.825 -14.588 1.00 93.75 143 PRO A CA 1
ATOM 1023 C C . PRO A 1 143 ? 20.867 15.540 -14.215 1.00 93.75 143 PRO A C 1
ATOM 1025 O O . PRO A 1 143 ? 20.289 14.566 -14.698 1.00 93.75 143 PRO A O 1
ATOM 1028 N N . TRP A 1 144 ? 20.269 16.375 -13.362 1.00 95.50 144 TRP A N 1
ATOM 1029 C CA . TRP A 1 144 ? 18.838 16.301 -13.042 1.00 95.50 144 TRP A CA 1
ATOM 1030 C C . TRP A 1 144 ? 18.064 17.144 -14.055 1.00 95.50 144 TRP A C 1
ATOM 1032 O O . TRP A 1 144 ? 18.492 18.248 -14.382 1.00 95.50 144 TRP A O 1
ATOM 1042 N N . THR A 1 145 ? 17.005 16.587 -14.643 1.00 97.62 145 THR A N 1
ATOM 1043 C CA . THR A 1 145 ? 16.271 17.234 -15.742 1.00 97.62 145 THR A CA 1
ATOM 1044 C C . THR A 1 145 ? 14.769 17.025 -15.601 1.00 97.62 145 THR A C 1
ATOM 1046 O O . THR A 1 145 ? 14.316 16.077 -14.955 1.00 97.62 145 THR A O 1
ATOM 1049 N N . ALA A 1 146 ? 13.985 17.858 -16.289 1.00 98.12 146 ALA A N 1
ATOM 1050 C CA . ALA A 1 146 ? 12.532 17.714 -16.343 1.00 98.12 146 ALA A CA 1
ATOM 1051 C C . ALA A 1 146 ? 12.076 16.357 -16.912 1.00 98.12 146 ALA A C 1
ATOM 1053 O O . ALA A 1 146 ? 11.051 15.830 -16.488 1.00 98.12 146 ALA A O 1
ATOM 1054 N N . GLU A 1 147 ? 12.831 15.767 -17.846 1.00 98.19 147 GLU A N 1
ATOM 1055 C CA . GLU A 1 147 ? 12.542 14.422 -18.364 1.00 98.19 147 GLU A CA 1
ATOM 1056 C C . GLU A 1 147 ? 12.737 13.351 -17.286 1.00 98.19 147 GLU A C 1
ATOM 1058 O O . GLU A 1 147 ? 11.896 12.465 -17.141 1.00 98.19 147 GLU A O 1
ATOM 1063 N N . LYS A 1 148 ? 13.806 13.457 -16.483 1.00 97.81 148 LYS A N 1
ATOM 1064 C CA . LYS A 1 148 ? 14.053 12.530 -15.371 1.00 97.81 148 LYS A CA 1
ATOM 1065 C C . LYS A 1 148 ? 12.962 12.625 -14.306 1.00 97.81 148 LYS A C 1
ATOM 1067 O O . LYS A 1 148 ? 12.415 11.596 -13.920 1.00 97.81 148 LYS A O 1
ATOM 1072 N N . VAL A 1 149 ? 12.556 13.844 -13.936 1.00 98.00 149 VAL A N 1
ATOM 1073 C CA . VAL A 1 149 ? 11.421 14.064 -13.022 1.00 98.00 149 VAL A CA 1
ATOM 1074 C C . VAL A 1 149 ? 10.134 13.448 -13.573 1.00 98.00 149 VAL A C 1
ATOM 1076 O O . VAL A 1 149 ? 9.480 12.693 -12.860 1.00 98.00 149 VAL A O 1
ATOM 1079 N N . ARG A 1 150 ? 9.798 13.673 -14.851 1.00 98.44 150 ARG A N 1
ATOM 1080 C CA . ARG A 1 150 ? 8.603 13.070 -15.470 1.00 98.44 150 ARG A CA 1
ATOM 1081 C C . ARG A 1 150 ? 8.666 11.540 -15.504 1.00 98.44 150 ARG A C 1
ATOM 1083 O O . ARG A 1 150 ? 7.653 10.886 -15.269 1.00 98.44 150 ARG A O 1
ATOM 1090 N N . LYS A 1 151 ? 9.841 10.952 -15.742 1.00 98.44 151 LYS A N 1
ATOM 1091 C CA . LYS A 1 151 ? 10.022 9.493 -15.702 1.00 98.44 151 LYS A CA 1
ATOM 1092 C C . LYS A 1 151 ? 9.887 8.939 -14.278 1.00 98.44 151 LYS A C 1
ATOM 1094 O O . LYS A 1 151 ? 9.245 7.909 -14.105 1.00 98.44 151 LYS A O 1
ATOM 1099 N N . SER A 1 152 ? 10.422 9.632 -13.273 1.00 97.25 152 SER A N 1
ATOM 1100 C CA . SER A 1 152 ? 10.268 9.288 -11.851 1.00 97.25 152 SER A CA 1
ATOM 1101 C C . SER A 1 152 ? 8.800 9.346 -11.404 1.00 97.25 152 SER A C 1
ATOM 1103 O O . SER A 1 152 ? 8.264 8.374 -10.871 1.00 97.25 152 SER A O 1
ATOM 1105 N N . GLN A 1 153 ? 8.088 10.417 -11.761 1.00 97.94 153 GLN A N 1
ATOM 1106 C CA . GLN A 1 153 ? 6.638 10.559 -11.572 1.00 97.94 153 GLN A CA 1
ATOM 1107 C C . GLN A 1 153 ? 5.825 9.446 -12.259 1.00 97.94 153 GLN A C 1
ATOM 1109 O O . GLN A 1 153 ? 4.798 9.003 -11.739 1.00 97.94 153 GLN A O 1
ATOM 1114 N N . ALA A 1 154 ? 6.278 8.982 -13.427 1.00 98.00 154 ALA A N 1
ATOM 1115 C CA . ALA A 1 154 ? 5.673 7.870 -14.153 1.00 98.00 154 ALA A CA 1
ATOM 1116 C C . ALA A 1 154 ? 6.037 6.489 -13.579 1.00 98.00 154 ALA A C 1
ATOM 1118 O O . ALA A 1 154 ? 5.365 5.513 -13.907 1.00 98.00 154 ALA A O 1
ATOM 1119 N N . ALA A 1 155 ? 7.066 6.372 -12.737 1.00 97.12 155 ALA A N 1
ATOM 1120 C CA . ALA A 1 155 ? 7.487 5.105 -12.138 1.00 97.12 155 ALA A CA 1
ATOM 1121 C C . ALA A 1 155 ? 6.692 4.734 -10.871 1.00 97.12 155 ALA A C 1
ATOM 1123 O O . ALA A 1 155 ? 6.700 3.564 -10.492 1.00 97.12 155 ALA A O 1
ATOM 1124 N N . VAL A 1 156 ? 5.983 5.689 -10.255 1.00 95.94 156 VAL A N 1
ATOM 1125 C CA . VAL A 1 156 ? 5.141 5.472 -9.062 1.00 95.94 156 VAL A CA 1
ATOM 1126 C C . VAL A 1 156 ? 3.638 5.438 -9.390 1.00 95.94 156 VAL A C 1
ATOM 1128 O O . VAL A 1 156 ? 3.235 5.596 -10.547 1.00 95.94 156 VAL A O 1
ATOM 1131 N N . GLY A 1 157 ? 2.794 5.222 -8.377 1.00 96.88 157 GLY A N 1
ATOM 1132 C CA . GLY A 1 157 ? 1.338 5.147 -8.516 1.00 96.88 157 GLY A CA 1
ATOM 1133 C C . GLY A 1 157 ? 0.844 3.702 -8.603 1.00 96.88 157 GLY A C 1
ATOM 1134 O O . GLY A 1 157 ? 1.183 2.888 -7.748 1.00 96.88 157 GLY A O 1
ATOM 1135 N N . LEU A 1 158 ? 0.050 3.374 -9.627 1.00 98.38 158 LEU A N 1
ATOM 1136 C CA . LEU A 1 158 ? -0.558 2.052 -9.818 1.00 98.38 158 LEU A CA 1
ATOM 1137 C C . LEU A 1 158 ? -0.255 1.463 -11.196 1.00 98.38 158 LEU A C 1
ATOM 1139 O O . LEU A 1 158 ? -0.199 2.194 -12.192 1.00 98.38 158 LEU A O 1
ATOM 1143 N N . SER A 1 159 ? -0.149 0.136 -11.251 1.00 98.44 159 SER A N 1
ATOM 1144 C CA . SER A 1 159 ? -0.284 -0.649 -12.483 1.00 98.44 159 SER A CA 1
ATOM 1145 C C . SER A 1 159 ? -1.408 -1.666 -12.332 1.00 98.44 159 SER A C 1
ATOM 1147 O O . SER A 1 159 ? -1.451 -2.403 -11.351 1.00 98.44 159 SER A O 1
ATOM 1149 N N . ILE A 1 160 ? -2.295 -1.717 -13.320 1.00 98.25 160 ILE A N 1
ATOM 1150 C CA . ILE A 1 160 ? -3.304 -2.758 -13.483 1.00 98.25 160 ILE A CA 1
ATOM 1151 C C . ILE A 1 160 ? -2.872 -3.576 -14.692 1.00 98.25 160 ILE A C 1
ATOM 1153 O O . ILE A 1 160 ? -2.669 -3.012 -15.768 1.00 98.25 160 ILE A O 1
ATOM 1157 N N . VAL A 1 161 ? -2.689 -4.882 -14.510 1.00 97.94 161 VAL A N 1
ATOM 1158 C CA . VAL A 1 161 ? -2.254 -5.796 -15.573 1.00 97.94 161 VAL A CA 1
ATOM 1159 C C . VAL A 1 161 ? -3.070 -7.074 -15.555 1.00 97.94 161 VAL A C 1
ATOM 1161 O O . VAL A 1 161 ? -3.453 -7.559 -14.495 1.00 97.94 161 VAL A O 1
ATOM 1164 N N . GLU A 1 162 ? -3.321 -7.639 -16.727 1.00 97.25 162 GLU A N 1
ATOM 1165 C CA . GLU A 1 162 ? -4.044 -8.897 -16.858 1.00 97.25 162 GLU A CA 1
ATOM 1166 C C . GLU A 1 162 ? -3.072 -10.076 -16.898 1.00 97.25 162 GLU A C 1
ATOM 1168 O O . GLU A 1 162 ? -2.059 -10.043 -17.593 1.00 97.25 162 GLU A O 1
ATOM 1173 N N . VAL A 1 163 ? -3.380 -11.139 -16.162 1.00 97.62 163 VAL A N 1
ATOM 1174 C CA . VAL A 1 163 ? -2.621 -12.389 -16.169 1.00 97.62 163 VAL A CA 1
ATOM 1175 C C . VAL A 1 163 ? -3.553 -13.565 -16.413 1.00 97.62 163 VAL A C 1
ATOM 1177 O O . VAL A 1 163 ? -4.683 -13.598 -15.922 1.00 97.62 163 VAL A O 1
ATOM 1180 N N . ALA A 1 164 ? -3.063 -14.560 -17.146 1.00 97.12 164 ALA A N 1
ATOM 1181 C CA . ALA A 1 164 ? -3.779 -15.808 -17.370 1.00 97.12 164 ALA A CA 1
ATOM 1182 C C . ALA A 1 164 ? -2.838 -17.007 -17.264 1.00 97.12 164 ALA A C 1
ATOM 1184 O O . ALA A 1 164 ? -1.636 -16.900 -17.509 1.00 97.12 164 ALA A O 1
ATOM 1185 N N . ARG A 1 165 ? -3.390 -18.158 -16.881 1.00 95.88 165 ARG A N 1
ATOM 1186 C CA . ARG A 1 165 ? -2.668 -19.419 -16.747 1.00 95.88 165 ARG A CA 1
ATOM 1187 C C . ARG A 1 165 ? -3.058 -20.389 -17.855 1.00 95.88 165 ARG A C 1
ATOM 1189 O O . ARG A 1 165 ? -4.161 -20.933 -17.832 1.00 95.88 165 ARG A O 1
ATOM 1196 N N . GLY A 1 166 ? -2.108 -20.662 -18.743 1.00 93.50 166 GLY A N 1
ATOM 1197 C CA . GLY A 1 166 ? -2.171 -21.749 -19.722 1.00 93.50 166 GLY A CA 1
ATOM 1198 C C . GLY A 1 166 ? -1.301 -22.943 -19.319 1.00 93.50 166 GLY A C 1
ATOM 1199 O O . GLY A 1 166 ? -0.892 -23.074 -18.160 1.00 93.50 166 GLY A O 1
ATOM 1200 N N . ASP A 1 167 ? -0.978 -23.790 -20.296 1.00 90.81 167 ASP A N 1
ATOM 1201 C CA . ASP A 1 167 ? -0.130 -24.977 -20.105 1.00 90.81 167 ASP A CA 1
ATOM 1202 C C . ASP A 1 167 ? 1.306 -24.608 -19.709 1.00 90.81 167 ASP A C 1
ATOM 1204 O O . ASP A 1 167 ? 1.915 -25.265 -18.868 1.00 90.81 167 ASP A O 1
ATOM 1208 N N . ALA A 1 168 ? 1.811 -23.487 -20.232 1.00 90.31 168 ALA A N 1
ATOM 1209 C CA . ALA A 1 168 ? 3.116 -22.925 -19.884 1.00 90.31 168 ALA A CA 1
ATOM 1210 C C . ALA A 1 168 ? 3.146 -22.221 -18.509 1.00 90.31 168 ALA A C 1
ATOM 1212 O O . ALA A 1 168 ? 4.167 -21.656 -18.121 1.00 90.31 168 ALA A O 1
ATOM 1213 N N . GLY A 1 169 ? 2.037 -22.234 -17.761 1.00 94.81 169 GLY A N 1
ATOM 1214 C CA . GLY A 1 169 ? 1.898 -21.535 -16.487 1.00 94.81 169 GLY A CA 1
ATOM 1215 C C . GLY A 1 169 ? 1.297 -20.136 -16.627 1.00 94.81 169 GLY A C 1
ATOM 1216 O O . GLY A 1 169 ? 0.587 -19.839 -17.587 1.00 94.81 169 GLY A O 1
ATOM 1217 N N . TRP A 1 170 ? 1.513 -19.306 -15.606 1.00 97.56 170 TRP A N 1
ATOM 1218 C CA . TRP A 1 170 ? 1.000 -17.936 -15.558 1.00 97.56 170 TRP A CA 1
ATOM 1219 C C . TRP A 1 170 ? 1.802 -17.012 -16.470 1.00 97.56 170 TRP A C 1
ATOM 1221 O O . TRP A 1 170 ? 3.031 -17.008 -16.423 1.00 97.56 170 TRP A O 1
ATOM 1231 N N . GLN A 1 171 ? 1.098 -16.203 -17.254 1.00 97.06 171 GLN A N 1
ATOM 1232 C CA . GLN A 1 171 ? 1.675 -15.253 -18.195 1.00 97.06 171 GLN A CA 1
ATOM 1233 C C . GLN A 1 171 ? 0.923 -13.925 -18.147 1.00 97.06 171 GLN A C 1
ATOM 1235 O O . GLN A 1 171 ? -0.308 -13.889 -18.046 1.00 97.06 171 GLN A O 1
ATOM 1240 N N . LEU A 1 172 ? 1.682 -12.840 -18.259 1.00 96.56 172 LEU A N 1
ATOM 1241 C CA . LEU A 1 172 ? 1.164 -11.504 -18.514 1.00 96.56 172 LEU A CA 1
ATOM 1242 C C . LEU A 1 172 ? 0.471 -11.469 -19.882 1.00 96.56 172 LEU A C 1
ATOM 1244 O O . LEU A 1 172 ? 1.026 -11.936 -20.874 1.00 96.56 172 LEU A O 1
ATOM 1248 N N . GLN A 1 173 ? -0.750 -10.943 -19.920 1.00 94.69 173 GLN A N 1
ATOM 1249 C CA . GLN A 1 173 ? -1.532 -10.790 -21.141 1.00 94.69 173 GLN A CA 1
ATOM 1250 C C . GLN A 1 173 ? -1.256 -9.412 -21.743 1.00 94.69 173 GLN A C 1
ATOM 1252 O O . GLN A 1 173 ? -1.608 -8.382 -21.164 1.00 94.69 173 GLN A O 1
ATOM 1257 N N . GLN A 1 174 ? -0.594 -9.406 -22.898 1.00 90.38 174 GLN A N 1
ATOM 1258 C CA . GLN A 1 174 ? -0.218 -8.203 -23.633 1.00 90.38 174 GLN A CA 1
ATOM 1259 C C . GLN A 1 174 ? -0.552 -8.368 -25.124 1.00 90.38 174 GLN A C 1
ATOM 1261 O O . GLN A 1 174 ? -0.110 -9.344 -25.732 1.00 90.38 174 GLN A O 1
ATOM 1266 N N . PRO A 1 175 ? -1.281 -7.416 -25.733 1.00 93.00 175 PRO A N 1
ATOM 1267 C CA . PRO A 1 175 ? -1.956 -6.294 -25.078 1.00 93.00 175 PRO A CA 1
ATOM 1268 C C . PRO A 1 175 ? -3.165 -6.755 -24.246 1.00 93.00 175 PRO A C 1
ATOM 1270 O O . PRO A 1 175 ? -3.722 -7.823 -24.483 1.00 93.00 175 PRO A O 1
ATOM 1273 N N . SER A 1 176 ? -3.602 -5.925 -23.297 1.00 92.56 176 SER A N 1
ATOM 1274 C CA . SER A 1 176 ? -4.872 -6.113 -22.584 1.00 92.56 176 SER A CA 1
ATOM 1275 C C . SER A 1 176 ? -5.657 -4.810 -22.598 1.00 92.56 176 SER A C 1
ATOM 1277 O O . SER A 1 176 ? -5.120 -3.749 -22.283 1.00 92.56 176 SER A O 1
ATOM 1279 N N . ALA A 1 177 ? -6.945 -4.897 -22.935 1.00 92.31 177 ALA A N 1
ATOM 1280 C CA . ALA A 1 177 ? -7.849 -3.751 -22.906 1.00 92.31 177 ALA A CA 1
ATOM 1281 C C . ALA A 1 177 ? -8.085 -3.226 -21.481 1.00 92.31 177 ALA A C 1
ATOM 1283 O O . ALA A 1 177 ? -8.504 -2.088 -21.331 1.00 92.31 177 ALA A O 1
ATOM 1284 N N . LEU A 1 178 ? -7.814 -4.038 -20.453 1.00 93.75 178 LEU A N 1
ATOM 1285 C CA . LEU A 1 178 ? -7.989 -3.688 -19.042 1.00 93.75 178 LEU A CA 1
ATOM 1286 C C . LEU A 1 178 ? -6.703 -3.136 -18.410 1.00 93.75 178 LEU A C 1
ATOM 1288 O O . LEU A 1 178 ? -6.745 -2.556 -17.325 1.00 93.75 178 LEU A O 1
ATOM 1292 N N . ALA A 1 179 ? -5.552 -3.323 -19.064 1.00 94.94 179 ALA A N 1
ATOM 1293 C CA . ALA A 1 179 ? -4.275 -2.881 -18.531 1.00 94.94 179 ALA A CA 1
ATOM 1294 C C . ALA A 1 179 ? -4.174 -1.350 -18.530 1.00 94.94 179 ALA A C 1
ATOM 1296 O O . ALA A 1 179 ? -4.459 -0.686 -19.528 1.00 94.94 179 ALA A O 1
ATOM 1297 N N . ARG A 1 180 ? -3.740 -0.774 -17.405 1.00 95.31 180 ARG A N 1
ATOM 1298 C CA . ARG A 1 180 ? -3.687 0.683 -17.225 1.00 95.31 180 ARG A CA 1
ATOM 1299 C C . ARG A 1 180 ? -2.646 1.110 -16.198 1.00 95.31 180 ARG A C 1
ATOM 1301 O O . ARG A 1 180 ? -2.432 0.445 -15.185 1.00 95.31 180 ARG A O 1
ATOM 1308 N N . ARG A 1 181 ? -2.053 2.284 -16.428 1.00 97.44 181 ARG A N 1
ATOM 1309 C CA . ARG A 1 181 ? -1.277 3.035 -15.434 1.00 97.44 181 ARG A CA 1
ATOM 1310 C C . ARG A 1 181 ? -2.097 4.179 -14.840 1.00 97.44 181 ARG A C 1
ATOM 1312 O O . ARG A 1 181 ? -2.797 4.889 -15.559 1.00 97.44 181 ARG A O 1
ATOM 1319 N N . ILE A 1 182 ? -1.962 4.376 -13.530 1.00 98.12 182 ILE A N 1
ATOM 1320 C CA . ILE A 1 182 ? -2.366 5.604 -12.831 1.00 98.12 182 ILE A CA 1
ATOM 1321 C C . ILE A 1 182 ? -1.089 6.165 -12.206 1.00 98.12 182 ILE A C 1
ATOM 1323 O O . ILE A 1 182 ? -0.483 5.531 -11.349 1.00 98.12 182 ILE A O 1
ATOM 1327 N N . THR A 1 183 ? -0.643 7.322 -12.677 1.00 97.38 183 THR A N 1
ATOM 1328 C CA . THR A 1 183 ? 0.660 7.932 -12.354 1.00 97.38 183 THR A CA 1
ATOM 1329 C C . THR A 1 183 ? 0.488 9.227 -11.564 1.00 97.38 183 THR A C 1
ATOM 1331 O O . THR A 1 183 ? -0.637 9.694 -11.374 1.00 97.38 183 THR A O 1
ATOM 1334 N N . ALA A 1 184 ? 1.591 9.883 -11.188 1.00 97.00 184 ALA A N 1
ATOM 1335 C CA . ALA A 1 184 ? 1.570 11.217 -10.577 1.00 97.00 184 ALA A CA 1
ATOM 1336 C C . ALA A 1 184 ? 1.072 12.347 -11.515 1.00 97.00 184 ALA A C 1
ATOM 1338 O O . ALA A 1 184 ? 0.948 13.494 -11.081 1.00 97.00 184 ALA A O 1
ATOM 1339 N N . ALA A 1 185 ? 0.751 12.034 -12.777 1.00 96.50 185 ALA A N 1
ATOM 1340 C CA . ALA A 1 185 ? 0.168 12.958 -13.753 1.00 96.50 185 ALA A CA 1
ATOM 1341 C C . ALA A 1 185 ? -1.272 12.593 -14.169 1.00 96.50 185 ALA A C 1
ATOM 1343 O O . ALA A 1 185 ? -1.904 13.340 -14.913 1.00 96.50 185 ALA A O 1
ATOM 1344 N N . THR A 1 186 ? -1.812 11.454 -13.719 1.00 98.00 186 THR A N 1
ATOM 1345 C CA . THR A 1 186 ? -3.174 11.034 -14.092 1.00 98.00 186 THR A CA 1
ATOM 1346 C C . THR A 1 186 ? -4.217 11.960 -13.454 1.00 98.00 186 THR A C 1
ATOM 1348 O O . THR A 1 186 ? -4.097 12.248 -12.269 1.00 98.00 186 THR A O 1
ATOM 1351 N N . PRO A 1 187 ? -5.247 12.436 -14.172 1.00 98.25 187 PRO A N 1
ATOM 1352 C CA . PRO A 1 187 ? -6.323 13.215 -13.560 1.00 98.25 187 PRO A CA 1
ATOM 1353 C C . PRO A 1 187 ? -7.197 12.356 -12.638 1.00 98.25 187 PRO A C 1
ATOM 1355 O O . PRO A 1 187 ? -7.683 11.302 -13.046 1.00 98.25 187 PRO A O 1
ATOM 1358 N N . LEU A 1 188 ? -7.421 12.825 -11.412 1.00 98.81 188 LEU A N 1
ATOM 1359 C CA . LEU A 1 188 ? -8.293 12.207 -10.414 1.00 98.81 188 LEU A CA 1
ATOM 1360 C C . LEU A 1 188 ? -9.353 13.204 -9.930 1.00 98.81 188 LEU A C 1
ATOM 1362 O O . LEU A 1 188 ? -9.139 14.422 -9.925 1.00 98.81 188 LEU A O 1
ATOM 1366 N N . ALA A 1 189 ? -10.488 12.677 -9.481 1.00 98.75 189 ALA A N 1
ATOM 1367 C CA . ALA A 1 189 ? -11.510 13.444 -8.776 1.00 98.75 189 ALA A CA 1
ATOM 1368 C C . ALA A 1 189 ? -11.273 13.422 -7.256 1.00 98.75 189 ALA A C 1
ATOM 1370 O O . ALA A 1 189 ? -10.635 12.514 -6.726 1.00 98.75 189 ALA A O 1
ATOM 1371 N N . LEU A 1 190 ? -11.819 14.409 -6.549 1.00 98.75 190 LEU A N 1
ATOM 1372 C CA . LEU A 1 190 ? -11.939 14.431 -5.088 1.00 98.75 190 LEU A CA 1
ATOM 1373 C C . LEU A 1 190 ? -13.424 14.369 -4.715 1.00 98.75 190 LEU A C 1
ATOM 1375 O O . LEU A 1 190 ? -14.219 15.164 -5.222 1.00 98.75 190 LEU A O 1
ATOM 1379 N N . ALA A 1 191 ? -13.780 13.459 -3.809 1.00 98.62 191 ALA A N 1
ATOM 1380 C CA . ALA A 1 191 ? -15.136 13.297 -3.284 1.00 98.62 191 ALA A CA 1
ATOM 1381 C C . ALA A 1 191 ? -15.136 13.148 -1.752 1.00 98.62 191 ALA A C 1
ATOM 1383 O O . ALA A 1 191 ? -14.084 12.969 -1.129 1.00 98.62 191 ALA A O 1
ATOM 1384 N N . GLY A 1 192 ? -16.307 13.281 -1.130 1.00 98.25 192 GLY A N 1
ATOM 1385 C CA . GLY A 1 192 ? -16.468 13.341 0.326 1.00 98.25 192 GLY A CA 1
ATOM 1386 C C . GLY A 1 192 ? -16.327 14.754 0.917 1.00 98.25 192 GLY A C 1
ATOM 1387 O O . GLY A 1 192 ? -16.245 15.735 0.171 1.00 98.25 192 GLY A O 1
ATOM 1388 N N . PRO A 1 193 ? -16.295 14.886 2.256 1.00 97.75 193 PRO A N 1
ATOM 1389 C CA . PRO A 1 193 ? -16.556 16.159 2.927 1.00 97.75 193 PRO A CA 1
ATOM 1390 C C . PRO A 1 193 ? -15.478 17.232 2.734 1.00 97.75 193 PRO A C 1
ATOM 1392 O O . PRO A 1 193 ? -15.776 18.413 2.883 1.00 97.75 193 PRO A O 1
ATOM 1395 N N . ALA A 1 194 ? -14.239 16.862 2.384 1.00 98.31 194 ALA A N 1
ATOM 1396 C CA . ALA A 1 194 ? -13.193 17.849 2.098 1.00 98.31 194 ALA A CA 1
ATOM 1397 C C . ALA A 1 194 ? -13.179 18.304 0.628 1.00 98.31 194 ALA A C 1
ATOM 1399 O O . ALA A 1 194 ? -12.514 19.287 0.303 1.00 98.31 194 ALA A O 1
ATOM 1400 N N . ALA A 1 195 ? -13.901 17.630 -0.274 1.00 98.56 195 ALA A N 1
ATOM 1401 C CA . ALA A 1 195 ? -13.911 17.984 -1.690 1.00 98.56 195 ALA A CA 1
ATOM 1402 C C . ALA A 1 195 ? -14.492 19.391 -1.914 1.00 98.56 195 ALA A C 1
ATOM 1404 O O . ALA A 1 195 ? -15.640 19.683 -1.583 1.00 98.56 195 ALA A O 1
ATOM 1405 N N . GLY A 1 196 ? -13.695 20.269 -2.521 1.00 98.31 196 GLY A N 1
ATOM 1406 C CA . GLY A 1 196 ? -14.022 21.680 -2.723 1.00 98.31 196 GLY A CA 1
ATOM 1407 C C . GLY A 1 196 ? -13.757 22.601 -1.530 1.00 98.31 196 GLY A C 1
ATOM 1408 O O . GLY A 1 196 ? -14.007 23.806 -1.630 1.00 98.31 196 GLY A O 1
ATOM 1409 N N . HIS A 1 197 ? -13.212 22.073 -0.432 1.00 98.38 197 HIS A N 1
ATOM 1410 C CA . HIS A 1 197 ? -12.775 22.873 0.707 1.00 98.38 197 HIS A CA 1
ATOM 1411 C C . HIS A 1 197 ? -11.626 23.817 0.316 1.00 98.38 197 HIS A C 1
ATOM 1413 O O . HIS A 1 197 ? -10.791 23.487 -0.529 1.00 98.38 197 HIS A O 1
ATOM 1419 N N . THR A 1 198 ? -11.546 24.992 0.947 1.00 97.62 198 THR A N 1
ATOM 1420 C CA . THR A 1 198 ? -10.549 26.028 0.616 1.00 97.62 198 THR A CA 1
ATOM 1421 C C . THR A 1 198 ? -9.107 25.521 0.723 1.00 97.62 198 THR A C 1
ATOM 1423 O O . THR A 1 198 ? -8.283 25.865 -0.120 1.00 97.62 198 THR A O 1
ATOM 1426 N N . LEU A 1 199 ? -8.825 24.621 1.673 1.00 97.62 199 LEU A N 1
ATOM 1427 C CA . LEU A 1 199 ? -7.504 23.989 1.844 1.00 97.62 199 LEU A CA 1
ATOM 1428 C C . LEU A 1 199 ? -7.102 23.029 0.711 1.00 97.62 199 LEU A C 1
ATOM 1430 O O . LEU A 1 199 ? -5.959 22.574 0.700 1.00 97.62 199 LEU A O 1
ATOM 1434 N N . LEU A 1 200 ? -8.019 22.698 -0.208 1.00 98.38 200 LEU A N 1
ATOM 1435 C CA . LEU A 1 200 ? -7.766 21.860 -1.387 1.00 98.38 200 LEU A CA 1
ATOM 1436 C C . LEU A 1 200 ? -7.766 22.650 -2.703 1.00 98.38 200 LEU A C 1
ATOM 1438 O O . LEU A 1 200 ? -7.584 22.056 -3.767 1.00 98.38 200 LEU A O 1
ATOM 1442 N N . LYS A 1 201 ? -7.989 23.968 -2.667 1.00 98.62 201 LYS A N 1
ATOM 1443 C CA . LYS A 1 201 ? -7.997 24.816 -3.867 1.00 98.62 201 LYS A CA 1
ATOM 1444 C C . LYS A 1 201 ? -6.586 25.280 -4.197 1.00 98.62 201 LYS A C 1
ATOM 1446 O O . LYS A 1 201 ? -5.880 25.775 -3.322 1.00 98.62 201 LYS A O 1
ATOM 1451 N N . THR A 1 202 ? -6.201 25.171 -5.461 1.00 98.31 202 THR A N 1
ATOM 1452 C CA . THR A 1 202 ? -4.927 25.688 -5.985 1.00 98.31 202 THR A CA 1
ATOM 1453 C C . THR A 1 202 ? -5.190 26.609 -7.170 1.00 98.31 202 THR A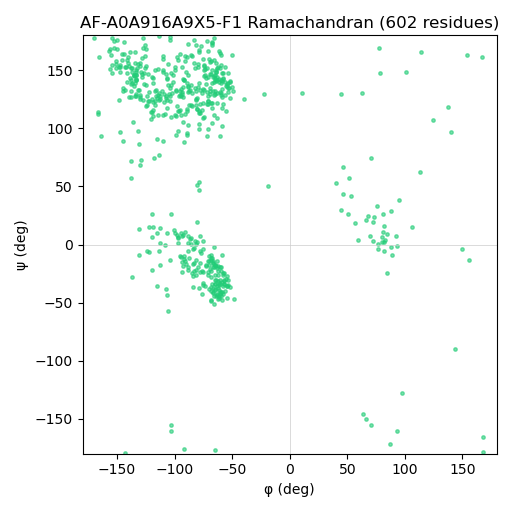 C 1
ATOM 1455 O O . THR A 1 202 ? -6.310 26.679 -7.671 1.00 98.31 202 THR A O 1
ATOM 1458 N N . ALA A 1 203 ? -4.162 27.306 -7.659 1.00 96.75 203 ALA A N 1
ATOM 1459 C CA . ALA A 1 203 ? -4.294 28.119 -8.869 1.00 96.75 203 ALA A CA 1
ATOM 1460 C C . ALA A 1 203 ? -4.694 27.280 -10.103 1.00 96.75 203 ALA A C 1
ATOM 1462 O O . ALA A 1 203 ? -5.440 27.755 -10.953 1.00 96.75 203 ALA A O 1
ATOM 1463 N N . ALA A 1 204 ? -4.232 26.025 -10.180 1.00 96.50 204 ALA A N 1
ATOM 1464 C CA . ALA A 1 204 ? -4.559 25.099 -11.268 1.00 96.50 204 ALA A CA 1
ATOM 1465 C C . ALA A 1 204 ? -5.948 24.445 -11.123 1.00 96.50 204 ALA A C 1
ATOM 1467 O O . ALA A 1 204 ? -6.496 23.942 -12.101 1.00 96.50 204 ALA A O 1
ATOM 1468 N N . ASP A 1 205 ? -6.523 24.447 -9.918 1.00 98.06 205 ASP A N 1
ATOM 1469 C CA . ASP A 1 205 ? -7.873 23.960 -9.647 1.00 98.06 205 ASP A CA 1
ATOM 1470 C C . ASP A 1 205 ? -8.544 24.808 -8.559 1.00 98.06 205 ASP A C 1
ATOM 1472 O O . ASP A 1 205 ? -8.514 24.494 -7.363 1.00 98.06 205 ASP A O 1
ATOM 1476 N N . ALA A 1 206 ? -9.209 25.875 -9.000 1.00 98.00 206 ALA A N 1
ATOM 1477 C CA . ALA A 1 206 ? -9.976 26.761 -8.130 1.00 98.00 206 ALA A CA 1
ATOM 1478 C C . ALA A 1 206 ? -11.213 26.077 -7.515 1.00 98.00 206 ALA A C 1
ATOM 1480 O O . ALA A 1 206 ? -11.788 26.587 -6.551 1.00 98.00 206 ALA A O 1
ATOM 1481 N N . THR A 1 207 ? -11.638 24.926 -8.053 1.00 98.31 207 THR A N 1
ATOM 1482 C CA . THR A 1 207 ? -12.799 24.196 -7.533 1.00 98.31 207 THR A CA 1
ATOM 1483 C C . THR A 1 207 ? -12.449 23.341 -6.324 1.00 98.31 207 THR A C 1
ATOM 1485 O O . THR A 1 207 ? -13.335 23.099 -5.511 1.00 98.31 207 THR A O 1
ATOM 1488 N N . GLY A 1 208 ? -11.190 22.903 -6.184 1.00 98.38 208 GLY A N 1
ATOM 1489 C CA . GLY A 1 208 ? -10.739 21.983 -5.134 1.00 98.38 208 GLY A CA 1
ATOM 1490 C C . GLY A 1 208 ? -11.309 20.567 -5.276 1.00 98.38 208 GLY A C 1
ATOM 1491 O O . GLY A 1 208 ? -11.461 19.862 -4.277 1.00 98.38 208 GLY A O 1
ATOM 1492 N N . ARG A 1 209 ? -11.697 20.173 -6.495 1.00 98.56 209 ARG A N 1
ATOM 1493 C CA . ARG A 1 209 ? -12.385 18.905 -6.800 1.00 98.56 209 ARG A CA 1
ATOM 1494 C C . ARG A 1 209 ? -11.646 18.027 -7.808 1.00 98.56 209 ARG A C 1
ATOM 1496 O O . ARG A 1 209 ? -12.071 16.897 -8.044 1.00 98.56 209 ARG A O 1
ATOM 1503 N N . ARG A 1 210 ? -10.556 18.514 -8.407 1.00 98.19 210 ARG A N 1
ATOM 1504 C CA . ARG A 1 210 ? -9.773 17.778 -9.409 1.00 98.19 210 ARG A CA 1
ATOM 1505 C C . ARG A 1 210 ? -8.299 17.882 -9.080 1.00 98.19 210 ARG A C 1
ATOM 1507 O O . ARG A 1 210 ? -7.791 18.982 -8.918 1.00 98.19 210 ARG A O 1
ATOM 1514 N N . VAL A 1 211 ? -7.594 16.761 -9.036 1.00 98.12 211 VAL A N 1
ATOM 1515 C CA . VAL A 1 211 ? -6.164 16.708 -8.706 1.00 98.12 211 VAL A CA 1
ATOM 1516 C C . VAL A 1 211 ? -5.401 15.922 -9.757 1.00 98.12 211 VAL A C 1
ATOM 1518 O O . VAL A 1 211 ? -5.928 14.976 -10.338 1.00 98.12 211 VAL A O 1
ATOM 1521 N N . LEU A 1 212 ? -4.157 16.322 -10.012 1.00 97.06 212 LEU A N 1
ATOM 1522 C CA . LEU A 1 212 ? -3.246 15.530 -10.821 1.00 97.06 212 LEU A CA 1
ATOM 1523 C C . LEU A 1 212 ? -2.477 14.567 -9.922 1.00 97.06 212 LEU A C 1
ATOM 1525 O O . LEU A 1 212 ? -1.675 14.961 -9.079 1.00 97.06 212 LEU A O 1
ATOM 1529 N N . GLY A 1 213 ? -2.700 13.290 -10.167 1.00 95.06 213 GLY A N 1
ATOM 1530 C CA . GLY A 1 213 ? -1.808 12.229 -9.773 1.00 95.06 213 GLY A CA 1
ATOM 1531 C C . GLY A 1 213 ? -2.202 11.459 -8.527 1.00 95.06 213 GLY A C 1
ATOM 1532 O O . GLY A 1 213 ? -2.752 11.995 -7.557 1.00 95.06 213 GLY A O 1
ATOM 1533 N N . ALA A 1 214 ? -1.825 10.187 -8.568 1.00 94.44 214 ALA A N 1
ATOM 1534 C CA . ALA A 1 214 ? -1.602 9.378 -7.386 1.00 94.44 214 ALA A CA 1
ATOM 1535 C C . ALA A 1 214 ? -0.168 9.615 -6.883 1.00 94.44 214 ALA A C 1
ATOM 1537 O O . ALA A 1 214 ? 0.785 9.557 -7.664 1.00 94.44 214 ALA A O 1
ATOM 1538 N N . ALA A 1 215 ? -0.026 9.891 -5.589 1.00 92.75 215 ALA A N 1
ATOM 1539 C CA . ALA A 1 215 ? 1.252 9.816 -4.885 1.00 92.75 215 ALA A CA 1
ATOM 1540 C C . ALA A 1 215 ? 1.743 8.349 -4.843 1.00 92.75 215 ALA A C 1
ATOM 1542 O O . ALA A 1 215 ? 1.044 7.454 -5.334 1.00 92.75 215 ALA A O 1
ATOM 1543 N N . PRO A 1 216 ? 2.929 8.061 -4.282 1.00 94.88 216 PRO A N 1
ATOM 1544 C CA . PRO A 1 216 ? 3.347 6.681 -4.108 1.00 94.88 216 PRO A CA 1
ATOM 1545 C C . PRO A 1 216 ? 2.309 5.844 -3.345 1.00 94.88 216 PRO A C 1
ATOM 1547 O O . PRO A 1 216 ? 1.710 6.313 -2.376 1.00 94.88 216 PRO A O 1
ATOM 1550 N N . ILE A 1 217 ? 2.085 4.610 -3.801 1.00 96.25 217 ILE A N 1
ATOM 1551 C CA . ILE A 1 217 ? 1.064 3.705 -3.260 1.00 96.25 217 ILE A CA 1
ATOM 1552 C C . ILE A 1 217 ? 1.738 2.518 -2.585 1.00 96.25 217 ILE A C 1
ATOM 1554 O O . ILE A 1 217 ? 2.499 1.791 -3.224 1.00 96.25 217 ILE A O 1
ATOM 1558 N N . THR A 1 218 ? 1.407 2.292 -1.315 1.00 92.56 218 THR A N 1
ATOM 1559 C CA . THR A 1 218 ? 1.923 1.168 -0.508 1.00 92.56 218 THR A CA 1
ATOM 1560 C C . THR A 1 218 ? 0.826 0.294 0.090 1.00 92.56 218 THR A C 1
ATOM 1562 O O . THR A 1 218 ? 1.123 -0.766 0.626 1.00 92.56 218 THR A O 1
ATOM 1565 N N . ALA A 1 219 ? -0.443 0.678 -0.062 1.00 95.50 219 ALA A N 1
ATOM 1566 C CA . ALA A 1 219 ? -1.579 -0.090 0.429 1.00 95.50 219 ALA A CA 1
ATOM 1567 C C . ALA A 1 219 ? -2.590 -0.367 -0.679 1.00 95.50 219 ALA A C 1
ATOM 1569 O O . ALA A 1 219 ? -2.931 0.539 -1.442 1.00 95.50 219 ALA A O 1
ATOM 1570 N N . LEU A 1 220 ? -3.120 -1.590 -0.715 1.00 98.31 220 LEU A N 1
ATOM 1571 C CA . LEU A 1 220 ? -4.225 -1.976 -1.586 1.00 98.31 220 LEU A CA 1
ATOM 1572 C C . LEU A 1 220 ? -5.239 -2.840 -0.837 1.00 98.31 220 LEU A C 1
ATOM 1574 O O . LEU A 1 220 ? -4.850 -3.765 -0.128 1.00 98.31 220 LEU A O 1
ATOM 1578 N N . ALA A 1 221 ? -6.526 -2.602 -1.071 1.00 98.12 221 ALA A N 1
ATOM 1579 C CA . ALA A 1 221 ? -7.605 -3.473 -0.612 1.00 98.12 221 ALA A CA 1
ATOM 1580 C C . ALA A 1 221 ? -8.709 -3.579 -1.671 1.00 98.12 221 ALA A C 1
ATOM 1582 O O . ALA A 1 221 ? -8.959 -2.629 -2.413 1.00 98.12 221 ALA A O 1
ATOM 1583 N N . LEU A 1 222 ? -9.371 -4.731 -1.751 1.00 97.38 222 LEU A N 1
ATOM 1584 C CA . LEU A 1 222 ? -10.542 -4.920 -2.608 1.00 97.38 222 LEU A CA 1
ATOM 1585 C C . LEU A 1 222 ? -11.817 -4.615 -1.822 1.00 97.38 222 LEU A C 1
ATOM 1587 O O . LEU A 1 222 ? -11.920 -4.946 -0.641 1.00 97.38 222 LEU A O 1
ATOM 1591 N N . THR A 1 223 ? -12.789 -3.988 -2.477 1.00 97.94 223 THR A N 1
ATOM 1592 C CA . THR A 1 223 ? -14.111 -3.743 -1.895 1.00 97.94 223 THR A CA 1
ATOM 1593 C C . THR A 1 223 ? -15.076 -4.870 -2.272 1.00 97.94 223 THR A C 1
ATOM 1595 O O . THR A 1 223 ? -14.932 -5.480 -3.338 1.00 97.94 223 THR A O 1
ATOM 1598 N N . PRO A 1 224 ? -16.110 -5.143 -1.454 1.00 94.81 224 PRO A N 1
ATOM 1599 C CA . PRO A 1 224 ? -17.096 -6.175 -1.775 1.00 94.81 224 PRO A CA 1
ATOM 1600 C C . PRO A 1 224 ? -17.959 -5.830 -2.999 1.00 94.81 224 PRO A C 1
ATOM 1602 O O . PRO A 1 224 ? -18.579 -6.714 -3.579 1.00 94.81 224 PRO A O 1
ATOM 1605 N N . TRP A 1 225 ? -17.980 -4.565 -3.433 1.00 96.12 225 TRP A N 1
ATOM 1606 C CA . TRP A 1 225 ? -18.646 -4.144 -4.667 1.00 96.12 225 TRP A CA 1
ATOM 1607 C C . TRP A 1 225 ? -17.723 -4.140 -5.890 1.00 96.12 225 TRP A C 1
ATOM 1609 O O . TRP A 1 225 ? -18.142 -3.705 -6.956 1.00 96.12 225 TRP A O 1
ATOM 1619 N N . GLY A 1 226 ? -16.495 -4.652 -5.775 1.00 94.50 226 GLY A N 1
ATOM 1620 C CA . GLY A 1 226 ? -15.635 -4.955 -6.917 1.00 94.50 226 GLY A CA 1
ATOM 1621 C C . GLY A 1 226 ? -14.680 -3.843 -7.354 1.00 94.50 226 GLY A C 1
ATOM 1622 O O . GLY A 1 226 ? -14.017 -4.027 -8.374 1.00 94.50 226 GLY A O 1
ATOM 1623 N N . THR A 1 227 ? -14.570 -2.744 -6.601 1.00 98.19 227 THR A N 1
ATOM 1624 C CA . THR A 1 227 ? -13.527 -1.716 -6.788 1.00 98.19 227 THR A CA 1
ATOM 1625 C C . THR A 1 227 ? -12.265 -2.052 -5.987 1.00 98.19 227 THR A C 1
ATOM 1627 O O . THR A 1 227 ? -12.232 -2.992 -5.187 1.00 98.19 227 THR A O 1
ATOM 1630 N N . CYS A 1 228 ? -11.202 -1.279 -6.199 1.00 98.69 228 CYS A N 1
ATOM 1631 C CA . CYS A 1 228 ? -9.983 -1.333 -5.406 1.00 98.69 228 CYS A CA 1
ATOM 1632 C C . CYS A 1 228 ? -9.727 0.012 -4.719 1.00 98.69 228 CYS A C 1
ATOM 1634 O O . CYS A 1 228 ? -9.915 1.076 -5.312 1.00 98.69 228 CYS A O 1
ATOM 1636 N N . LEU A 1 229 ? -9.288 -0.058 -3.464 1.00 98.88 229 LEU A N 1
ATOM 1637 C CA . LEU A 1 229 ? -8.793 1.059 -2.675 1.00 98.88 229 LEU A CA 1
ATOM 1638 C C . LEU A 1 229 ? -7.267 1.056 -2.702 1.00 98.88 229 LEU A C 1
ATOM 1640 O O . LEU A 1 229 ? -6.656 0.027 -2.427 1.00 98.88 229 LEU A O 1
ATOM 1644 N N . ALA A 1 230 ? -6.667 2.209 -2.975 1.00 98.69 230 ALA A N 1
ATOM 1645 C CA . ALA A 1 230 ? -5.230 2.432 -2.963 1.00 98.69 230 ALA A CA 1
ATOM 1646 C C . ALA A 1 230 ? -4.863 3.545 -1.979 1.00 98.69 230 ALA A C 1
ATOM 1648 O O . ALA A 1 230 ? -5.366 4.662 -2.083 1.00 98.69 230 ALA A O 1
ATOM 1649 N N . GLY A 1 231 ? -3.994 3.243 -1.018 1.00 98.00 231 GLY A N 1
ATOM 1650 C CA . GLY A 1 231 ? -3.545 4.205 -0.015 1.00 98.00 231 GLY A CA 1
ATOM 1651 C C . GLY A 1 231 ? -2.335 4.995 -0.496 1.00 98.00 231 GLY A C 1
ATOM 1652 O O . GLY A 1 231 ? -1.288 4.409 -0.773 1.00 98.00 231 GLY A O 1
ATOM 1653 N N . GLU A 1 232 ? -2.470 6.321 -0.579 1.00 97.44 232 GLU A N 1
ATOM 1654 C CA . GLU A 1 232 ? -1.323 7.204 -0.786 1.00 97.44 232 GLU A CA 1
ATOM 1655 C C . GLU A 1 232 ? -0.447 7.268 0.473 1.00 97.44 232 GLU A C 1
ATOM 1657 O O . GLU A 1 232 ? -0.905 7.608 1.570 1.00 97.44 232 GLU A O 1
ATOM 1662 N N . SER A 1 233 ? 0.842 7.017 0.278 1.00 86.62 233 SER A N 1
ATOM 1663 C CA . SER A 1 233 ? 1.914 7.188 1.257 1.00 86.62 233 SER A CA 1
ATOM 1664 C C . SER A 1 233 ? 3.042 8.041 0.656 1.00 86.62 233 SER A C 1
ATOM 1666 O O . SER A 1 233 ? 2.976 8.453 -0.499 1.00 86.62 233 SER A O 1
ATOM 1668 N N . GLY A 1 234 ? 4.091 8.337 1.425 1.00 85.50 234 GLY A N 1
ATOM 1669 C CA . GLY A 1 234 ? 5.307 8.959 0.876 1.00 85.50 234 GLY A CA 1
ATOM 1670 C C . GLY A 1 234 ? 5.180 10.438 0.488 1.00 85.50 234 GLY A C 1
ATOM 1671 O O . GLY A 1 234 ? 5.941 10.939 -0.331 1.00 85.50 234 GLY A O 1
ATOM 1672 N N . LEU A 1 235 ? 4.229 11.178 1.069 1.00 89.38 235 LEU A N 1
ATOM 1673 C CA . LEU A 1 235 ? 4.071 12.617 0.801 1.00 89.38 235 LEU A CA 1
ATOM 1674 C C . LEU A 1 235 ? 5.330 13.405 1.179 1.00 89.38 235 LEU A C 1
ATOM 1676 O O . LEU A 1 235 ? 5.747 14.300 0.449 1.00 89.38 235 LEU A O 1
ATOM 1680 N N . ALA A 1 236 ? 5.931 13.041 2.313 1.00 90.12 236 ALA A N 1
ATOM 1681 C CA . ALA A 1 236 ? 7.189 13.603 2.792 1.00 90.12 236 ALA A CA 1
ATOM 1682 C C . ALA A 1 236 ? 8.366 13.336 1.839 1.00 90.12 236 ALA A C 1
ATOM 1684 O O . ALA A 1 236 ? 9.380 14.020 1.923 1.00 90.12 236 ALA A O 1
ATOM 1685 N N . ASP A 1 237 ? 8.229 12.363 0.937 1.00 90.56 237 ASP A N 1
ATOM 1686 C CA . ASP A 1 237 ? 9.274 11.990 -0.008 1.00 90.56 237 ASP A CA 1
ATOM 1687 C C . ASP A 1 237 ? 9.165 12.749 -1.328 1.00 90.56 237 ASP A C 1
ATOM 1689 O O . ASP A 1 237 ? 10.125 12.739 -2.089 1.00 90.56 237 ASP A O 1
ATOM 1693 N N . ILE A 1 238 ? 8.034 13.407 -1.610 1.00 94.00 238 ILE A N 1
ATOM 1694 C CA . ILE A 1 238 ? 7.775 14.041 -2.914 1.00 94.00 238 ILE A CA 1
ATOM 1695 C C . ILE A 1 238 ? 7.536 15.550 -2.845 1.00 94.00 238 ILE A C 1
ATOM 1697 O O . ILE A 1 238 ? 7.704 16.217 -3.861 1.00 94.00 238 ILE A O 1
ATOM 1701 N N . PHE A 1 239 ? 7.145 16.094 -1.688 1.00 97.19 239 PHE A N 1
ATOM 1702 C CA . PHE A 1 239 ? 6.899 17.529 -1.511 1.00 97.19 239 PHE A CA 1
ATOM 1703 C C . PHE A 1 239 ? 8.039 18.206 -0.756 1.00 97.19 239 PHE A C 1
ATOM 1705 O O . PHE A 1 239 ? 8.382 17.785 0.348 1.00 97.19 239 PHE A O 1
ATOM 1712 N N . ALA A 1 240 ? 8.565 19.290 -1.325 1.00 97.62 240 ALA A N 1
ATOM 1713 C CA . ALA A 1 240 ? 9.501 20.173 -0.641 1.00 97.62 240 ALA A CA 1
ATOM 1714 C C . ALA A 1 240 ? 8.750 21.270 0.118 1.00 97.62 240 ALA A C 1
ATOM 1716 O O . ALA A 1 240 ? 7.794 21.842 -0.408 1.00 97.62 240 ALA A O 1
ATOM 1717 N N . SER A 1 241 ? 9.211 21.576 1.329 1.00 96.94 241 SER A N 1
ATOM 1718 C CA . SER A 1 241 ? 8.781 22.737 2.111 1.00 96.94 241 SER A CA 1
ATOM 1719 C C . SER A 1 241 ? 9.819 23.857 2.116 1.00 96.94 241 SER A C 1
ATOM 1721 O O . SER A 1 241 ? 10.939 23.694 1.639 1.00 96.94 241 SER A O 1
ATOM 1723 N N . ALA A 1 242 ? 9.477 24.984 2.744 1.00 96.56 242 ALA A N 1
ATOM 1724 C CA . ALA A 1 242 ? 10.485 25.937 3.208 1.00 96.56 242 ALA A CA 1
ATOM 1725 C C . ALA A 1 242 ? 11.448 25.277 4.216 1.00 96.56 242 ALA A C 1
ATOM 1727 O O . ALA A 1 242 ? 11.106 24.258 4.826 1.00 96.56 242 ALA A O 1
ATOM 1728 N N . ASP A 1 243 ? 12.602 25.908 4.462 1.00 95.38 243 ASP A N 1
ATOM 1729 C CA . ASP A 1 243 ? 13.574 25.485 5.488 1.00 95.38 243 ASP A CA 1
ATOM 1730 C C . ASP A 1 243 ? 12.931 25.327 6.871 1.00 95.38 243 ASP A C 1
ATOM 1732 O O . ASP A 1 243 ? 13.275 24.435 7.646 1.00 95.38 243 ASP A O 1
ATOM 1736 N N . GLN A 1 244 ? 11.955 26.186 7.171 1.00 96.25 244 GLN A N 1
ATOM 1737 C CA . GLN A 1 244 ? 11.106 26.080 8.350 1.00 96.25 244 GLN A CA 1
ATOM 1738 C C . GLN A 1 244 ? 9.682 25.706 7.921 1.00 96.25 244 GLN A C 1
ATOM 1740 O O . GLN A 1 244 ? 8.859 26.598 7.701 1.00 96.25 244 GLN A O 1
ATOM 1745 N N . PRO A 1 245 ? 9.359 24.404 7.809 1.00 95.88 245 PRO A N 1
ATOM 1746 C CA . PRO A 1 245 ? 8.001 23.960 7.504 1.00 95.88 245 PRO A CA 1
ATOM 1747 C C . PRO A 1 245 ? 7.011 24.468 8.551 1.00 95.88 245 PRO A C 1
ATOM 1749 O O . PRO A 1 245 ? 7.338 24.549 9.736 1.00 95.88 245 PRO A O 1
ATOM 1752 N N . THR A 1 246 ? 5.775 24.750 8.152 1.00 96.06 246 THR A N 1
ATOM 1753 C CA . THR A 1 246 ? 4.681 25.101 9.069 1.00 96.06 246 THR A CA 1
ATOM 1754 C C . THR A 1 246 ? 4.376 23.964 10.054 1.00 96.06 246 THR A C 1
ATOM 1756 O O . THR A 1 246 ? 4.787 22.815 9.879 1.00 96.06 246 THR A O 1
ATOM 1759 N N . ARG A 1 247 ? 3.599 24.242 11.114 1.00 94.75 247 ARG A N 1
ATOM 1760 C CA . ARG A 1 247 ? 3.166 23.198 12.065 1.00 94.75 247 ARG A CA 1
ATOM 1761 C C . ARG A 1 247 ? 2.430 22.045 11.368 1.00 94.75 247 ARG A C 1
ATOM 1763 O O . ARG A 1 247 ? 2.647 20.892 11.734 1.00 94.75 247 ARG A O 1
ATOM 1770 N N . HIS A 1 248 ? 1.580 22.363 10.390 1.00 94.12 248 HIS A N 1
ATOM 1771 C CA . HIS A 1 248 ? 0.835 21.375 9.609 1.00 94.12 248 HIS A CA 1
ATOM 1772 C C . HIS A 1 248 ? 1.778 20.519 8.764 1.00 94.12 248 HIS A C 1
ATOM 1774 O O . HIS A 1 248 ? 1.764 19.298 8.880 1.00 94.12 248 HIS A O 1
ATOM 1780 N N . GLU A 1 249 ? 2.674 21.139 7.999 1.00 96.31 249 GLU A N 1
ATOM 1781 C CA . GLU A 1 249 ? 3.648 20.420 7.166 1.00 96.31 249 GLU A CA 1
ATOM 1782 C C . GLU A 1 249 ? 4.558 19.508 7.997 1.00 96.31 249 GLU A C 1
ATOM 1784 O O . GLU A 1 249 ? 4.709 18.331 7.665 1.00 96.31 249 GLU A O 1
ATOM 1789 N N . ARG A 1 250 ? 5.063 19.992 9.143 1.00 95.56 250 ARG A N 1
ATOM 1790 C CA . ARG A 1 250 ? 5.859 19.175 10.079 1.00 95.56 250 ARG A CA 1
ATOM 1791 C C . ARG A 1 250 ? 5.102 17.954 10.582 1.00 95.56 250 ARG A C 1
ATOM 1793 O O . ARG A 1 250 ? 5.681 16.876 10.674 1.00 95.56 250 ARG A O 1
ATOM 1800 N N . ARG A 1 251 ? 3.806 18.086 10.888 1.00 94.50 251 ARG A N 1
ATOM 1801 C CA . ARG A 1 251 ? 2.976 16.964 11.364 1.00 94.50 251 ARG A CA 1
ATOM 1802 C C . ARG A 1 251 ? 2.813 15.867 10.305 1.00 94.50 251 ARG A C 1
ATOM 1804 O O . ARG A 1 251 ? 2.622 14.701 10.662 1.00 94.50 251 ARG A O 1
ATOM 1811 N N . TYR A 1 252 ? 2.912 16.232 9.030 1.00 94.56 252 TYR A N 1
ATOM 1812 C CA . TYR A 1 252 ? 2.902 15.315 7.889 1.00 94.56 252 TYR A CA 1
ATOM 1813 C C . TYR A 1 252 ? 4.308 14.955 7.377 1.00 94.56 252 TYR A C 1
ATOM 1815 O O . TYR A 1 252 ? 4.428 14.230 6.394 1.00 94.56 252 TYR A O 1
ATOM 1823 N N . GLY A 1 253 ? 5.364 15.386 8.075 1.00 93.75 253 GLY A N 1
ATOM 1824 C CA . GLY A 1 253 ? 6.744 14.955 7.846 1.00 93.75 253 GLY A CA 1
ATOM 1825 C C . GLY A 1 253 ? 7.476 15.643 6.693 1.00 93.75 253 GLY A C 1
ATOM 1826 O O . GLY A 1 253 ? 8.559 15.169 6.340 1.00 93.75 253 GLY A O 1
ATOM 1827 N N . LEU A 1 254 ? 6.913 16.718 6.127 1.00 95.06 254 LEU A N 1
ATOM 1828 C CA . LEU A 1 254 ? 7.528 17.484 5.037 1.00 95.06 254 LEU A CA 1
ATOM 1829 C C . LEU A 1 254 ? 8.813 18.183 5.504 1.00 95.06 254 LEU A C 1
ATOM 1831 O O . LEU A 1 254 ? 8.905 18.647 6.645 1.00 95.06 254 LEU A O 1
ATOM 1835 N N . THR A 1 255 ? 9.781 18.257 4.594 1.00 94.25 255 THR A N 1
ATOM 1836 C CA . THR A 1 255 ? 11.086 18.906 4.764 1.00 94.25 255 THR A CA 1
ATOM 1837 C C . THR A 1 255 ? 11.452 19.676 3.496 1.00 94.25 255 THR A C 1
ATOM 1839 O O . THR A 1 255 ? 10.858 19.469 2.439 1.00 94.25 255 THR A O 1
ATOM 1842 N N . ASN A 1 256 ? 12.447 20.559 3.583 1.00 93.75 256 ASN A N 1
ATOM 1843 C CA . ASN A 1 256 ? 13.021 21.243 2.418 1.00 93.75 256 ASN A CA 1
ATOM 1844 C C . ASN A 1 256 ? 13.846 20.306 1.513 1.00 93.75 256 ASN A C 1
ATOM 1846 O O . ASN A 1 256 ? 14.078 20.613 0.349 1.00 93.75 256 ASN A O 1
ATOM 1850 N N . GLU A 1 257 ? 14.241 19.142 2.030 1.00 90.81 257 GLU A N 1
ATOM 1851 C CA . GLU A 1 257 ? 14.987 18.110 1.307 1.00 90.81 257 GLU A CA 1
ATOM 1852 C C . GLU A 1 257 ? 14.176 16.803 1.220 1.00 90.81 257 GLU A C 1
ATOM 1854 O O . GLU A 1 257 ? 14.449 15.854 1.961 1.00 90.81 257 GLU A O 1
ATOM 1859 N N . PRO A 1 258 ? 13.132 16.731 0.374 1.00 91.25 258 PRO A N 1
ATOM 1860 C CA . PRO A 1 258 ? 12.433 15.478 0.121 1.00 91.25 258 PRO A CA 1
ATOM 1861 C C . PRO A 1 258 ? 13.322 14.513 -0.673 1.00 91.25 258 PRO A C 1
ATOM 1863 O O . PRO A 1 258 ? 14.227 14.911 -1.413 1.00 91.25 258 PRO A O 1
ATOM 1866 N N . ALA A 1 259 ? 13.032 13.218 -0.571 1.00 86.62 259 ALA A N 1
ATOM 1867 C CA . ALA A 1 259 ? 13.826 12.183 -1.226 1.00 86.62 259 ALA A CA 1
ATOM 1868 C C . ALA A 1 259 ? 13.771 12.252 -2.759 1.00 86.62 259 ALA A C 1
ATOM 1870 O O . ALA A 1 259 ? 14.782 12.028 -3.432 1.00 86.62 259 ALA A O 1
ATOM 1871 N N . LEU A 1 260 ? 12.596 12.549 -3.314 1.00 90.69 260 LEU A N 1
ATOM 1872 C CA . LEU A 1 260 ? 12.370 12.758 -4.734 1.00 90.69 260 LEU A CA 1
ATOM 1873 C C . LEU A 1 260 ? 12.342 14.259 -5.010 1.00 90.69 260 LEU A C 1
ATOM 1875 O O . LEU A 1 260 ? 11.421 14.984 -4.639 1.00 90.69 260 LEU A O 1
ATOM 1879 N N . ARG A 1 261 ? 13.370 14.728 -5.717 1.00 94.25 261 ARG A N 1
ATOM 1880 C CA . ARG A 1 261 ? 13.595 16.144 -6.047 1.00 94.25 261 ARG A CA 1
ATOM 1881 C C . ARG A 1 261 ? 12.718 16.601 -7.218 1.00 94.25 261 ARG A C 1
ATOM 1883 O O . ARG A 1 261 ? 13.208 17.181 -8.185 1.00 94.25 261 ARG A O 1
ATOM 1890 N N . TRP A 1 262 ? 11.424 16.279 -7.181 1.00 96.88 262 TRP A N 1
ATOM 1891 C CA . TRP A 1 262 ? 10.478 16.628 -8.246 1.00 96.88 262 TRP A CA 1
ATOM 1892 C C . TRP A 1 262 ? 10.259 18.136 -8.344 1.00 96.88 262 TRP A C 1
ATOM 1894 O O . TRP A 1 262 ? 10.196 18.665 -9.452 1.00 96.88 262 TRP A O 1
ATOM 1904 N N . PHE A 1 263 ? 10.229 18.824 -7.201 1.00 97.56 263 PHE A N 1
ATOM 1905 C CA . PHE A 1 263 ? 10.003 20.267 -7.094 1.00 97.56 263 PHE A CA 1
ATOM 1906 C C . PHE A 1 263 ? 10.967 21.122 -7.940 1.00 97.56 263 PHE A C 1
ATOM 1908 O O . PHE A 1 263 ? 10.594 22.202 -8.392 1.00 97.56 263 PHE A O 1
ATOM 1915 N N . GLU A 1 264 ? 12.176 20.623 -8.224 1.00 97.31 264 GLU A N 1
ATOM 1916 C CA . GLU A 1 264 ? 13.187 21.328 -9.026 1.00 97.31 264 GLU A CA 1
ATOM 1917 C C . GLU A 1 264 ? 12.804 21.487 -10.506 1.00 97.31 264 GLU A C 1
ATOM 1919 O O . GLU A 1 264 ? 13.302 22.389 -11.180 1.00 97.31 264 GLU A O 1
ATOM 1924 N N . HIS A 1 265 ? 11.915 20.631 -11.023 1.00 98.06 265 HIS A N 1
ATOM 1925 C CA . HIS A 1 265 ? 11.435 20.704 -12.410 1.00 98.06 265 HIS A CA 1
ATOM 1926 C C . HIS A 1 265 ? 9.911 20.633 -12.562 1.00 98.06 265 HIS A C 1
ATOM 1928 O O . HIS A 1 265 ? 9.403 20.876 -13.655 1.00 98.06 265 HIS A O 1
ATOM 1934 N N . ASP A 1 266 ? 9.178 20.339 -11.491 1.00 98.00 266 ASP A N 1
ATOM 1935 C CA . ASP A 1 266 ? 7.726 20.450 -11.418 1.00 98.00 266 ASP A CA 1
ATOM 1936 C C . ASP A 1 266 ? 7.347 21.198 -10.142 1.00 98.00 266 ASP A C 1
ATOM 1938 O O . ASP A 1 266 ? 7.264 20.640 -9.047 1.00 98.00 266 ASP A O 1
ATOM 1942 N N . THR A 1 267 ? 7.096 22.495 -10.311 1.00 97.88 267 THR A N 1
ATOM 1943 C CA . THR A 1 267 ? 6.848 23.426 -9.205 1.00 97.88 267 THR A CA 1
ATOM 1944 C C . THR A 1 267 ? 5.637 23.037 -8.373 1.00 97.88 267 THR A C 1
ATOM 1946 O O . THR A 1 267 ? 5.549 23.458 -7.233 1.00 97.88 267 THR A O 1
ATOM 1949 N N . ARG A 1 268 ? 4.726 22.208 -8.898 1.00 97.81 268 ARG A N 1
ATOM 1950 C CA . ARG A 1 268 ? 3.571 21.684 -8.164 1.00 97.81 268 ARG A CA 1
ATOM 1951 C C . ARG A 1 268 ? 3.966 20.997 -6.853 1.00 97.81 268 ARG A C 1
ATOM 1953 O O . ARG A 1 268 ? 3.210 21.047 -5.892 1.00 97.81 268 ARG A O 1
ATOM 1960 N N . PHE A 1 269 ? 5.157 20.406 -6.807 1.00 98.19 269 PHE A N 1
ATOM 1961 C CA . PHE A 1 269 ? 5.698 19.718 -5.635 1.00 98.19 269 PHE A CA 1
ATOM 1962 C C . PHE A 1 269 ? 6.480 20.626 -4.667 1.00 98.19 269 PHE A C 1
ATOM 1964 O O . PHE A 1 269 ? 7.072 20.137 -3.709 1.00 98.19 269 PHE A O 1
ATOM 1971 N N . ASP A 1 270 ? 6.472 21.940 -4.893 1.00 98.19 270 ASP A N 1
ATOM 1972 C CA . ASP A 1 270 ? 7.002 22.965 -3.990 1.00 98.19 270 ASP A CA 1
ATOM 1973 C C . ASP A 1 270 ? 5.846 23.574 -3.176 1.00 98.19 270 ASP A C 1
ATOM 1975 O O . ASP A 1 270 ? 4.998 24.292 -3.722 1.00 98.19 270 ASP A O 1
ATOM 1979 N N . SER A 1 271 ? 5.797 23.303 -1.867 1.00 97.81 271 SER A N 1
ATOM 1980 C CA . SER A 1 271 ? 4.726 23.804 -0.997 1.00 97.81 271 SER A CA 1
ATOM 1981 C C . SER A 1 271 ? 4.828 25.303 -0.705 1.00 97.81 271 SER A C 1
ATOM 1983 O O . SER A 1 271 ? 3.829 25.914 -0.334 1.00 97.81 271 SER A O 1
ATOM 1985 N N . VAL A 1 272 ? 5.981 25.940 -0.928 1.00 97.31 272 VAL A N 1
ATOM 1986 C CA . VAL A 1 272 ? 6.105 27.401 -0.809 1.00 97.31 272 VAL A CA 1
ATOM 1987 C C . VAL A 1 272 ? 5.342 28.077 -1.944 1.00 97.31 272 VAL A C 1
ATOM 1989 O O . VAL A 1 272 ? 4.675 29.092 -1.743 1.00 97.31 272 VAL A O 1
ATOM 1992 N N . ARG A 1 273 ? 5.397 27.490 -3.143 1.00 97.75 273 ARG A N 1
ATOM 1993 C CA . ARG A 1 273 ? 4.695 27.998 -4.330 1.00 97.75 273 ARG A CA 1
ATOM 1994 C C . ARG A 1 273 ? 3.243 27.541 -4.396 1.00 97.75 273 ARG A C 1
ATOM 1996 O O . ARG A 1 273 ? 2.387 28.312 -4.826 1.00 97.75 273 ARG A O 1
ATOM 2003 N N . HIS A 1 274 ? 2.964 26.308 -3.975 1.00 97.88 274 HIS A N 1
ATOM 2004 C CA . HIS A 1 274 ? 1.628 25.703 -3.999 1.00 97.88 274 HIS A CA 1
ATOM 2005 C C . HIS A 1 274 ? 1.277 25.101 -2.629 1.00 97.88 274 HIS A C 1
ATOM 2007 O O . HIS A 1 274 ? 1.206 23.879 -2.487 1.00 97.88 274 HIS A O 1
ATOM 2013 N N . PRO A 1 275 ? 0.990 25.931 -1.610 1.00 97.12 275 PRO A N 1
ATOM 2014 C CA . PRO A 1 275 ? 0.825 25.482 -0.218 1.00 97.12 275 PRO A CA 1
ATOM 2015 C C . PRO A 1 275 ? -0.345 24.522 0.012 1.00 97.12 275 PRO A C 1
ATOM 2017 O O . PRO A 1 275 ? -0.376 23.793 1.002 1.00 97.12 275 PRO A O 1
ATOM 2020 N N . HIS A 1 276 ? -1.319 24.494 -0.899 1.00 98.19 276 HIS A N 1
ATOM 2021 C CA . HIS A 1 276 ? -2.458 23.580 -0.827 1.00 98.19 276 HIS A CA 1
ATOM 2022 C C . HIS A 1 276 ? -2.265 22.293 -1.641 1.00 98.19 276 HIS A C 1
ATOM 2024 O O . HIS A 1 276 ? -3.059 21.365 -1.480 1.00 98.19 276 HIS A O 1
ATOM 2030 N N . GLU A 1 277 ? -1.228 22.184 -2.481 1.00 98.50 277 GLU A N 1
ATOM 2031 C CA . GLU A 1 277 ? -0.989 20.950 -3.241 1.00 98.50 277 GLU A CA 1
ATOM 2032 C C . GLU A 1 277 ? -0.694 19.747 -2.328 1.00 98.50 277 GLU A C 1
ATOM 2034 O O . GLU A 1 277 ? -1.357 18.721 -2.504 1.00 98.50 277 GLU A O 1
ATOM 2039 N N . PRO A 1 278 ? 0.139 19.847 -1.269 1.00 98.12 278 PRO A N 1
ATOM 2040 C CA . PRO A 1 278 ? 0.325 18.738 -0.332 1.00 98.12 278 PRO A CA 1
ATOM 2041 C C . PRO A 1 278 ? -0.978 18.226 0.304 1.00 98.12 278 PRO A C 1
ATOM 2043 O O . PRO A 1 278 ? -1.082 17.041 0.636 1.00 98.12 278 PRO A O 1
ATOM 2046 N N . ASN A 1 279 ? -1.990 19.087 0.473 1.00 98.31 279 ASN A N 1
ATOM 2047 C CA . ASN A 1 279 ? -3.287 18.707 1.045 1.00 98.31 279 ASN A CA 1
ATOM 2048 C C . ASN A 1 279 ? -4.141 17.870 0.081 1.00 98.31 279 ASN A C 1
ATOM 2050 O O . ASN A 1 279 ? -5.056 17.177 0.519 1.00 98.31 279 ASN A O 1
ATOM 2054 N N . ARG A 1 280 ? -3.843 17.888 -1.223 1.00 98.62 280 ARG A N 1
ATOM 2055 C CA . ARG A 1 280 ? -4.559 17.125 -2.263 1.00 98.62 280 ARG A CA 1
ATOM 2056 C C . ARG A 1 280 ? -4.010 15.700 -2.439 1.00 98.62 280 ARG A C 1
ATOM 2058 O O . ARG A 1 280 ? -4.499 14.950 -3.287 1.00 98.62 280 ARG A O 1
ATOM 2065 N N . HIS A 1 281 ? -3.054 15.302 -1.598 1.00 98.44 281 HIS A N 1
ATOM 2066 C CA . HIS A 1 281 ? -2.490 13.952 -1.496 1.00 98.44 281 HIS A CA 1
ATOM 2067 C C . HIS A 1 281 ? -2.585 13.405 -0.065 1.00 98.44 281 HIS A C 1
ATOM 2069 O O . HIS A 1 281 ? -2.848 14.160 0.872 1.00 98.44 281 HIS A O 1
ATOM 2075 N N . GLY A 1 282 ? -2.336 12.105 0.106 1.00 97.50 282 GLY A N 1
ATOM 2076 C CA . GLY A 1 282 ? -2.466 11.395 1.386 1.00 97.50 282 GLY A CA 1
ATOM 2077 C C . GLY A 1 282 ? -3.872 10.866 1.610 1.00 97.50 282 GLY A C 1
ATOM 2078 O O . GLY A 1 282 ? -4.334 10.775 2.745 1.00 97.50 282 GLY A O 1
ATOM 2079 N N . TRP A 1 283 ? -4.578 10.570 0.524 1.00 98.62 283 TRP A N 1
ATOM 2080 C CA . TRP A 1 283 ? -5.943 10.068 0.546 1.00 98.62 283 TRP A CA 1
ATOM 2081 C C . TRP A 1 283 ? -5.986 8.611 0.097 1.00 98.62 283 TRP A C 1
ATOM 2083 O O . TRP A 1 283 ? -5.069 8.113 -0.557 1.00 98.62 283 TRP A O 1
ATOM 2093 N N . VAL A 1 284 ? -7.087 7.937 0.414 1.00 98.88 284 VAL A N 1
ATOM 2094 C CA . VAL A 1 284 ? -7.417 6.666 -0.228 1.00 98.88 284 VAL A CA 1
ATOM 2095 C C . VAL A 1 284 ? -8.046 6.964 -1.587 1.00 98.88 284 VAL A C 1
ATOM 2097 O O . VAL A 1 284 ? -8.999 7.738 -1.676 1.00 98.88 284 VAL A O 1
ATOM 2100 N N . ILE A 1 285 ? -7.501 6.374 -2.646 1.00 98.88 285 ILE A N 1
ATOM 2101 C CA . ILE A 1 285 ? -8.026 6.428 -4.012 1.00 98.88 285 ILE A CA 1
ATOM 2102 C C . ILE A 1 285 ? -8.897 5.194 -4.238 1.00 98.88 285 ILE A C 1
ATOM 2104 O O . ILE A 1 285 ? -8.431 4.079 -4.043 1.00 98.88 285 ILE A O 1
ATOM 2108 N N . GLU A 1 286 ? -10.128 5.377 -4.696 1.00 98.88 286 GLU A N 1
ATOM 2109 C CA . GLU A 1 286 ? -10.981 4.300 -5.194 1.00 98.88 286 GLU A CA 1
ATOM 2110 C C . GLU A 1 286 ? -11.017 4.310 -6.726 1.00 98.88 286 GLU A C 1
ATOM 2112 O O . GLU A 1 286 ? -11.143 5.367 -7.350 1.00 98.88 286 GLU A O 1
ATOM 2117 N N . PHE A 1 287 ? -10.923 3.132 -7.337 1.00 98.56 287 PHE A N 1
ATOM 2118 C CA . PHE A 1 287 ? -11.074 2.940 -8.779 1.00 98.56 287 PHE A CA 1
ATOM 2119 C C . PHE A 1 287 ? -11.624 1.549 -9.091 1.00 98.56 287 PHE A C 1
ATOM 2121 O O . PHE A 1 287 ? -11.448 0.617 -8.308 1.00 98.56 287 PHE A O 1
ATOM 2128 N N . ASP A 1 288 ? -12.267 1.398 -10.246 1.00 97.44 288 ASP A N 1
ATOM 2129 C CA . ASP A 1 288 ? -12.653 0.090 -10.773 1.00 97.44 288 ASP A CA 1
ATOM 2130 C C . ASP A 1 288 ? -11.515 -0.470 -11.646 1.00 97.44 288 ASP A C 1
ATOM 2132 O O . ASP A 1 288 ? -11.212 0.112 -12.689 1.00 97.44 288 ASP A O 1
ATOM 2136 N N . PRO A 1 289 ? -10.866 -1.586 -11.265 1.00 96.12 289 PRO A N 1
ATOM 2137 C CA . PRO A 1 289 ? -9.817 -2.193 -12.082 1.00 96.12 289 PRO A CA 1
ATOM 2138 C C . PRO A 1 289 ? -10.317 -2.724 -13.434 1.00 96.12 289 PRO A C 1
ATOM 2140 O O . PRO A 1 289 ? -9.503 -2.971 -14.318 1.00 96.12 289 PRO A O 1
ATOM 2143 N N . ARG A 1 290 ? -11.632 -2.927 -13.598 1.00 95.19 290 ARG A N 1
ATOM 2144 C CA . ARG A 1 290 ? -12.247 -3.444 -14.831 1.00 95.19 290 ARG A CA 1
ATOM 2145 C C . ARG A 1 290 ? -12.684 -2.347 -15.796 1.00 95.19 290 ARG A C 1
ATOM 2147 O O . ARG A 1 290 ? -12.988 -2.655 -16.944 1.00 95.19 290 ARG A O 1
ATOM 2154 N N . ASP A 1 291 ? -12.705 -1.094 -15.348 1.00 95.62 291 ASP A N 1
ATOM 2155 C CA . ASP A 1 291 ? -13.034 0.055 -16.184 1.00 95.62 291 ASP A CA 1
ATOM 2156 C C . ASP A 1 291 ? -11.814 0.989 -16.310 1.00 95.62 291 ASP A C 1
ATOM 2158 O O . ASP A 1 291 ? -11.612 1.908 -15.506 1.00 95.62 291 ASP A O 1
ATOM 2162 N N . PRO A 1 292 ? -10.967 0.782 -17.334 1.00 93.75 292 PRO A N 1
ATOM 2163 C CA . PRO A 1 292 ? -9.793 1.615 -17.568 1.00 93.75 292 PRO A CA 1
ATOM 2164 C C . PRO A 1 292 ? -10.148 3.051 -17.994 1.00 93.75 292 PRO A C 1
ATOM 2166 O O . PRO A 1 292 ? -9.267 3.910 -17.964 1.00 93.75 292 PRO A O 1
ATOM 2169 N N . ALA A 1 293 ? -11.397 3.343 -18.370 1.00 94.00 293 ALA A N 1
ATOM 2170 C CA . ALA A 1 293 ? -11.837 4.695 -18.707 1.00 94.00 293 ALA A CA 1
ATOM 2171 C C . ALA A 1 293 ? -12.328 5.473 -17.474 1.00 94.00 293 ALA A C 1
ATOM 2173 O O . ALA A 1 293 ? -12.292 6.708 -17.479 1.00 94.00 293 ALA A O 1
ATOM 2174 N N . ALA A 1 294 ? -12.730 4.780 -16.402 1.00 95.31 294 ALA A N 1
ATOM 2175 C CA . ALA A 1 294 ? -13.224 5.417 -15.187 1.00 95.31 294 ALA A CA 1
ATOM 2176 C C . ALA A 1 294 ? -12.181 6.365 -14.575 1.00 95.31 294 ALA A C 1
ATOM 2178 O O . ALA A 1 294 ? -10.979 6.074 -14.521 1.00 95.31 294 ALA A O 1
ATOM 2179 N N . VAL A 1 295 ? -12.637 7.510 -14.072 1.00 97.81 295 VAL A N 1
ATOM 2180 C CA . VAL A 1 295 ? -11.780 8.457 -13.352 1.00 97.81 295 VAL A CA 1
ATOM 2181 C C . VAL A 1 295 ? -11.630 7.982 -11.901 1.00 97.81 295 VAL A C 1
ATOM 2183 O O . VAL A 1 295 ? -12.643 7.897 -11.207 1.00 97.81 295 VAL A O 1
ATOM 2186 N N . PRO A 1 296 ? -10.407 7.701 -11.407 1.00 98.62 296 PRO A N 1
ATOM 2187 C CA . PRO A 1 296 ? -10.204 7.355 -10.002 1.00 98.62 296 PRO A CA 1
ATOM 2188 C C . PRO A 1 296 ? -10.571 8.518 -9.070 1.00 98.62 296 PRO A C 1
ATOM 2190 O O . PRO A 1 296 ? -10.389 9.693 -9.415 1.00 98.62 296 PRO A O 1
ATOM 2193 N N . VAL A 1 297 ? -11.044 8.197 -7.866 1.00 98.88 297 VAL A N 1
ATOM 2194 C CA . VAL A 1 297 ? -11.594 9.172 -6.915 1.00 98.88 297 VAL A CA 1
ATOM 2195 C C . VAL A 1 297 ? -10.856 9.109 -5.582 1.00 98.88 297 VAL A C 1
ATOM 2197 O O . VAL A 1 297 ? -10.826 8.072 -4.931 1.00 98.88 297 VAL A O 1
ATOM 2200 N N . LYS A 1 298 ? -10.300 10.231 -5.125 1.00 98.88 298 LYS A N 1
ATOM 2201 C CA . LYS A 1 298 ? -9.783 10.378 -3.759 1.00 98.88 298 LYS A CA 1
ATOM 2202 C C . LYS A 1 298 ? -10.951 10.545 -2.781 1.00 98.88 298 LYS A C 1
ATOM 2204 O O . LYS A 1 298 ? -11.679 11.537 -2.856 1.00 98.88 298 LYS A O 1
ATOM 2209 N N . ARG A 1 299 ? -11.121 9.582 -1.869 1.00 98.81 299 ARG A N 1
ATOM 2210 C CA . ARG A 1 299 ? -12.210 9.509 -0.879 1.00 98.81 299 ARG A CA 1
ATOM 2211 C C . ARG A 1 299 ? -11.827 10.228 0.404 1.00 98.81 299 ARG A C 1
ATOM 2213 O O . ARG A 1 299 ? -11.164 9.675 1.281 1.00 98.81 299 ARG A O 1
ATOM 2220 N N . THR A 1 300 ? -12.239 11.487 0.521 1.00 98.81 300 THR A N 1
ATOM 2221 C CA . THR A 1 300 ? -11.777 12.348 1.618 1.00 98.81 300 THR A CA 1
ATOM 2222 C C . THR A 1 300 ? -12.352 11.972 2.983 1.00 98.81 300 THR A C 1
ATOM 2224 O O . THR A 1 300 ? -11.702 12.227 3.995 1.00 98.81 300 THR A O 1
ATOM 2227 N N . ALA A 1 301 ? -13.504 11.292 3.040 1.00 98.69 301 ALA A N 1
ATOM 2228 C CA . ALA A 1 301 ? -14.117 10.848 4.298 1.00 98.69 301 ALA A CA 1
ATOM 2229 C C . ALA A 1 301 ? -13.243 9.858 5.094 1.00 98.69 301 ALA A C 1
ATOM 2231 O O . ALA A 1 301 ? -13.369 9.758 6.313 1.00 98.69 301 ALA A O 1
ATOM 2232 N N . LEU A 1 302 ? -12.315 9.169 4.420 1.00 98.69 302 LEU A N 1
ATOM 2233 C CA . LEU A 1 302 ? -11.372 8.227 5.034 1.00 98.69 302 LEU A CA 1
ATOM 2234 C C . LEU A 1 302 ? -10.194 8.936 5.742 1.00 98.69 302 LEU A C 1
ATOM 2236 O O . LEU A 1 302 ? -9.406 8.291 6.437 1.00 98.69 302 LEU A O 1
ATOM 2240 N N . GLY A 1 303 ? -10.104 10.266 5.619 1.00 97.94 303 GLY A N 1
ATOM 2241 C CA . GLY A 1 303 ? -9.130 11.118 6.301 1.00 97.94 303 GLY A CA 1
ATOM 2242 C C . GLY A 1 303 ? -7.738 11.105 5.673 1.00 97.94 303 GLY A C 1
ATOM 2243 O O . GLY A 1 303 ? -7.275 10.099 5.132 1.00 97.94 303 GLY A O 1
ATOM 2244 N N . ARG A 1 304 ? -7.043 12.244 5.758 1.00 97.38 304 ARG A N 1
ATOM 2245 C CA . ARG A 1 304 ? -5.707 12.412 5.182 1.00 97.38 304 ARG A CA 1
ATOM 2246 C C . ARG A 1 304 ? -4.613 11.844 6.090 1.00 97.38 304 ARG A C 1
ATOM 2248 O O . ARG A 1 304 ? -4.519 12.238 7.252 1.00 97.38 304 ARG A O 1
ATOM 2255 N N . ARG A 1 305 ? -3.776 10.942 5.563 1.00 94.62 305 ARG A N 1
ATOM 2256 C CA . ARG A 1 305 ? -2.718 10.194 6.282 1.00 94.62 305 ARG A CA 1
ATOM 2257 C C . ARG A 1 305 ? -1.591 9.766 5.338 1.00 94.62 305 ARG A C 1
ATOM 2259 O O . ARG A 1 305 ? -1.687 9.985 4.135 1.00 94.62 305 ARG A O 1
ATOM 2266 N N . ALA A 1 306 ? -0.552 9.122 5.872 1.00 94.19 306 ALA A N 1
ATOM 2267 C CA . ALA A 1 306 ? 0.297 8.247 5.066 1.00 94.19 306 ALA A CA 1
ATOM 2268 C C . ALA A 1 306 ? -0.270 6.822 5.161 1.00 94.19 306 ALA A C 1
ATOM 2270 O O . ALA A 1 306 ? 0.087 6.072 6.064 1.00 94.19 306 ALA A O 1
ATOM 2271 N N . HIS A 1 307 ? -1.211 6.480 4.277 1.00 96.00 307 HIS A N 1
ATOM 2272 C CA . HIS A 1 307 ? -1.953 5.214 4.326 1.00 96.00 307 HIS A CA 1
ATOM 2273 C C . HIS A 1 307 ? -1.047 4.045 3.927 1.00 96.00 307 HIS A C 1
ATOM 2275 O O . HIS A 1 307 ? -0.906 3.746 2.745 1.00 96.00 307 HIS A O 1
ATOM 2281 N N . ALA A 1 308 ? -0.428 3.407 4.919 1.00 92.75 308 ALA A N 1
ATOM 2282 C CA . ALA A 1 308 ? 0.529 2.318 4.730 1.00 92.75 308 ALA A CA 1
ATOM 2283 C C . ALA A 1 308 ? -0.145 0.952 4.563 1.00 92.75 308 ALA A C 1
ATOM 2285 O O . ALA A 1 308 ? 0.397 0.076 3.902 1.00 92.75 308 ALA A O 1
ATOM 2286 N N . ALA A 1 309 ? -1.347 0.775 5.119 1.00 96.44 309 ALA A N 1
ATOM 2287 C CA . ALA A 1 309 ? -2.149 -0.420 4.891 1.00 96.44 309 ALA A CA 1
ATOM 2288 C C . ALA A 1 309 ? -3.647 -0.141 4.987 1.00 96.44 309 ALA A C 1
ATOM 2290 O O . ALA A 1 309 ? -4.088 0.765 5.699 1.00 96.44 309 ALA A O 1
ATOM 2291 N N . LEU A 1 310 ? -4.418 -0.952 4.263 1.00 98.50 310 LEU A N 1
ATOM 2292 C CA . LEU A 1 310 ? -5.870 -0.890 4.185 1.00 98.50 310 LEU A CA 1
ATOM 2293 C C . LEU A 1 310 ? -6.440 -2.299 4.335 1.00 98.50 310 LEU A C 1
ATOM 2295 O O . LEU A 1 310 ? -5.900 -3.246 3.770 1.00 98.50 310 LEU A O 1
ATOM 2299 N N . ALA A 1 311 ? -7.557 -2.422 5.042 1.00 98.38 311 ALA A N 1
ATOM 2300 C CA . ALA A 1 311 ? -8.359 -3.640 5.056 1.00 98.38 311 ALA A CA 1
ATOM 2301 C C . ALA A 1 311 ? -9.847 -3.283 5.061 1.00 98.38 311 ALA A C 1
ATOM 2303 O O . ALA A 1 311 ? -10.252 -2.332 5.728 1.00 98.38 311 ALA A O 1
ATOM 2304 N N . VAL A 1 312 ? -10.656 -4.024 4.306 1.00 98.38 312 VAL A N 1
ATOM 2305 C CA . VAL A 1 312 ? -12.094 -3.761 4.157 1.00 98.38 312 VAL A CA 1
ATOM 2306 C C . VAL A 1 312 ? -12.875 -4.899 4.797 1.00 98.38 312 VAL A C 1
ATOM 2308 O O . VAL A 1 312 ? -12.650 -6.061 4.475 1.00 98.38 312 VAL A O 1
ATOM 2311 N N . ALA A 1 313 ? -13.802 -4.551 5.681 1.00 96.75 313 ALA A N 1
ATOM 2312 C CA . ALA A 1 313 ? -14.734 -5.470 6.317 1.00 96.75 313 ALA A CA 1
ATOM 2313 C C . ALA A 1 313 ? -16.173 -4.981 6.146 1.00 96.75 313 ALA A C 1
ATOM 2315 O O . ALA A 1 313 ? -16.432 -3.838 5.760 1.00 96.75 313 ALA A O 1
ATOM 2316 N N . GLN A 1 314 ? -17.119 -5.846 6.490 1.00 93.81 314 GLN A N 1
ATOM 2317 C CA . GLN A 1 314 ? -18.522 -5.488 6.617 1.00 93.81 314 GLN A CA 1
ATOM 2318 C C . GLN A 1 314 ? -18.939 -5.643 8.080 1.00 93.81 314 GLN A C 1
ATOM 2320 O O . GLN A 1 314 ? -18.693 -6.677 8.697 1.00 93.81 314 GLN A O 1
ATOM 2325 N N . ALA A 1 315 ? -19.550 -4.603 8.639 1.00 92.00 315 ALA A N 1
ATOM 2326 C CA . ALA A 1 315 ? -20.165 -4.658 9.956 1.00 92.00 315 ALA A CA 1
ATOM 2327 C C . ALA A 1 315 ? -21.401 -5.571 9.930 1.00 92.00 315 ALA A C 1
ATOM 2329 O O . ALA A 1 315 ? -22.040 -5.735 8.889 1.00 92.00 315 ALA A O 1
ATOM 2330 N N . ALA A 1 316 ? -21.804 -6.090 11.093 1.00 88.50 316 ALA A N 1
ATOM 2331 C CA . ALA A 1 316 ? -22.972 -6.969 11.217 1.00 88.50 316 ALA A CA 1
ATOM 2332 C C . ALA A 1 316 ? -24.285 -6.344 10.696 1.00 88.50 316 ALA A C 1
ATOM 2334 O O . ALA A 1 316 ? -25.202 -7.056 10.299 1.00 88.50 316 ALA A O 1
ATOM 2335 N N . ASP A 1 317 ? -24.382 -5.012 10.666 1.00 91.00 317 ASP A N 1
ATOM 2336 C CA . ASP A 1 317 ? -25.550 -4.289 10.155 1.00 91.00 317 ASP A CA 1
ATOM 2337 C C . ASP A 1 317 ? -25.508 -3.995 8.641 1.00 91.00 317 ASP A C 1
ATOM 2339 O O . ASP A 1 317 ? -26.454 -3.401 8.110 1.00 91.00 317 ASP A O 1
ATOM 2343 N N . GLY A 1 318 ? -24.456 -4.430 7.940 1.00 93.25 318 GLY A N 1
ATOM 2344 C CA . GLY A 1 318 ? -24.273 -4.294 6.493 1.00 93.25 318 GLY A CA 1
ATOM 2345 C C . GLY A 1 318 ? -23.501 -3.048 6.047 1.00 93.25 318 GLY A C 1
ATOM 2346 O O . GLY A 1 318 ? -23.289 -2.866 4.842 1.00 93.25 318 GLY A O 1
ATOM 2347 N N . ARG A 1 319 ? -23.074 -2.183 6.978 1.00 96.88 319 ARG A N 1
ATOM 2348 C CA . ARG A 1 319 ? -22.199 -1.037 6.675 1.00 96.88 319 ARG A CA 1
ATOM 2349 C C . ARG A 1 319 ? -20.769 -1.495 6.410 1.00 96.88 319 ARG A C 1
ATOM 2351 O O . ARG A 1 319 ? -20.332 -2.537 6.890 1.00 96.88 319 ARG A O 1
ATOM 2358 N N . THR A 1 320 ? -20.029 -0.708 5.641 1.00 98.00 320 THR A N 1
ATOM 2359 C CA . THR A 1 320 ? -18.625 -0.995 5.337 1.00 98.00 320 THR A CA 1
ATOM 2360 C C . THR A 1 320 ? -17.730 -0.438 6.427 1.00 98.00 320 THR A C 1
ATOM 2362 O O . THR A 1 320 ? -17.906 0.708 6.838 1.00 98.00 320 THR A O 1
ATOM 2365 N N . ILE A 1 321 ? -16.736 -1.220 6.835 1.00 98.50 321 ILE A N 1
ATOM 2366 C CA . ILE A 1 321 ? -15.612 -0.759 7.640 1.00 98.50 321 ILE A CA 1
ATOM 2367 C C . ILE A 1 321 ? -14.362 -0.758 6.759 1.00 98.50 321 ILE A C 1
ATOM 2369 O O . ILE A 1 321 ? -14.055 -1.756 6.114 1.00 98.50 321 ILE A O 1
ATOM 2373 N N . VAL A 1 322 ? -13.624 0.348 6.742 1.00 98.88 322 VAL A N 1
ATOM 2374 C CA . VAL A 1 322 ? -12.281 0.412 6.155 1.00 98.88 322 VAL A CA 1
ATOM 2375 C C . VAL A 1 322 ? -11.297 0.688 7.280 1.00 98.88 322 VAL A C 1
ATOM 2377 O O . VAL A 1 322 ? -11.310 1.776 7.847 1.00 98.88 322 VAL A O 1
ATOM 2380 N N . TYR A 1 323 ? -10.455 -0.281 7.617 1.00 98.81 323 TYR A N 1
ATOM 2381 C CA . TYR A 1 323 ? -9.342 -0.096 8.543 1.00 98.81 323 TYR A CA 1
ATOM 2382 C C . TYR A 1 323 ? -8.174 0.562 7.818 1.00 98.81 323 TYR A C 1
ATOM 2384 O O . TYR A 1 323 ? -7.849 0.183 6.691 1.00 98.81 323 TYR A O 1
ATOM 2392 N N . LEU A 1 324 ? -7.556 1.552 8.460 1.00 98.50 324 LEU A N 1
ATOM 2393 C CA . LEU A 1 324 ? -6.479 2.355 7.891 1.00 98.50 324 LEU A CA 1
ATOM 2394 C C . LEU A 1 324 ? -5.314 2.406 8.873 1.00 98.50 324 LEU A C 1
ATOM 2396 O O . LEU A 1 324 ? -5.481 2.813 10.027 1.00 98.50 324 LEU A O 1
ATOM 2400 N N . ALA A 1 325 ? -4.136 2.023 8.397 1.00 96.69 325 ALA A N 1
ATOM 2401 C CA . ALA A 1 325 ? -2.897 2.102 9.154 1.00 96.69 325 ALA A CA 1
ATOM 2402 C C . ALA A 1 325 ? -1.969 3.179 8.582 1.00 96.69 325 ALA A C 1
ATOM 2404 O O . ALA A 1 325 ? -1.942 3.427 7.375 1.00 96.69 325 ALA A O 1
ATOM 2405 N N . ASP A 1 326 ? -1.189 3.790 9.468 1.00 94.12 326 ASP A N 1
ATOM 2406 C CA . ASP A 1 326 ? -0.129 4.732 9.136 1.00 94.12 326 ASP A CA 1
ATOM 2407 C C . ASP A 1 326 ? 1.170 4.223 9.762 1.00 94.12 326 ASP A C 1
ATOM 2409 O O . ASP A 1 326 ? 1.263 4.057 10.980 1.00 94.12 326 ASP A O 1
ATOM 2413 N N . ALA A 1 327 ? 2.167 3.947 8.920 1.00 89.94 327 ALA A N 1
ATOM 2414 C CA . ALA A 1 327 ? 3.429 3.358 9.362 1.00 89.94 327 ALA A CA 1
ATOM 2415 C C . ALA A 1 327 ? 4.342 4.365 10.079 1.00 89.94 327 ALA A C 1
ATOM 2417 O O . ALA A 1 327 ? 5.410 3.989 10.564 1.00 89.94 327 ALA A O 1
ATOM 2418 N N . THR A 1 328 ? 3.951 5.642 10.159 1.00 90.12 328 THR A N 1
ATOM 2419 C CA . THR A 1 328 ? 4.700 6.638 10.928 1.00 90.12 328 THR A CA 1
ATOM 2420 C C . THR A 1 328 ? 4.649 6.267 12.417 1.00 90.12 328 THR A C 1
ATOM 2422 O O . THR A 1 328 ? 3.559 6.036 12.948 1.00 90.12 328 THR A O 1
ATOM 2425 N N . PRO A 1 329 ? 5.792 6.221 13.128 1.00 89.50 329 PRO A N 1
ATOM 2426 C CA . PRO A 1 329 ? 5.798 5.940 14.556 1.00 89.50 329 PRO A CA 1
ATOM 2427 C C . PRO A 1 329 ? 4.847 6.855 15.330 1.00 89.50 329 PRO A C 1
ATOM 2429 O O . PRO A 1 329 ? 4.784 8.058 15.073 1.00 89.50 329 PRO A O 1
ATOM 2432 N N . TYR A 1 330 ? 4.159 6.276 16.313 1.00 94.31 330 TYR A N 1
ATOM 2433 C CA . TYR A 1 330 ? 3.199 6.928 17.205 1.00 94.31 330 TYR A CA 1
ATOM 2434 C C . TYR A 1 330 ? 1.852 7.320 16.597 1.00 94.31 330 TYR A C 1
ATOM 2436 O O . TYR A 1 330 ? 1.034 7.897 17.318 1.00 94.31 330 TYR A O 1
ATOM 2444 N N . GLU A 1 331 ? 1.583 7.007 15.331 1.00 95.31 331 GLU A N 1
ATOM 2445 C CA . GLU A 1 331 ? 0.232 7.159 14.793 1.00 95.31 331 GLU A CA 1
ATOM 2446 C C . GLU A 1 331 ? -0.703 6.071 15.339 1.00 95.31 331 GLU A C 1
ATOM 2448 O O . GLU A 1 331 ? -0.281 4.925 15.527 1.00 95.31 331 GLU A O 1
ATOM 2453 N N . PRO A 1 332 ? -1.976 6.401 15.605 1.00 97.00 332 PRO A N 1
ATOM 2454 C CA . PRO A 1 332 ? -2.971 5.403 15.949 1.00 97.00 332 PRO A CA 1
ATOM 2455 C C . PRO A 1 332 ? -3.503 4.692 14.703 1.00 97.00 332 PRO A C 1
ATOM 2457 O O . PRO A 1 332 ? -3.609 5.274 13.620 1.00 97.00 332 PRO A O 1
ATOM 2460 N N . LEU A 1 333 ? -3.942 3.448 14.892 1.00 97.94 333 LEU A N 1
ATOM 2461 C CA . LEU A 1 333 ? -4.800 2.765 13.930 1.00 97.94 333 LEU A CA 1
ATOM 2462 C C . LEU A 1 333 ? -6.131 3.520 13.811 1.00 97.94 333 LEU A C 1
ATOM 2464 O O . LEU A 1 333 ? -6.662 4.027 14.803 1.00 97.94 333 LEU A O 1
ATOM 2468 N N . ALA A 1 334 ? -6.698 3.561 12.612 1.00 98.19 334 ALA A N 1
ATOM 2469 C CA . ALA A 1 334 ? -8.002 4.149 12.372 1.00 98.19 334 ALA A CA 1
ATOM 2470 C C . ALA A 1 334 ? -8.958 3.183 11.680 1.00 98.19 334 ALA A C 1
ATOM 2472 O O . ALA A 1 334 ? -8.546 2.212 11.046 1.00 98.19 334 ALA A O 1
ATOM 2473 N N . ARG A 1 335 ? -10.248 3.503 11.750 1.00 98.12 335 ARG A N 1
ATOM 2474 C CA . ARG A 1 335 ? -11.256 2.919 10.870 1.00 98.12 335 ARG A CA 1
ATOM 2475 C C . ARG A 1 335 ? -12.231 3.974 10.377 1.00 98.12 335 ARG A C 1
ATOM 2477 O O . ARG A 1 335 ? -12.542 4.925 11.093 1.00 98.12 335 ARG A O 1
ATOM 2484 N N . PHE A 1 336 ? -12.728 3.783 9.172 1.00 98.75 336 PHE A N 1
ATOM 2485 C CA . PHE A 1 336 ? -13.890 4.468 8.636 1.00 98.75 336 PHE A CA 1
ATOM 2486 C C . PHE A 1 336 ? -15.074 3.504 8.659 1.00 98.75 336 PHE A C 1
ATOM 2488 O O . PHE A 1 336 ? -14.919 2.362 8.241 1.00 98.75 336 PHE A O 1
ATOM 2495 N N . VAL A 1 337 ? -16.241 3.956 9.111 1.00 98.31 337 VAL A N 1
ATOM 2496 C CA . VAL A 1 337 ? -17.500 3.206 9.013 1.00 98.31 337 VAL A CA 1
ATOM 2497 C C . VAL A 1 337 ? -18.457 3.997 8.132 1.00 98.31 337 VAL A C 1
ATOM 2499 O O . VAL A 1 337 ? -18.774 5.140 8.467 1.00 98.31 337 VAL A O 1
ATOM 2502 N N . SER A 1 338 ? -18.916 3.418 7.020 1.00 98.56 338 SER A N 1
ATOM 2503 C CA . SER A 1 338 ? -19.855 4.093 6.115 1.00 98.56 338 SER A CA 1
ATOM 2504 C C . SER A 1 338 ? -21.162 4.438 6.832 1.00 98.56 338 SER A C 1
ATOM 2506 O O . SER A 1 338 ? -21.563 3.759 7.779 1.00 98.56 338 SER A O 1
ATOM 2508 N N . ARG A 1 339 ? -21.848 5.499 6.394 1.00 97.88 339 ARG A N 1
ATOM 2509 C CA . ARG A 1 339 ? -23.206 5.801 6.873 1.00 97.88 339 ARG A CA 1
ATOM 2510 C C . ARG A 1 339 ? -24.190 4.748 6.372 1.00 97.88 339 ARG A C 1
ATOM 2512 O O . ARG A 1 339 ? -24.966 4.199 7.151 1.00 97.88 339 ARG A O 1
ATOM 2519 N N . ASP A 1 340 ? -24.118 4.475 5.074 1.00 98.00 340 ASP A N 1
ATOM 2520 C CA . ASP A 1 340 ? -25.054 3.606 4.374 1.00 98.00 340 ASP A CA 1
ATOM 2521 C C . ASP A 1 340 ? -24.514 2.176 4.264 1.00 98.00 340 ASP A C 1
ATOM 2523 O O . ASP A 1 340 ? -23.326 1.909 4.475 1.00 98.00 340 ASP A O 1
ATOM 2527 N N . LYS A 1 341 ? -25.409 1.241 3.946 1.00 97.94 341 LYS A N 1
ATOM 2528 C CA . LYS A 1 341 ? -25.081 -0.170 3.719 1.00 97.94 341 LYS A CA 1
ATOM 2529 C C . LYS A 1 341 ? -24.581 -0.384 2.296 1.00 97.94 341 LYS A C 1
ATOM 2531 O O . LYS A 1 341 ? -24.942 0.366 1.389 1.00 97.94 341 LYS A O 1
ATOM 2536 N N . VAL A 1 342 ? -23.810 -1.451 2.101 1.00 96.94 342 VAL A N 1
ATOM 2537 C CA . VAL A 1 342 ? -23.476 -1.925 0.751 1.00 96.94 342 VAL A CA 1
ATOM 2538 C C . VAL A 1 342 ? -24.768 -2.264 0.006 1.00 96.94 342 VAL A C 1
ATOM 2540 O O . VAL A 1 342 ? -25.654 -2.921 0.554 1.00 96.94 342 VAL A O 1
ATOM 2543 N N . ARG A 1 343 ? -24.872 -1.803 -1.240 1.00 96.44 343 ARG A N 1
ATOM 2544 C CA . ARG A 1 343 ? -25.998 -2.074 -2.138 1.00 96.44 343 ARG A CA 1
ATOM 2545 C C . ARG A 1 343 ? -25.618 -3.121 -3.177 1.00 96.44 343 ARG A C 1
ATOM 2547 O O . ARG A 1 343 ? -24.477 -3.160 -3.642 1.00 96.44 343 ARG A O 1
ATOM 2554 N N . GLU A 1 344 ? -26.591 -3.924 -3.589 1.00 95.06 344 GLU A N 1
ATOM 2555 C CA . GLU A 1 344 ? -26.462 -4.749 -4.791 1.00 95.06 344 GLU A CA 1
ATOM 2556 C C . GLU A 1 344 ? -26.310 -3.860 -6.038 1.00 95.06 344 GLU A C 1
ATOM 2558 O O . GLU A 1 344 ? -26.792 -2.728 -6.064 1.00 95.06 344 GLU A O 1
ATOM 2563 N N . GLY A 1 345 ? -25.631 -4.362 -7.075 1.00 93.25 345 GLY A N 1
ATOM 2564 C CA . GLY A 1 345 ? -25.374 -3.611 -8.316 1.00 93.25 345 GLY A CA 1
ATOM 2565 C C . GLY A 1 345 ? -23.933 -3.117 -8.500 1.00 93.25 345 GLY A C 1
ATOM 2566 O O . GLY A 1 345 ? -23.680 -2.266 -9.352 1.00 93.25 345 GLY A O 1
ATOM 2567 N N . GLY A 1 346 ? -22.981 -3.650 -7.726 1.00 95.00 346 GLY A N 1
ATOM 2568 C CA . GLY A 1 346 ? -21.546 -3.468 -7.972 1.00 95.00 346 GLY A CA 1
ATOM 2569 C C . GLY A 1 346 ? -21.053 -2.022 -7.796 1.00 95.00 346 GLY A C 1
ATOM 2570 O O . GLY A 1 346 ? -21.618 -1.279 -6.984 1.00 95.00 346 GLY A O 1
ATOM 2571 N N . PRO A 1 347 ? -20.003 -1.601 -8.529 1.00 95.44 347 PRO A N 1
ATOM 2572 C CA . PRO A 1 347 ? -19.373 -0.293 -8.346 1.00 95.44 347 PRO A CA 1
ATOM 2573 C C . PRO A 1 347 ? -20.330 0.885 -8.529 1.00 95.44 347 PRO A C 1
ATOM 2575 O O . PRO A 1 347 ? -20.341 1.801 -7.710 1.00 95.44 347 PRO A O 1
ATOM 2578 N N . ALA A 1 348 ? -21.187 0.839 -9.552 1.00 95.75 348 ALA A N 1
ATOM 2579 C CA . ALA A 1 348 ? -22.127 1.918 -9.852 1.00 95.75 348 ALA A CA 1
ATOM 2580 C C . ALA A 1 348 ? -23.114 2.160 -8.699 1.00 95.75 348 ALA A C 1
ATOM 2582 O O . ALA A 1 348 ? -23.325 3.299 -8.281 1.00 95.75 348 ALA A O 1
ATOM 2583 N N . ALA A 1 349 ? -23.660 1.085 -8.124 1.00 97.19 349 ALA A N 1
ATOM 2584 C CA . ALA A 1 349 ? -24.556 1.178 -6.980 1.00 97.19 349 ALA A CA 1
ATOM 2585 C C . ALA A 1 349 ? -23.841 1.613 -5.692 1.00 97.19 349 ALA A C 1
ATOM 2587 O O . ALA A 1 349 ? -24.503 2.007 -4.743 1.00 97.19 349 ALA A O 1
ATOM 2588 N N . ASN A 1 350 ? -22.513 1.595 -5.610 1.00 97.88 350 ASN A N 1
ATOM 2589 C CA . ASN A 1 350 ? -21.776 1.956 -4.392 1.00 97.88 350 ASN A CA 1
ATOM 2590 C C . ASN A 1 350 ? -20.844 3.162 -4.596 1.00 97.88 350 ASN A C 1
ATOM 2592 O O . ASN A 1 350 ? -20.024 3.464 -3.735 1.00 97.88 350 ASN A O 1
ATOM 2596 N N . ALA A 1 351 ? -21.022 3.908 -5.691 1.00 96.88 351 ALA A N 1
ATOM 2597 C CA . ALA A 1 351 ? -20.113 4.965 -6.136 1.00 96.88 351 ALA A CA 1
ATOM 2598 C C . ALA A 1 351 ? -19.899 6.126 -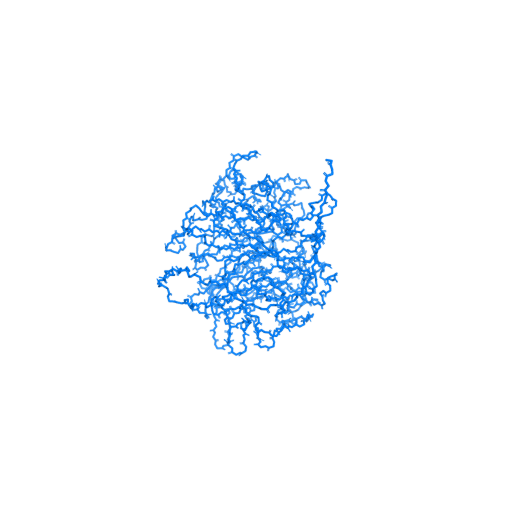5.143 1.00 96.88 351 ALA A C 1
ATOM 2600 O O . ALA A 1 351 ? -18.918 6.853 -5.276 1.00 96.88 351 ALA A O 1
ATOM 2601 N N . THR A 1 352 ? -20.784 6.321 -4.162 1.00 97.50 352 THR A N 1
ATOM 2602 C CA . THR A 1 352 ? -20.664 7.359 -3.116 1.00 97.50 352 THR A CA 1
ATOM 2603 C C . THR A 1 352 ? -20.603 6.778 -1.703 1.00 97.50 352 THR A C 1
ATOM 2605 O O . THR A 1 352 ? -20.624 7.523 -0.728 1.00 97.50 352 THR A O 1
ATOM 2608 N N . LEU A 1 353 ? -20.524 5.450 -1.556 1.00 98.31 353 LEU A N 1
ATOM 2609 C CA . LEU A 1 353 ? -20.614 4.772 -0.256 1.00 98.31 353 LEU A CA 1
ATOM 2610 C C . LEU A 1 353 ? -19.496 5.194 0.714 1.00 98.31 353 LEU A C 1
ATOM 2612 O O . LEU A 1 353 ? -19.691 5.220 1.927 1.00 98.31 353 LEU A O 1
ATOM 2616 N N . LEU A 1 354 ? -18.329 5.544 0.168 1.00 98.75 354 LEU A N 1
ATOM 2617 C CA . LEU A 1 354 ? -17.153 5.991 0.915 1.00 98.75 354 LEU A CA 1
ATOM 2618 C C . LEU A 1 354 ? -17.050 7.518 1.054 1.00 98.75 354 LEU A C 1
ATOM 2620 O O . LEU A 1 354 ? -16.036 8.014 1.540 1.00 98.75 354 LEU A O 1
ATOM 2624 N N . ASP A 1 355 ? -18.067 8.271 0.632 1.00 98.56 355 ASP A N 1
ATOM 2625 C CA . ASP A 1 355 ? -18.079 9.731 0.762 1.00 98.56 355 ASP A CA 1
ATOM 2626 C C . ASP A 1 355 ? -18.698 10.195 2.088 1.00 98.56 355 ASP A C 1
ATOM 2628 O O . ASP A 1 355 ? -18.477 11.333 2.497 1.00 98.56 355 ASP A O 1
ATOM 2632 N N . GLU A 1 356 ? -19.443 9.329 2.784 1.00 97.19 356 GLU A N 1
ATOM 2633 C CA . GLU A 1 356 ? -20.181 9.682 4.000 1.00 97.19 356 GLU A CA 1
ATOM 2634 C C . GLU A 1 356 ? -20.091 8.571 5.054 1.00 97.19 356 GLU A C 1
ATOM 2636 O O . GLU A 1 356 ? -20.401 7.406 4.802 1.00 97.19 356 GLU A O 1
ATOM 2641 N N . GLY A 1 357 ? -19.671 8.935 6.266 1.00 96.62 357 GLY A N 1
ATOM 2642 C CA . GLY A 1 357 ? -19.473 7.993 7.361 1.00 96.62 357 GLY A CA 1
ATOM 2643 C C . GLY A 1 357 ? -18.723 8.608 8.536 1.00 96.62 357 GLY A C 1
ATOM 2644 O O . GLY A 1 357 ? -18.577 9.826 8.630 1.00 96.62 357 GLY A O 1
ATOM 2645 N N . LEU A 1 358 ? -18.252 7.751 9.436 1.00 96.06 358 LEU A N 1
ATOM 2646 C CA . LEU A 1 358 ? -17.528 8.133 10.644 1.00 96.06 358 LEU A CA 1
ATOM 2647 C C . LEU A 1 358 ? -16.077 7.680 10.553 1.00 96.06 358 LEU A C 1
ATOM 2649 O O . LEU A 1 358 ? -15.809 6.494 10.383 1.00 96.06 358 LEU A O 1
ATOM 2653 N N . LEU A 1 359 ? -15.147 8.616 10.733 1.00 97.88 359 LEU A N 1
ATOM 2654 C CA . LEU A 1 359 ? -13.734 8.311 10.912 1.00 97.88 359 LEU A CA 1
ATOM 2655 C C . LEU A 1 359 ? -13.420 8.211 12.405 1.00 97.88 359 LEU A C 1
ATOM 2657 O O . LEU A 1 359 ? -13.762 9.105 13.176 1.00 97.88 359 LEU A O 1
ATOM 2661 N N . GLN A 1 360 ? -12.762 7.135 12.816 1.00 98.00 360 GLN A N 1
ATOM 2662 C CA . GLN A 1 360 ? -12.463 6.845 14.216 1.00 98.00 360 GLN A CA 1
ATOM 2663 C C . GLN A 1 360 ? -11.008 6.398 14.374 1.00 98.00 360 GLN A C 1
ATOM 2665 O O . GLN A 1 360 ? -10.408 5.891 13.426 1.00 98.00 360 GLN A O 1
ATOM 2670 N N . VAL A 1 361 ? -10.440 6.569 15.567 1.00 98.12 361 VAL A N 1
ATOM 2671 C CA . VAL A 1 361 ? -9.102 6.074 15.933 1.00 98.12 361 VAL A CA 1
ATOM 2672 C C . VAL A 1 361 ? -9.179 5.106 17.102 1.00 98.12 361 VAL A C 1
ATOM 2674 O O . VAL A 1 361 ? -10.017 5.259 17.987 1.00 98.12 361 VAL A O 1
ATOM 2677 N N . ALA A 1 362 ? -8.323 4.093 17.090 1.00 98.38 362 ALA A N 1
ATOM 2678 C CA . ALA A 1 362 ? -8.309 3.050 18.101 1.00 98.38 362 ALA A CA 1
ATOM 2679 C C . ALA A 1 362 ? -7.619 3.521 19.386 1.00 98.38 362 ALA A C 1
ATOM 2681 O O . ALA A 1 362 ? -6.547 4.135 19.354 1.00 98.38 362 ALA A O 1
ATOM 2682 N N . ARG A 1 363 ? -8.203 3.150 20.523 1.00 98.06 363 ARG A N 1
ATOM 2683 C CA . ARG A 1 363 ? -7.543 3.100 21.824 1.00 98.06 363 ARG A CA 1
ATOM 2684 C C . ARG A 1 363 ? -7.540 1.658 22.319 1.00 98.06 363 ARG A C 1
ATOM 2686 O O . ARG A 1 363 ? -8.599 1.051 22.438 1.00 98.06 363 ARG A O 1
ATOM 2693 N N . PHE A 1 364 ? -6.356 1.140 22.600 1.00 98.19 364 PHE A N 1
ATOM 2694 C CA . PHE A 1 364 ? -6.117 -0.185 23.159 1.00 98.19 364 PHE A CA 1
ATOM 2695 C C . PHE A 1 364 ? -5.953 -0.057 24.676 1.00 98.19 364 PHE A C 1
ATOM 2697 O O . PHE A 1 364 ? -5.015 0.595 25.139 1.00 98.19 364 PHE A O 1
ATOM 2704 N N . ASP A 1 365 ? -6.881 -0.638 25.436 1.00 98.12 365 ASP A N 1
ATOM 2705 C CA . ASP A 1 365 ? -6.866 -0.647 26.899 1.00 98.12 365 ASP A CA 1
ATOM 2706 C C . ASP A 1 365 ? -6.099 -1.890 27.403 1.00 98.12 365 ASP A C 1
ATOM 2708 O O . ASP A 1 365 ? -6.074 -2.936 26.753 1.00 98.12 365 ASP A O 1
ATOM 2712 N N . ALA A 1 366 ? -5.424 -1.779 28.553 1.00 97.38 366 ALA A N 1
ATOM 2713 C CA . ALA A 1 366 ? -4.465 -2.786 29.032 1.00 97.38 366 ALA A CA 1
ATOM 2714 C C . ALA A 1 366 ? -5.082 -4.148 29.411 1.00 97.38 366 ALA A C 1
ATOM 2716 O O . ALA A 1 366 ? -4.353 -5.123 29.575 1.00 97.38 366 ALA A O 1
ATOM 2717 N N . ASP A 1 367 ? -6.404 -4.216 29.548 1.00 97.12 367 ASP A N 1
ATOM 2718 C CA . ASP A 1 367 ? -7.164 -5.425 29.874 1.00 97.12 367 ASP A CA 1
ATOM 2719 C C . ASP A 1 367 ? -7.518 -6.278 28.640 1.00 97.12 367 ASP A C 1
ATOM 2721 O O . ASP A 1 367 ? -8.247 -7.261 28.758 1.00 97.12 367 ASP A O 1
ATOM 2725 N N . GLY A 1 368 ? -7.019 -5.910 27.453 1.00 97.44 368 GLY A N 1
ATOM 2726 C CA . GLY A 1 368 ? -7.351 -6.578 26.193 1.00 97.44 368 GLY A CA 1
ATOM 2727 C C . GLY A 1 368 ? -8.662 -6.091 25.569 1.00 97.44 368 GLY A C 1
ATOM 2728 O O . GLY A 1 368 ? -9.072 -6.598 24.524 1.00 97.44 368 GLY A O 1
ATOM 2729 N N . SER A 1 369 ? -9.324 -5.093 26.160 1.00 98.38 369 SER A N 1
ATOM 2730 C CA . SER A 1 369 ? -10.425 -4.371 25.523 1.00 98.38 369 SER A CA 1
ATOM 2731 C C . SER A 1 369 ? -9.916 -3.144 24.769 1.00 98.38 369 SER A C 1
ATOM 2733 O O . SER A 1 369 ? -8.797 -2.668 24.961 1.00 98.38 369 SER A O 1
ATOM 2735 N N . GLY A 1 370 ? -10.727 -2.616 23.864 1.00 98.31 370 GLY A N 1
ATOM 2736 C CA . GLY A 1 370 ? -10.418 -1.369 23.189 1.00 98.31 370 GLY A CA 1
ATOM 2737 C C . GLY A 1 370 ? -11.656 -0.621 22.737 1.00 98.31 370 GLY A C 1
ATOM 2738 O O . GLY A 1 370 ? -12.787 -1.117 22.812 1.00 98.31 370 GLY A O 1
ATOM 2739 N N . ARG A 1 371 ? -11.429 0.624 22.316 1.00 98.06 371 ARG A N 1
ATOM 2740 C CA . ARG A 1 371 ? -12.477 1.551 21.895 1.00 98.06 371 ARG A CA 1
ATOM 2741 C C . ARG A 1 371 ? -12.127 2.285 20.615 1.00 98.06 371 ARG A C 1
ATOM 2743 O O . ARG A 1 371 ? -10.984 2.687 20.407 1.00 98.06 371 ARG A O 1
ATOM 2750 N N . TRP A 1 372 ? -13.145 2.543 19.810 1.00 98.06 372 TRP A N 1
ATOM 2751 C CA . TRP A 1 372 ? -13.069 3.415 18.648 1.00 98.06 372 TRP A CA 1
ATOM 2752 C C . TRP A 1 372 ? -13.526 4.825 19.012 1.00 98.06 372 TRP A C 1
ATOM 2754 O O . TRP A 1 372 ? -14.683 5.057 19.350 1.00 98.06 372 TRP A O 1
ATOM 2764 N N . LEU A 1 373 ? -12.608 5.784 18.928 1.00 97.19 373 LEU A N 1
ATOM 2765 C CA . LEU A 1 373 ? -12.840 7.183 19.274 1.00 97.19 373 LEU A CA 1
ATOM 2766 C C . LEU A 1 373 ? -13.148 7.982 18.008 1.00 97.19 373 LEU A C 1
ATOM 2768 O O . LEU A 1 373 ? -12.299 8.107 17.125 1.00 97.19 373 LEU A O 1
ATOM 2772 N N . THR A 1 374 ? -14.364 8.511 17.906 1.00 95.81 374 THR A N 1
ATOM 2773 C CA . THR A 1 374 ? -14.829 9.233 16.715 1.00 95.81 374 THR A CA 1
ATOM 2774 C C . THR A 1 374 ? -14.175 10.603 16.576 1.00 95.81 374 THR A C 1
ATOM 2776 O O . THR A 1 374 ? -14.174 11.401 17.513 1.00 95.81 374 THR A O 1
ATOM 2779 N N . LEU A 1 375 ? -13.670 10.900 15.377 1.00 92.50 375 LEU A N 1
ATOM 2780 C CA . LEU A 1 375 ? -13.247 12.243 15.000 1.00 92.50 375 LEU A CA 1
ATOM 2781 C C . LEU A 1 375 ? -14.484 13.114 14.802 1.00 92.50 375 LEU A C 1
ATOM 2783 O O . LEU A 1 375 ? -15.329 12.830 13.957 1.00 92.50 375 LEU A O 1
ATOM 2787 N N . ALA A 1 376 ? -14.566 14.187 15.580 1.00 84.62 376 ALA A N 1
ATOM 2788 C CA . ALA A 1 376 ? -15.651 15.153 15.532 1.00 84.62 376 ALA A CA 1
ATOM 2789 C C . ALA A 1 376 ? -15.098 16.579 15.441 1.00 84.62 376 ALA A C 1
ATOM 2791 O O . ALA A 1 376 ? -13.967 16.858 15.846 1.00 84.62 376 ALA A O 1
ATOM 2792 N N . THR A 1 377 ? -15.911 17.489 14.912 1.00 78.00 377 THR A N 1
ATOM 2793 C CA . THR A 1 377 ? -15.624 18.926 14.899 1.00 78.00 377 THR A CA 1
ATOM 2794 C C . THR A 1 377 ? -15.642 19.482 16.329 1.00 78.00 377 THR A C 1
ATOM 2796 O O . THR A 1 377 ? -16.574 19.206 17.082 1.00 78.00 377 THR A O 1
ATOM 2799 N N . GLY A 1 378 ? -14.624 20.260 16.712 1.00 65.12 378 GLY A N 1
ATOM 2800 C CA . GLY A 1 378 ? -14.474 20.828 18.060 1.00 65.12 378 GLY A CA 1
ATOM 2801 C C . GLY A 1 378 ? -13.013 21.125 18.431 1.00 65.12 378 GLY A C 1
ATOM 2802 O O . GLY A 1 378 ? -12.084 20.639 17.788 1.00 65.12 378 GLY A O 1
ATOM 2803 N N . SER A 1 379 ? -12.793 21.951 19.460 1.00 53.78 379 SER A N 1
ATOM 2804 C CA . SER A 1 379 ? -11.460 22.306 19.997 1.00 53.78 379 SER A CA 1
ATOM 2805 C C . SER A 1 379 ? -10.444 22.836 18.966 1.00 53.78 379 SER A C 1
ATOM 2807 O O . SER A 1 379 ? -9.262 22.489 19.004 1.00 53.78 379 SER A O 1
ATOM 2809 N N . GLY A 1 380 ? -10.891 23.703 18.049 1.00 65.19 380 GLY A N 1
ATOM 2810 C CA . GLY A 1 380 ? -10.026 24.408 17.091 1.00 65.19 380 GLY A CA 1
ATOM 2811 C C . GLY A 1 380 ? -9.890 23.733 15.723 1.00 65.19 380 GLY A C 1
ATOM 2812 O O . GLY A 1 380 ? -8.787 23.701 15.187 1.00 65.19 380 GLY A O 1
ATOM 2813 N N . VAL A 1 381 ? -10.977 23.154 15.208 1.00 76.06 381 VAL A N 1
ATOM 2814 C CA . VAL A 1 381 ? -11.174 22.760 13.801 1.00 76.06 381 VAL A CA 1
ATOM 2815 C C . VAL A 1 381 ? -12.531 23.324 13.380 1.00 76.06 381 VAL A C 1
ATOM 2817 O O . VAL A 1 381 ? -13.504 23.100 14.104 1.00 76.06 381 VAL A O 1
ATOM 2820 N N . ALA A 1 382 ? -12.592 24.074 12.278 1.00 78.94 382 ALA A N 1
ATOM 2821 C CA . ALA A 1 382 ? -13.780 24.839 11.900 1.00 78.94 382 ALA A CA 1
ATOM 2822 C C . ALA A 1 382 ? -14.895 23.964 11.312 1.00 78.94 382 ALA A C 1
ATOM 2824 O O . ALA A 1 382 ? -16.062 24.141 11.661 1.00 78.94 382 ALA A O 1
ATOM 2825 N N . ASP A 1 383 ? -14.542 23.007 10.449 1.00 91.69 383 ASP A N 1
ATOM 2826 C CA . ASP A 1 383 ? -15.502 22.150 9.751 1.00 91.69 383 ASP A CA 1
ATOM 2827 C C . ASP A 1 383 ? -14.952 20.747 9.433 1.00 91.69 383 ASP A C 1
ATOM 2829 O O . ASP A 1 383 ? -13.794 20.416 9.703 1.00 91.69 383 ASP A O 1
ATOM 2833 N N . ALA A 1 384 ? -15.813 19.888 8.876 1.00 91.62 384 ALA A N 1
ATOM 2834 C CA . ALA A 1 384 ? -15.473 18.509 8.531 1.00 91.62 384 ALA A CA 1
ATOM 2835 C C . ALA A 1 384 ? -14.392 18.400 7.439 1.00 91.62 384 ALA A C 1
ATOM 2837 O O . ALA A 1 384 ? -13.610 17.448 7.446 1.00 91.62 384 ALA A O 1
ATOM 2838 N N . GLY A 1 385 ? -14.318 19.357 6.511 1.00 95.25 385 GLY A N 1
ATOM 2839 C CA . GLY A 1 385 ? -13.293 19.382 5.473 1.00 95.25 385 GLY A CA 1
ATOM 2840 C C . GLY A 1 385 ? -11.914 19.659 6.064 1.00 95.25 385 GLY A C 1
ATOM 2841 O O . GLY A 1 385 ? -10.968 18.910 5.805 1.00 95.25 385 GLY A O 1
ATOM 2842 N N . GLU A 1 386 ? -11.804 20.675 6.922 1.00 95.62 386 GLU A N 1
ATOM 2843 C CA . GLU A 1 386 ? -10.582 20.950 7.682 1.00 95.62 386 GLU A CA 1
ATOM 2844 C C . GLU A 1 386 ? -10.201 19.772 8.594 1.00 95.62 386 GLU A C 1
ATOM 2846 O O . GLU A 1 386 ? -9.032 19.376 8.622 1.00 95.62 386 GLU A O 1
ATOM 2851 N N . LEU A 1 387 ? -11.178 19.163 9.278 1.00 95.31 387 LEU A N 1
ATOM 2852 C CA . LEU A 1 387 ? -10.971 18.003 10.153 1.00 95.31 387 LEU A CA 1
ATOM 2853 C C . LEU A 1 387 ? -10.277 16.853 9.425 1.00 95.31 387 LEU A C 1
ATOM 2855 O O . LEU A 1 387 ? -9.321 16.278 9.943 1.00 95.31 387 LEU A O 1
ATOM 2859 N N . LEU A 1 388 ? -10.740 16.530 8.217 1.00 97.25 388 LEU A N 1
ATOM 2860 C CA . LEU A 1 388 ? -10.214 15.418 7.429 1.00 97.25 388 LEU A CA 1
ATOM 2861 C C . LEU A 1 388 ? -8.852 15.742 6.804 1.00 97.25 388 LEU A C 1
ATOM 2863 O O . LEU A 1 388 ? -8.002 14.854 6.727 1.00 97.25 388 LEU A O 1
ATOM 2867 N N . VAL A 1 389 ? -8.596 17.002 6.428 1.00 97.19 389 VAL A N 1
ATOM 2868 C CA . VAL A 1 389 ? -7.259 17.466 6.001 1.00 97.19 389 VAL A CA 1
ATOM 2869 C C . VAL A 1 389 ? -6.254 17.400 7.160 1.00 97.19 389 VAL A C 1
ATOM 2871 O O . VAL A 1 389 ? -5.077 17.085 6.954 1.00 97.19 389 VAL A O 1
ATOM 2874 N N . GLN A 1 390 ? -6.707 17.650 8.390 1.00 95.12 390 GLN A N 1
ATOM 2875 C CA . GLN A 1 390 ? -5.905 17.628 9.617 1.00 95.12 390 GLN A CA 1
ATOM 2876 C C . GLN A 1 390 ? -6.125 16.360 10.463 1.00 95.12 390 GLN A C 1
ATOM 2878 O O . GLN A 1 390 ? -5.893 16.379 11.674 1.00 95.12 390 GLN A O 1
ATOM 2883 N N . ALA A 1 391 ? -6.524 15.240 9.849 1.00 95.06 391 ALA A N 1
ATOM 2884 C CA . ALA A 1 391 ? -6.939 14.031 10.569 1.00 95.06 391 ALA A CA 1
ATOM 2885 C C . ALA A 1 391 ? -5.892 13.514 11.575 1.00 95.06 391 ALA A C 1
ATOM 2887 O O . ALA A 1 391 ? -6.254 13.067 12.661 1.00 95.06 391 ALA A O 1
ATOM 2888 N N . ARG A 1 392 ? -4.593 13.631 11.263 1.00 93.81 392 ARG A N 1
ATOM 2889 C CA . ARG A 1 392 ? -3.494 13.313 12.196 1.00 93.81 392 ARG A CA 1
ATOM 2890 C C . ARG A 1 392 ? -3.506 14.187 13.461 1.00 93.81 392 ARG A C 1
ATOM 2892 O O . ARG A 1 392 ? -3.408 13.677 14.572 1.00 93.81 392 ARG A O 1
ATOM 2899 N N . THR A 1 393 ? -3.682 15.501 13.315 1.00 92.00 393 THR A N 1
ATOM 2900 C CA . THR A 1 393 ? -3.786 16.434 14.453 1.00 92.00 393 THR A CA 1
ATOM 2901 C C . THR A 1 393 ? -5.072 16.229 15.250 1.00 92.00 393 THR A C 1
ATOM 2903 O O . THR A 1 393 ? -5.058 16.341 16.474 1.00 92.00 393 THR A O 1
ATOM 2906 N N . ALA A 1 394 ? -6.178 15.906 14.579 1.00 90.88 394 ALA A N 1
ATOM 2907 C CA . ALA A 1 394 ? -7.425 15.557 15.252 1.00 90.88 394 ALA A CA 1
ATOM 2908 C C . ALA A 1 394 ? -7.272 14.277 16.092 1.00 90.88 394 ALA A C 1
ATOM 2910 O O . ALA A 1 394 ? -7.694 14.244 17.246 1.00 90.88 394 ALA A O 1
ATOM 2911 N N . ALA A 1 395 ? -6.597 13.259 15.551 1.00 91.19 395 ALA A N 1
ATOM 2912 C CA . ALA A 1 395 ? -6.309 12.012 16.252 1.00 91.19 395 ALA A CA 1
ATOM 2913 C C . ALA A 1 395 ? -5.461 12.219 17.520 1.00 91.19 395 ALA A C 1
ATOM 2915 O O . ALA A 1 395 ? -5.775 11.636 18.558 1.00 91.19 395 ALA A O 1
ATOM 2916 N N . ASP A 1 396 ? -4.449 13.098 17.472 1.00 89.88 396 ASP A N 1
ATOM 2917 C CA . ASP A 1 396 ? -3.618 13.424 18.644 1.00 89.88 396 ASP A CA 1
ATOM 2918 C C . ASP A 1 396 ? -4.447 13.945 19.830 1.00 89.88 396 ASP A C 1
ATOM 2920 O O . ASP A 1 396 ? -4.108 13.681 20.983 1.00 89.88 396 ASP A O 1
ATOM 2924 N N . ARG A 1 397 ? -5.530 14.684 19.559 1.00 89.31 397 ARG A N 1
ATOM 2925 C CA . ARG A 1 397 ? -6.399 15.275 20.592 1.00 89.31 397 ARG A CA 1
ATOM 2926 C C . ARG A 1 397 ? -7.362 14.269 21.220 1.00 89.31 397 ARG A C 1
ATOM 2928 O O . ARG A 1 397 ? -7.815 14.499 22.335 1.00 89.31 397 ARG A O 1
ATOM 2935 N N . LEU A 1 398 ? -7.682 13.182 20.517 1.00 89.88 398 LEU A N 1
ATOM 2936 C CA . LEU A 1 398 ? -8.641 12.173 20.981 1.00 89.88 398 LEU A CA 1
ATOM 2937 C C . LEU A 1 398 ? -8.024 11.144 21.927 1.00 89.88 398 LEU A C 1
ATOM 2939 O O . LEU A 1 398 ? -8.758 10.443 22.612 1.00 89.88 398 LEU A O 1
ATOM 2943 N N . GLY A 1 399 ? -6.693 11.047 21.982 1.00 89.88 399 GLY A N 1
ATOM 2944 C CA . GLY A 1 399 ? -6.020 10.048 22.813 1.00 89.88 399 GLY A CA 1
ATOM 2945 C C . GLY A 1 399 ? -6.075 8.636 22.225 1.00 89.88 399 GLY A C 1
ATOM 2946 O O . GLY A 1 399 ? -6.137 7.664 22.975 1.00 89.88 399 GLY A O 1
ATOM 2947 N N . GLY A 1 400 ? -6.055 8.515 20.892 1.00 94.50 400 GLY A N 1
ATOM 2948 C CA . GLY A 1 400 ? -5.785 7.232 20.240 1.00 94.50 400 GLY A CA 1
ATOM 2949 C C . GLY A 1 400 ? -4.412 6.686 20.653 1.00 94.50 400 GLY A C 1
ATOM 2950 O O . GLY A 1 400 ? -3.480 7.453 20.911 1.00 94.50 400 GLY A O 1
ATOM 2951 N N . THR A 1 401 ? -4.280 5.363 20.733 1.00 97.25 401 THR A N 1
ATOM 2952 C CA . THR A 1 401 ? -3.031 4.723 21.170 1.00 97.25 401 THR A CA 1
ATOM 2953 C C . THR A 1 401 ? -1.920 4.988 20.162 1.00 97.25 401 THR A C 1
ATOM 2955 O O . THR A 1 401 ? -2.072 4.729 18.973 1.00 97.25 401 THR A O 1
ATOM 2958 N N . ARG A 1 402 ? -0.775 5.476 20.643 1.00 96.56 402 ARG A N 1
ATOM 2959 C CA . ARG A 1 402 ? 0.402 5.766 19.818 1.00 96.56 402 ARG A CA 1
ATOM 2960 C C . ARG A 1 402 ? 1.158 4.470 19.514 1.00 96.56 402 ARG A C 1
ATOM 2962 O O . ARG A 1 402 ? 1.917 4.023 20.370 1.00 96.56 402 ARG A O 1
ATOM 2969 N N . LEU A 1 403 ? 0.967 3.879 18.333 1.00 96.81 403 LEU A N 1
ATOM 2970 C CA . LEU A 1 403 ? 1.502 2.553 17.981 1.00 96.81 403 LEU A CA 1
ATOM 2971 C C . LEU A 1 403 ? 2.941 2.583 17.433 1.00 96.81 403 LEU A C 1
ATOM 2973 O O . LEU A 1 403 ? 3.447 3.614 16.988 1.00 96.81 403 LEU A O 1
ATOM 2977 N N . ASP A 1 404 ? 3.601 1.426 17.427 1.00 94.75 404 ASP A N 1
ATOM 2978 C CA . ASP A 1 404 ? 4.949 1.213 16.884 1.00 94.75 404 ASP A CA 1
ATOM 2979 C C . ASP A 1 404 ? 4.970 1.035 15.346 1.00 94.75 404 ASP A C 1
ATOM 2981 O O . ASP A 1 404 ? 5.558 0.087 14.820 1.00 94.75 404 ASP A O 1
ATOM 2985 N N . GLY A 1 405 ? 4.331 1.961 14.620 1.00 91.88 405 GLY A N 1
ATOM 2986 C CA . GLY A 1 405 ? 4.369 2.038 13.154 1.00 91.88 405 GLY A CA 1
ATOM 2987 C C . GLY A 1 405 ? 3.608 0.903 12.466 1.00 91.88 405 GLY A C 1
ATOM 2988 O O . GLY A 1 405 ? 4.215 -0.013 11.910 1.00 91.88 405 GLY A O 1
ATOM 2989 N N . ALA A 1 406 ? 2.275 0.965 12.490 1.00 94.19 406 ALA A N 1
ATOM 2990 C CA . ALA A 1 406 ? 1.411 -0.026 11.851 1.00 94.19 406 ALA A CA 1
ATOM 2991 C C . ALA A 1 406 ? 1.582 0.007 10.321 1.00 94.19 406 ALA A C 1
ATOM 2993 O O . ALA A 1 406 ? 1.198 0.979 9.670 1.00 94.19 406 ALA A O 1
ATOM 2994 N N . CYS A 1 407 ? 2.166 -1.042 9.742 1.00 92.00 407 CYS A N 1
ATOM 2995 C CA . CYS A 1 407 ? 2.601 -1.061 8.341 1.00 92.00 407 CYS A CA 1
ATOM 2996 C C . CYS A 1 407 ? 1.813 -2.014 7.439 1.00 92.00 407 CYS A C 1
ATOM 2998 O O . CYS A 1 407 ? 1.867 -1.862 6.226 1.00 92.00 407 CYS A O 1
ATOM 3000 N N . ALA A 1 408 ? 1.078 -2.975 8.001 1.00 95.62 408 ALA A N 1
ATOM 3001 C CA . ALA A 1 408 ? 0.325 -3.955 7.226 1.00 95.62 408 ALA A CA 1
ATOM 3002 C C . ALA A 1 408 ? -0.952 -4.373 7.949 1.00 95.62 408 ALA A C 1
ATOM 3004 O O . ALA A 1 408 ? -0.957 -4.420 9.178 1.00 95.62 408 ALA A O 1
ATOM 3005 N N . LEU A 1 409 ? -1.998 -4.705 7.186 1.00 97.81 409 LEU A N 1
ATOM 3006 C CA . LEU A 1 409 ? -3.293 -5.167 7.682 1.00 97.81 409 LEU A CA 1
ATOM 3007 C C . LEU A 1 409 ? -3.770 -6.393 6.897 1.00 97.81 409 LEU A C 1
ATOM 3009 O O . LEU A 1 409 ? -3.602 -6.444 5.682 1.00 97.81 409 LEU A O 1
ATOM 3013 N N . ALA A 1 410 ? -4.407 -7.347 7.572 1.00 96.88 410 ALA A N 1
ATOM 3014 C CA . ALA A 1 410 ? -5.134 -8.455 6.947 1.00 96.88 410 ALA A CA 1
ATOM 3015 C C . ALA A 1 410 ? -6.334 -8.861 7.809 1.00 96.88 410 ALA A C 1
ATOM 3017 O O . ALA A 1 410 ? -6.311 -8.658 9.018 1.00 96.88 410 ALA A O 1
ATOM 3018 N N . ILE A 1 411 ? -7.367 -9.446 7.203 1.00 95.81 411 ILE A N 1
ATOM 3019 C CA . ILE A 1 411 ? -8.539 -9.969 7.921 1.00 95.81 411 ILE A CA 1
ATOM 3020 C C . ILE A 1 411 ? -8.614 -11.460 7.656 1.00 95.81 411 ILE A C 1
ATOM 3022 O O . ILE A 1 411 ? -8.659 -11.863 6.495 1.00 95.81 411 ILE A O 1
ATOM 3026 N N . ASP A 1 412 ? -8.596 -12.267 8.710 1.00 92.88 412 ASP A N 1
ATOM 3027 C CA . ASP A 1 412 ? -8.741 -13.711 8.564 1.00 92.88 412 ASP A CA 1
ATOM 3028 C C . ASP A 1 412 ? -10.208 -14.143 8.417 1.00 92.88 412 ASP A C 1
ATOM 3030 O O . ASP A 1 412 ? -11.147 -13.362 8.576 1.00 92.88 412 ASP A O 1
ATOM 3034 N N . ALA A 1 413 ? -10.410 -15.424 8.106 1.00 89.06 413 ALA A N 1
ATOM 3035 C CA . ALA A 1 413 ? -11.739 -16.002 7.918 1.00 89.06 413 ALA A CA 1
ATOM 3036 C C . ALA A 1 413 ? -12.605 -15.990 9.195 1.00 89.06 413 ALA A C 1
ATOM 3038 O O . ALA A 1 413 ? -13.823 -16.128 9.105 1.00 89.06 413 ALA A O 1
ATOM 3039 N N . GLY A 1 414 ? -11.991 -15.832 10.371 1.00 89.44 414 GLY A N 1
ATOM 3040 C CA . GLY A 1 414 ? -12.678 -15.692 11.651 1.00 89.44 414 GLY A CA 1
ATOM 3041 C C . GLY A 1 414 ? -13.086 -14.253 11.970 1.00 89.44 414 GLY A C 1
ATOM 3042 O O . GLY A 1 414 ? -13.655 -14.025 13.032 1.00 89.44 414 GLY A O 1
ATOM 3043 N N . GLY A 1 415 ? -12.795 -13.288 11.091 1.00 92.06 415 GLY A N 1
ATOM 3044 C CA . GLY A 1 415 ? -13.108 -11.875 11.301 1.00 92.06 415 GLY A CA 1
ATOM 3045 C C . GLY A 1 415 ? -12.112 -11.141 12.200 1.00 92.06 415 GLY A C 1
ATOM 3046 O O . GLY A 1 415 ? -12.332 -9.968 12.510 1.00 92.06 415 GLY A O 1
ATOM 3047 N N . TRP A 1 416 ? -11.009 -11.781 12.606 1.00 95.06 416 TRP A N 1
ATOM 3048 C CA . TRP A 1 416 ? -9.935 -11.069 13.291 1.00 95.06 416 TRP A CA 1
ATOM 3049 C C . TRP A 1 416 ? -9.155 -10.240 12.285 1.00 95.06 416 TRP A C 1
ATOM 3051 O O . TRP A 1 416 ? -8.734 -10.722 11.230 1.00 95.06 416 TRP A O 1
ATOM 3061 N N . VAL A 1 417 ? -8.919 -8.988 12.648 1.00 97.50 417 VAL A N 1
ATOM 3062 C CA . VAL A 1 417 ? -8.041 -8.105 11.900 1.00 97.50 417 VAL A CA 1
AT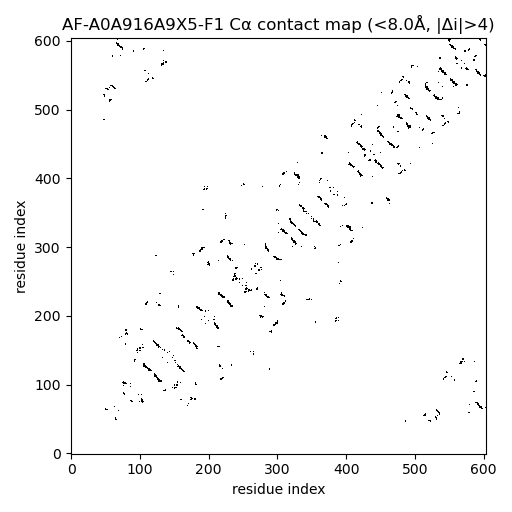OM 3063 C C . VAL A 1 417 ? -6.663 -8.151 12.534 1.00 97.50 417 VAL A C 1
ATOM 3065 O O . VAL A 1 417 ? -6.504 -7.970 13.739 1.00 97.50 417 VAL A O 1
ATOM 3068 N N . HIS A 1 418 ? -5.663 -8.391 11.703 1.00 97.56 418 HIS A N 1
ATOM 3069 C CA . HIS A 1 418 ? -4.258 -8.480 12.059 1.00 97.56 418 HIS A CA 1
ATOM 3070 C C . HIS A 1 418 ? -3.548 -7.226 11.593 1.00 97.56 418 HIS A C 1
ATOM 3072 O O . HIS A 1 418 ? -3.755 -6.787 10.463 1.00 97.56 418 HIS A O 1
ATOM 3078 N N . ALA A 1 419 ? -2.677 -6.689 12.436 1.00 97.38 419 ALA A N 1
ATOM 3079 C CA . ALA A 1 419 ? -1.761 -5.625 12.087 1.00 97.38 419 ALA A CA 1
ATOM 3080 C C . ALA A 1 419 ? -0.319 -6.023 12.384 1.00 97.38 419 ALA A C 1
ATOM 3082 O O . ALA A 1 419 ? -0.006 -6.560 13.450 1.00 97.38 419 ALA A O 1
ATOM 3083 N N . ALA A 1 420 ? 0.569 -5.694 11.452 1.00 95.38 420 ALA A N 1
ATOM 3084 C CA . ALA A 1 420 ? 1.998 -5.730 11.699 1.00 95.38 420 ALA A CA 1
ATOM 3085 C C . ALA A 1 420 ? 2.493 -4.343 12.103 1.00 95.38 420 ALA A C 1
ATOM 3087 O O . ALA A 1 420 ? 2.188 -3.347 11.447 1.00 95.38 420 ALA A O 1
ATOM 3088 N N . MET A 1 421 ? 3.275 -4.298 13.175 1.00 94.62 421 MET A N 1
ATOM 3089 C CA . MET A 1 421 ? 4.016 -3.124 13.614 1.00 94.62 421 MET A CA 1
ATOM 3090 C C . MET A 1 421 ? 5.451 -3.258 13.121 1.00 94.62 421 MET A C 1
ATOM 3092 O O . MET A 1 421 ? 6.148 -4.198 13.513 1.00 94.62 421 MET A O 1
ATOM 3096 N N . ALA A 1 422 ? 5.907 -2.316 12.296 1.00 89.56 422 ALA A N 1
ATOM 3097 C CA . ALA A 1 422 ? 7.273 -2.304 11.773 1.00 89.56 422 ALA A CA 1
ATOM 3098 C C . ALA A 1 422 ? 8.322 -2.160 12.890 1.00 89.56 422 ALA A C 1
ATOM 3100 O O . ALA A 1 422 ? 9.451 -2.630 12.749 1.00 89.56 422 ALA A O 1
ATOM 3101 N N . GLY A 1 423 ? 7.939 -1.544 14.013 1.00 89.56 423 GLY A N 1
ATOM 3102 C CA . GLY A 1 423 ? 8.806 -1.259 15.147 1.00 89.56 423 GLY A CA 1
ATOM 3103 C C . GLY A 1 423 ? 9.020 0.238 15.353 1.00 89.56 423 GLY A C 1
ATOM 3104 O O . GLY A 1 423 ? 8.729 1.076 14.502 1.00 89.56 423 GLY A O 1
ATOM 3105 N N . ASN A 1 424 ? 9.544 0.576 16.526 1.00 90.94 424 ASN A N 1
ATOM 3106 C CA . ASN A 1 424 ? 9.843 1.934 16.936 1.00 90.94 424 ASN A CA 1
ATOM 3107 C C . ASN A 1 424 ? 11.075 1.974 17.864 1.00 90.94 424 ASN A C 1
ATOM 3109 O O . ASN A 1 424 ? 10.951 1.790 19.081 1.00 90.94 424 ASN A O 1
ATOM 3113 N N . PRO A 1 425 ? 12.276 2.261 17.329 1.00 87.25 425 PRO A N 1
ATOM 3114 C CA . PRO A 1 425 ? 13.501 2.325 18.128 1.00 87.25 425 PRO A CA 1
ATOM 3115 C C . PRO A 1 425 ? 13.526 3.508 19.110 1.00 87.25 425 PRO A C 1
ATOM 3117 O O . PRO A 1 425 ? 14.373 3.542 20.002 1.00 87.25 425 PRO A O 1
ATOM 3120 N N . LEU A 1 426 ? 12.597 4.461 18.984 1.00 89.38 426 LEU A N 1
ATOM 3121 C CA . LEU A 1 426 ? 12.480 5.619 19.867 1.00 89.38 426 LEU A CA 1
ATOM 3122 C C . LEU A 1 426 ? 11.525 5.380 21.048 1.00 89.38 426 LEU A C 1
ATOM 3124 O O . LEU A 1 426 ? 11.516 6.182 21.984 1.00 89.38 426 LEU A O 1
ATOM 3128 N N . ARG A 1 427 ? 10.765 4.276 21.052 1.00 94.06 427 ARG A N 1
ATOM 3129 C CA . ARG A 1 427 ? 9.840 3.908 22.134 1.00 94.06 427 ARG A CA 1
ATOM 3130 C C . ARG A 1 427 ? 10.533 3.932 23.498 1.00 94.06 427 ARG A C 1
ATOM 3132 O O . ARG A 1 427 ? 11.543 3.254 23.692 1.00 94.06 427 ARG A O 1
ATOM 3139 N N . GLY A 1 428 ? 9.976 4.675 24.454 1.00 94.62 428 GLY A N 1
ATOM 3140 C CA . GLY A 1 428 ? 10.482 4.758 25.828 1.00 94.62 428 GLY A CA 1
ATOM 3141 C C . GLY A 1 428 ? 11.815 5.501 25.993 1.00 94.62 428 GLY A C 1
ATOM 3142 O O . GLY A 1 428 ? 12.383 5.485 27.083 1.00 94.62 428 GLY A O 1
ATOM 3143 N N . THR A 1 429 ? 12.339 6.144 24.943 1.00 94.44 429 THR A N 1
ATOM 3144 C CA . THR A 1 429 ? 13.474 7.077 25.070 1.00 94.44 429 THR A CA 1
ATOM 3145 C C . THR A 1 429 ? 13.020 8.417 25.682 1.00 94.44 429 THR A C 1
ATOM 3147 O O . THR A 1 429 ? 11.825 8.719 25.663 1.00 94.44 429 THR A O 1
ATOM 3150 N N . PRO A 1 430 ? 13.925 9.239 26.257 1.00 96.00 430 PRO A N 1
ATOM 3151 C CA . PRO A 1 430 ? 13.543 10.515 26.867 1.00 96.00 430 PRO A CA 1
ATOM 3152 C C . PRO A 1 430 ? 12.735 11.417 25.923 1.00 96.00 430 PRO A C 1
ATOM 3154 O O . PRO A 1 430 ? 13.120 11.638 24.777 1.00 96.00 430 PRO A O 1
ATOM 3157 N N . GLY A 1 431 ? 11.609 11.944 26.414 1.00 93.62 431 GLY A N 1
ATOM 3158 C CA . GLY A 1 431 ? 10.706 12.802 25.637 1.00 93.62 431 GLY A CA 1
ATOM 3159 C C . GLY A 1 431 ? 9.807 12.061 24.640 1.00 93.62 431 GLY A C 1
ATOM 3160 O O . GLY A 1 431 ? 9.008 12.703 23.963 1.00 93.62 431 GLY A O 1
ATOM 3161 N N . GLN A 1 432 ? 9.906 10.732 24.558 1.00 94.44 432 GLN A N 1
ATOM 3162 C CA . GLN A 1 432 ? 9.056 9.896 23.717 1.00 94.44 432 GLN A CA 1
ATOM 3163 C C . GLN A 1 432 ? 8.023 9.134 24.556 1.00 94.44 432 GLN A C 1
ATOM 3165 O O . GLN A 1 432 ? 8.252 8.888 25.744 1.00 94.44 432 GLN A O 1
ATOM 3170 N N . PRO A 1 433 ? 6.887 8.730 23.961 1.00 94.56 433 PRO A N 1
ATOM 3171 C CA . PRO A 1 433 ? 5.910 7.880 24.629 1.00 94.56 433 PRO A CA 1
ATOM 3172 C C . PRO A 1 433 ? 6.541 6.628 25.263 1.00 94.56 433 PRO A C 1
ATOM 3174 O O . PRO A 1 433 ? 7.374 5.956 24.646 1.00 94.56 433 PRO A O 1
ATOM 3177 N N . ALA A 1 434 ? 6.130 6.317 26.496 1.00 96.19 434 ALA A N 1
ATOM 3178 C CA . ALA A 1 434 ? 6.559 5.126 27.229 1.00 96.19 434 ALA A CA 1
ATOM 3179 C C . ALA A 1 434 ? 6.023 3.831 26.587 1.00 96.19 434 ALA A C 1
ATOM 3181 O O . ALA A 1 434 ? 5.252 3.872 25.625 1.00 96.19 434 ALA A O 1
ATOM 3182 N N . VAL A 1 435 ? 6.458 2.681 27.106 1.00 97.56 435 VAL A N 1
ATOM 3183 C CA . VAL A 1 435 ? 5.835 1.388 26.784 1.00 97.56 435 VAL A CA 1
ATOM 3184 C C . VAL A 1 435 ? 4.423 1.317 27.363 1.00 97.56 435 VAL A C 1
ATOM 3186 O O . VAL A 1 435 ? 4.139 1.915 28.401 1.00 97.56 435 VAL A O 1
ATOM 3189 N N . ASP A 1 436 ? 3.555 0.575 26.692 1.00 97.00 436 ASP A N 1
ATOM 3190 C CA . ASP A 1 436 ? 2.193 0.271 27.129 1.00 97.00 436 ASP A CA 1
ATOM 3191 C C . ASP A 1 436 ? 1.835 -1.171 26.734 1.00 97.00 436 ASP A C 1
ATOM 3193 O O . ASP A 1 436 ? 2.665 -1.887 26.174 1.00 97.00 436 ASP A O 1
ATOM 3197 N N . ALA A 1 437 ? 0.618 -1.626 27.040 1.00 97.50 437 ALA A N 1
ATOM 3198 C CA . ALA A 1 437 ? 0.213 -3.002 26.751 1.00 97.50 437 ALA A CA 1
ATOM 3199 C C . ALA A 1 437 ? 0.251 -3.336 25.247 1.00 97.50 437 ALA A C 1
ATOM 3201 O O . ALA A 1 437 ? 0.587 -4.461 24.884 1.00 97.50 437 ALA A O 1
ATOM 3202 N N . ALA A 1 438 ? -0.072 -2.376 24.374 1.00 97.56 438 ALA A N 1
ATOM 3203 C CA . ALA A 1 438 ? -0.049 -2.567 22.924 1.00 97.56 438 ALA A CA 1
ATOM 3204 C C . ALA A 1 438 ? 1.368 -2.418 22.339 1.00 97.56 438 ALA A C 1
ATOM 3206 O O . ALA A 1 438 ? 1.644 -2.942 21.269 1.00 97.56 438 ALA A O 1
ATOM 3207 N N . ASN A 1 439 ? 2.277 -1.736 23.042 1.00 97.62 439 ASN A N 1
ATOM 3208 C CA . ASN A 1 439 ? 3.664 -1.484 22.650 1.00 97.62 439 ASN A CA 1
ATOM 3209 C C . ASN A 1 439 ? 4.613 -1.852 23.810 1.00 97.62 439 ASN A C 1
ATOM 3211 O O . ASN A 1 439 ? 5.228 -0.970 24.423 1.00 97.62 439 ASN A O 1
ATOM 3215 N N . PRO A 1 440 ? 4.746 -3.148 24.149 1.00 96.44 440 PRO A N 1
ATOM 3216 C CA . PRO A 1 440 ? 5.303 -3.576 25.436 1.00 96.44 440 PRO A CA 1
ATOM 3217 C C . PRO A 1 440 ? 6.830 -3.487 25.531 1.00 96.44 440 PRO A C 1
ATOM 3219 O O . PRO A 1 440 ? 7.396 -3.734 26.595 1.00 96.44 440 PRO A O 1
ATOM 3222 N N . ARG A 1 441 ? 7.528 -3.177 24.430 1.00 94.75 441 ARG A N 1
ATOM 3223 C CA . ARG A 1 441 ? 8.993 -3.248 24.365 1.00 94.75 441 ARG A CA 1
ATOM 3224 C C . ARG A 1 441 ? 9.620 -1.871 24.162 1.00 94.75 441 ARG A C 1
ATOM 3226 O O . ARG A 1 441 ? 9.279 -1.193 23.191 1.00 94.75 441 ARG A O 1
ATOM 3233 N N . PRO A 1 442 ? 10.566 -1.453 25.021 1.00 94.62 442 PRO A N 1
ATOM 3234 C CA . PRO A 1 442 ? 11.313 -0.225 24.798 1.00 94.62 442 PRO A CA 1
ATOM 3235 C C . PRO A 1 442 ? 12.231 -0.398 23.588 1.00 94.62 442 PRO A C 1
ATOM 3237 O O . PRO A 1 442 ? 12.744 -1.491 23.348 1.00 94.62 442 PRO A O 1
ATOM 3240 N N . ARG A 1 443 ? 12.455 0.685 22.837 1.00 90.62 443 ARG A N 1
ATOM 3241 C CA . ARG A 1 443 ? 13.325 0.708 21.650 1.00 90.62 443 ARG A CA 1
ATOM 3242 C C . ARG A 1 443 ? 13.076 -0.476 20.706 1.00 90.62 443 ARG A C 1
ATOM 3244 O O . ARG A 1 443 ? 14.015 -1.115 20.236 1.00 90.62 443 ARG A O 1
ATOM 3251 N N . ASN A 1 444 ? 11.805 -0.794 20.469 1.00 89.88 444 ASN A N 1
ATOM 3252 C CA . ASN A 1 444 ? 11.373 -1.957 19.706 1.00 89.88 444 ASN A CA 1
ATOM 3253 C C . ASN A 1 444 ? 11.902 -1.905 18.261 1.00 89.88 444 ASN A C 1
ATOM 3255 O O . ASN A 1 444 ? 11.273 -1.329 17.381 1.00 89.88 444 ASN A O 1
ATOM 3259 N N . ALA A 1 445 ? 13.049 -2.529 18.005 1.00 83.75 445 ALA A N 1
ATOM 3260 C CA . ALA A 1 445 ? 13.651 -2.578 16.677 1.00 83.75 445 ALA A CA 1
ATOM 3261 C C . ALA A 1 445 ? 13.101 -3.719 15.799 1.00 83.75 445 ALA A C 1
ATOM 3263 O O . ALA A 1 445 ? 13.169 -3.634 14.576 1.00 83.75 445 ALA A O 1
ATOM 3264 N N . GLY A 1 446 ? 12.574 -4.782 16.413 1.00 83.38 446 GLY A N 1
ATOM 3265 C CA . GLY A 1 446 ? 12.162 -5.996 15.703 1.00 83.38 446 GLY A CA 1
ATOM 3266 C C . GLY A 1 446 ? 10.768 -5.930 15.075 1.00 83.38 446 GLY A C 1
ATOM 3267 O O . GLY A 1 446 ? 10.503 -6.675 14.135 1.00 83.38 446 GLY A O 1
ATOM 3268 N N . GLY A 1 447 ? 9.886 -5.059 15.577 1.00 91.19 447 GLY A N 1
ATOM 3269 C CA . GLY A 1 447 ? 8.469 -5.060 15.202 1.00 91.19 447 GLY A CA 1
ATOM 3270 C C . GLY A 1 447 ? 7.682 -6.169 15.908 1.00 91.19 447 GLY A C 1
ATOM 3271 O O . GLY A 1 447 ? 8.265 -7.008 16.589 1.00 91.19 447 GLY A O 1
ATOM 3272 N N . HIS A 1 448 ? 6.356 -6.160 15.834 1.00 93.81 448 HIS A N 1
ATOM 3273 C CA . HIS A 1 448 ? 5.499 -7.181 16.459 1.00 93.81 448 HIS A CA 1
ATOM 3274 C C . HIS A 1 448 ? 4.142 -7.266 15.755 1.00 93.81 448 HIS A C 1
ATOM 3276 O O . HIS A 1 448 ? 3.805 -6.396 14.955 1.00 93.81 448 HIS A O 1
ATOM 3282 N N . LEU A 1 449 ? 3.368 -8.306 16.052 1.00 95.38 449 LEU A N 1
ATOM 3283 C CA . LEU A 1 449 ? 1.996 -8.449 15.575 1.00 95.38 449 LEU A CA 1
ATOM 3284 C C . LEU A 1 449 ? 0.993 -8.081 16.668 1.00 95.38 449 LEU A C 1
ATOM 3286 O O . LEU A 1 449 ? 1.211 -8.344 17.850 1.00 95.38 449 LEU A O 1
ATOM 3290 N N . LEU A 1 450 ? -0.126 -7.508 16.250 1.00 95.88 450 LEU A N 1
ATOM 3291 C CA . LEU A 1 450 ? -1.295 -7.234 17.074 1.00 95.88 450 LEU A CA 1
ATOM 3292 C C . LEU A 1 450 ? -2.531 -7.664 16.287 1.00 95.88 450 LEU A C 1
ATOM 3294 O O . LEU A 1 450 ? -2.563 -7.524 15.068 1.00 95.88 450 LEU A O 1
ATOM 3298 N N . ARG A 1 451 ? -3.563 -8.161 16.965 1.00 96.94 451 ARG A N 1
ATOM 3299 C CA . ARG A 1 451 ? -4.848 -8.472 16.333 1.00 96.94 451 ARG A CA 1
ATOM 3300 C C . ARG A 1 451 ? -6.021 -8.012 17.178 1.00 96.94 451 ARG A C 1
ATOM 3302 O O . ARG A 1 451 ? -5.914 -7.961 18.403 1.00 96.94 451 ARG A O 1
ATOM 3309 N N . TRP A 1 452 ? -7.140 -7.708 16.535 1.00 97.75 452 TRP A N 1
ATOM 3310 C CA . TRP A 1 452 ? -8.385 -7.354 17.207 1.00 97.75 452 TRP A CA 1
ATOM 3311 C C . TRP A 1 452 ? -9.601 -7.944 16.503 1.00 97.75 452 TRP A C 1
ATOM 3313 O O . TRP A 1 452 ? -9.557 -8.282 15.322 1.00 97.75 452 TRP A O 1
ATOM 3323 N N . HIS A 1 453 ? -10.692 -8.045 17.248 1.00 96.25 453 HIS A N 1
ATOM 3324 C CA . HIS A 1 453 ? -11.993 -8.462 16.756 1.00 96.25 453 HIS A CA 1
ATOM 3325 C C . HIS A 1 453 ? -13.049 -7.482 17.258 1.00 96.25 453 HIS A C 1
ATOM 3327 O O . HIS A 1 453 ? -13.063 -7.126 18.443 1.00 96.25 453 HIS A O 1
ATOM 3333 N N . GLU A 1 454 ? -13.927 -7.040 16.359 1.00 95.88 454 GLU A N 1
ATOM 3334 C CA . GLU A 1 454 ? -15.017 -6.125 16.704 1.00 95.88 454 GLU A CA 1
ATOM 3335 C C . GLU A 1 454 ? -15.937 -6.751 17.760 1.00 95.88 454 GLU A C 1
ATOM 3337 O O . GLU A 1 454 ? -16.224 -7.951 17.742 1.00 95.88 454 GLU A O 1
ATOM 3342 N N . GLY A 1 455 ? -16.358 -5.941 18.725 1.00 91.50 455 GLY A N 1
ATOM 3343 C CA . GLY A 1 455 ? -17.293 -6.342 19.766 1.00 91.50 455 GLY A CA 1
ATOM 3344 C C . GLY A 1 455 ? -18.745 -6.256 19.298 1.00 91.50 455 GLY A C 1
ATOM 3345 O O . GLY A 1 455 ? -19.050 -5.784 18.205 1.00 91.50 455 GLY A O 1
ATOM 3346 N N . ALA A 1 456 ? -19.665 -6.689 20.164 1.00 88.00 456 ALA A N 1
ATOM 3347 C CA . ALA A 1 456 ? -21.099 -6.512 19.927 1.00 88.00 456 ALA A CA 1
ATOM 3348 C C . ALA A 1 456 ? -21.519 -5.030 19.992 1.00 88.00 456 ALA A C 1
ATOM 3350 O O . ALA A 1 456 ? -22.413 -4.602 19.264 1.00 88.00 456 ALA A O 1
ATOM 3351 N N . GLU A 1 457 ? -20.872 -4.245 20.860 1.00 91.62 457 GLU A N 1
ATOM 3352 C CA . GLU A 1 457 ? -21.038 -2.791 20.892 1.00 91.62 457 GLU A CA 1
ATOM 3353 C C . GLU A 1 457 ? -20.268 -2.150 19.726 1.00 91.62 457 GLU A C 1
ATOM 3355 O O . GLU A 1 457 ? -19.077 -2.432 19.571 1.00 91.62 457 GLU A O 1
ATOM 3360 N N . PRO A 1 458 ? -20.892 -1.257 18.930 1.00 89.06 458 PRO A N 1
ATOM 3361 C CA . PRO A 1 458 ? -20.281 -0.737 17.711 1.00 89.06 458 PRO A CA 1
ATOM 3362 C C . PRO A 1 458 ? -18.931 -0.056 17.910 1.00 89.06 458 PRO A C 1
ATOM 3364 O O . PRO A 1 458 ? -18.128 -0.070 16.989 1.00 89.06 458 PRO A O 1
ATOM 3367 N N . ASP A 1 459 ? -18.669 0.571 19.058 1.00 94.94 459 ASP A N 1
ATOM 3368 C CA . ASP A 1 459 ? -17.432 1.296 19.359 1.00 94.94 459 ASP A CA 1
ATOM 3369 C C . ASP A 1 459 ? -16.423 0.474 20.173 1.00 94.94 459 ASP A C 1
ATOM 3371 O O . ASP A 1 459 ? -15.402 1.023 20.587 1.00 94.94 459 ASP A O 1
ATOM 3375 N N . ARG A 1 460 ? -16.665 -0.823 20.392 1.00 97.31 460 ARG A N 1
ATOM 3376 C CA . ARG A 1 460 ? -15.803 -1.697 21.195 1.00 97.31 460 ARG A CA 1
ATOM 3377 C C . ARG A 1 460 ? -15.158 -2.787 20.369 1.00 97.31 460 ARG A C 1
ATOM 3379 O O . ARG A 1 460 ? -15.735 -3.290 19.415 1.00 97.31 460 ARG A O 1
ATOM 3386 N N . PHE A 1 461 ? -13.985 -3.207 20.812 1.00 98.12 461 PHE A N 1
ATOM 3387 C CA . PHE A 1 461 ? -13.307 -4.386 20.296 1.00 98.12 461 PHE A CA 1
ATOM 3388 C C . PHE A 1 461 ? -12.533 -5.086 21.409 1.00 98.12 461 PHE A C 1
ATOM 3390 O O . PHE A 1 461 ? -12.282 -4.515 22.473 1.00 98.12 461 PHE A O 1
ATOM 3397 N N . THR A 1 462 ? -12.153 -6.331 21.152 1.00 98.31 462 THR A N 1
ATOM 3398 C CA . THR A 1 462 ? -11.171 -7.063 21.959 1.00 98.31 462 THR A CA 1
ATOM 3399 C C . THR A 1 462 ? -9.902 -7.232 21.150 1.00 98.31 462 THR A C 1
ATOM 3401 O O . THR A 1 462 ? -9.955 -7.265 19.920 1.00 98.31 462 THR A O 1
ATOM 3404 N N . TRP A 1 463 ? -8.757 -7.298 21.812 1.00 98.12 463 TRP A N 1
ATOM 3405 C CA . TRP A 1 463 ? -7.472 -7.371 21.139 1.00 98.12 463 TRP A CA 1
ATOM 3406 C C . TRP A 1 463 ? -6.469 -8.220 21.912 1.00 98.12 463 TRP A C 1
ATOM 3408 O O . TRP A 1 463 ? -6.597 -8.450 23.113 1.00 98.12 463 TRP A O 1
ATOM 3418 N N . ALA A 1 464 ? -5.459 -8.691 21.188 1.00 96.81 464 ALA A N 1
ATOM 3419 C CA . ALA A 1 464 ? -4.344 -9.443 21.733 1.00 96.81 464 ALA A CA 1
ATOM 3420 C C . ALA A 1 464 ? -3.063 -9.147 20.947 1.00 96.81 464 ALA A C 1
ATOM 3422 O O . ALA A 1 464 ? -3.102 -8.845 19.749 1.00 96.81 464 ALA A O 1
ATOM 3423 N N . LEU A 1 465 ? -1.918 -9.279 21.613 1.00 95.12 465 LEU A N 1
ATOM 3424 C CA . LEU A 1 465 ? -0.627 -9.334 20.933 1.00 95.12 465 LEU A CA 1
ATOM 3425 C C . LEU A 1 465 ? -0.444 -10.694 20.254 1.00 95.12 465 LEU A C 1
ATOM 3427 O O . LEU A 1 465 ? -0.870 -11.725 20.773 1.00 95.12 465 LEU A O 1
ATOM 3431 N N . GLY A 1 466 ? 0.207 -10.675 19.098 1.00 91.94 466 GLY A N 1
ATOM 3432 C CA . GLY A 1 466 ? 0.727 -11.861 18.429 1.00 91.94 466 GLY A CA 1
ATOM 3433 C C . GLY A 1 466 ? 2.239 -11.988 18.616 1.00 91.94 466 GLY A C 1
ATOM 3434 O O . GLY A 1 466 ? 2.823 -11.460 19.566 1.00 91.94 466 GLY A O 1
ATOM 3435 N N . ALA A 1 467 ? 2.885 -12.677 17.677 1.00 90.56 467 ALA A N 1
ATOM 3436 C CA . ALA A 1 467 ? 4.328 -12.883 17.685 1.00 90.56 467 ALA A CA 1
ATOM 3437 C C . ALA A 1 467 ? 5.128 -11.564 17.755 1.00 90.56 467 ALA A C 1
ATOM 3439 O O . ALA A 1 467 ? 4.866 -10.599 17.029 1.00 90.56 467 ALA A O 1
ATOM 3440 N N . ALA A 1 468 ? 6.159 -11.549 18.600 1.00 91.56 468 ALA A N 1
ATOM 3441 C CA . ALA A 1 468 ? 7.146 -10.478 18.657 1.00 91.56 468 ALA A CA 1
ATOM 3442 C C . ALA A 1 468 ? 8.299 -10.754 17.679 1.00 91.56 468 ALA A C 1
ATOM 3444 O O . ALA A 1 468 ? 8.813 -11.869 17.624 1.00 91.56 468 ALA A O 1
ATOM 3445 N N . GLY A 1 469 ? 8.719 -9.733 16.934 1.00 88.38 469 GLY A N 1
ATOM 3446 C CA . GLY A 1 469 ? 9.908 -9.777 16.084 1.00 88.38 469 GLY A CA 1
ATOM 3447 C C . GLY A 1 469 ? 11.185 -9.566 16.892 1.00 88.38 469 GLY A C 1
ATOM 3448 O O . GLY A 1 469 ? 11.169 -8.950 17.958 1.00 88.38 469 GLY A O 1
ATOM 3449 N N . GLY A 1 470 ? 12.307 -10.059 16.390 1.00 78.38 470 GLY A N 1
ATOM 3450 C CA . GLY A 1 470 ? 13.576 -10.160 17.099 1.00 78.38 470 GLY A CA 1
ATOM 3451 C C . GLY A 1 470 ? 14.262 -11.445 16.663 1.00 78.38 470 GLY A C 1
ATOM 3452 O O . GLY A 1 470 ? 14.960 -11.458 15.657 1.00 78.38 470 GLY A O 1
ATOM 3453 N N . GLU A 1 471 ? 14.003 -12.546 17.362 1.00 73.25 471 GLU A N 1
ATOM 3454 C CA . GLU A 1 471 ? 14.574 -13.844 17.006 1.00 73.25 471 GLU A CA 1
ATOM 3455 C C . GLU A 1 471 ? 13.875 -14.452 15.777 1.00 73.25 471 GLU A C 1
ATOM 3457 O O . GLU A 1 471 ? 12.663 -14.663 15.750 1.00 73.25 471 GLU A O 1
ATOM 3462 N N . GLY A 1 472 ? 14.651 -14.727 14.725 1.00 78.38 472 GLY A N 1
ATOM 3463 C CA . GLY A 1 472 ? 14.193 -15.416 13.513 1.00 78.38 472 GLY A CA 1
ATOM 3464 C C . GLY A 1 472 ? 13.537 -14.527 12.448 1.00 78.38 472 GLY A C 1
ATOM 3465 O O . GLY A 1 472 ? 13.599 -14.874 11.264 1.00 78.38 472 GLY A O 1
ATOM 3466 N N . TRP A 1 473 ? 12.972 -13.374 12.820 1.00 86.19 473 TRP A N 1
ATOM 3467 C CA . TRP A 1 473 ? 12.414 -12.389 11.886 1.00 86.19 473 TRP A CA 1
ATOM 3468 C C . TRP A 1 473 ? 12.381 -10.971 12.475 1.00 86.19 473 TRP A C 1
ATOM 3470 O O . TRP A 1 473 ? 12.226 -10.787 13.679 1.00 86.19 473 TRP A O 1
ATOM 3480 N N . THR A 1 474 ? 12.484 -9.960 11.613 1.00 85.06 474 THR A N 1
ATOM 3481 C CA . THR A 1 474 ? 12.283 -8.543 11.948 1.00 85.06 474 THR A CA 1
ATOM 3482 C C . THR A 1 474 ? 11.621 -7.802 10.791 1.00 85.06 474 THR A C 1
ATOM 3484 O O . THR A 1 474 ? 11.450 -8.375 9.711 1.00 85.06 474 THR A O 1
ATOM 3487 N N . ALA A 1 475 ? 11.283 -6.529 11.020 1.00 84.12 475 ALA A N 1
ATOM 3488 C CA . ALA A 1 475 ? 10.810 -5.596 10.001 1.00 84.12 475 ALA A CA 1
ATOM 3489 C C . ALA A 1 475 ? 9.650 -6.179 9.175 1.00 84.12 475 ALA A C 1
ATOM 3491 O O . ALA A 1 475 ? 9.769 -6.314 7.951 1.00 84.12 475 ALA A O 1
ATOM 3492 N N . PRO A 1 476 ? 8.543 -6.574 9.831 1.00 91.44 476 PRO A N 1
ATOM 3493 C CA . PRO A 1 476 ? 7.370 -7.011 9.097 1.00 91.44 476 PRO A CA 1
ATOM 3494 C C . PRO A 1 476 ? 6.870 -5.846 8.235 1.00 91.44 476 PRO A C 1
ATOM 3496 O O . PRO A 1 476 ? 6.956 -4.683 8.635 1.00 91.44 476 PRO A O 1
ATOM 3499 N N . ALA A 1 477 ? 6.399 -6.158 7.034 1.00 88.88 477 ALA A N 1
ATOM 3500 C CA . ALA A 1 477 ? 6.134 -5.155 6.007 1.00 88.88 477 ALA A CA 1
ATOM 3501 C C . ALA A 1 477 ? 4.817 -5.376 5.267 1.00 88.88 477 ALA A C 1
ATOM 3503 O O . ALA A 1 477 ? 4.219 -4.420 4.789 1.00 88.88 477 ALA A O 1
ATOM 3504 N N . SER A 1 478 ? 4.352 -6.621 5.173 1.00 94.69 478 SER A N 1
ATOM 3505 C CA . SER A 1 478 ? 3.091 -6.950 4.514 1.00 94.69 478 SER A CA 1
ATOM 3506 C C . SER A 1 478 ? 2.359 -8.062 5.251 1.00 94.69 478 SER A C 1
ATOM 3508 O O . SER A 1 478 ? 2.983 -8.895 5.911 1.00 94.69 478 SER A O 1
ATOM 3510 N N . LEU A 1 479 ? 1.033 -8.063 5.130 1.00 96.81 479 LEU A N 1
ATOM 3511 C CA . LEU A 1 479 ? 0.147 -9.107 5.622 1.00 96.81 479 LEU A CA 1
ATOM 3512 C C . LEU A 1 479 ? -0.863 -9.454 4.529 1.00 96.81 479 LEU A C 1
ATOM 3514 O O . LEU A 1 479 ? -1.350 -8.571 3.827 1.00 96.81 479 LEU A O 1
ATOM 3518 N N . ALA A 1 480 ? -1.189 -10.735 4.409 1.00 96.56 480 ALA A N 1
ATOM 3519 C CA . ALA A 1 480 ? -2.277 -11.220 3.573 1.00 96.56 480 ALA A CA 1
ATOM 3520 C C . ALA A 1 480 ? -2.937 -12.424 4.243 1.00 96.56 480 ALA A C 1
ATOM 3522 O O . ALA A 1 480 ? -2.244 -13.324 4.714 1.00 96.56 480 ALA A O 1
ATOM 3523 N N . ALA A 1 481 ? -4.265 -12.462 4.274 1.00 94.69 481 ALA A N 1
ATOM 3524 C CA . ALA A 1 481 ? -4.983 -13.669 4.653 1.00 94.69 481 ALA A CA 1
ATOM 3525 C C . ALA A 1 481 ? -5.211 -14.527 3.409 1.00 94.69 481 ALA A C 1
ATOM 3527 O O . ALA A 1 481 ? -5.578 -14.003 2.354 1.00 94.69 481 ALA A O 1
ATOM 3528 N N . ASP A 1 482 ? -4.989 -15.834 3.521 1.00 92.88 482 ASP A N 1
ATOM 3529 C CA . ASP A 1 482 ? -5.365 -16.755 2.455 1.00 92.88 482 ASP A CA 1
ATOM 3530 C C . ASP A 1 482 ? -6.808 -17.265 2.624 1.00 92.88 482 ASP A C 1
ATOM 3532 O O . ASP A 1 482 ? -7.366 -17.221 3.725 1.00 92.88 482 ASP A O 1
ATOM 3536 N N . PRO A 1 483 ? -7.427 -17.797 1.553 1.00 88.94 483 PRO A N 1
ATOM 3537 C CA . PRO A 1 483 ? -8.771 -18.377 1.612 1.00 88.94 483 PRO A CA 1
ATOM 3538 C C . PRO A 1 483 ? -8.941 -19.542 2.601 1.00 88.94 483 PRO A C 1
ATOM 3540 O O . PRO A 1 483 ? -10.058 -20.000 2.818 1.00 88.94 483 PRO A O 1
ATOM 3543 N N . ARG A 1 484 ? -7.852 -20.059 3.182 1.00 85.12 484 ARG A N 1
ATOM 3544 C CA . ARG A 1 484 ? -7.844 -21.180 4.130 1.00 85.12 484 ARG A CA 1
ATOM 3545 C C . ARG A 1 484 ? -7.583 -20.723 5.568 1.00 85.12 484 ARG A C 1
ATOM 3547 O O . ARG A 1 484 ? -7.388 -21.563 6.443 1.00 85.12 484 ARG A O 1
ATOM 3554 N N . GLY A 1 485 ? -7.594 -19.413 5.815 1.00 87.12 485 GLY A N 1
ATOM 3555 C CA . GLY A 1 485 ? -7.519 -18.822 7.145 1.00 87.12 485 GLY A CA 1
ATOM 3556 C C . GLY A 1 485 ? -6.108 -18.654 7.704 1.00 87.12 485 GLY A C 1
ATOM 3557 O O . GLY A 1 485 ? -5.984 -18.314 8.876 1.00 87.12 485 GLY A O 1
ATOM 3558 N N . ARG A 1 486 ? -5.039 -18.872 6.925 1.00 92.19 486 ARG A N 1
ATOM 3559 C CA . ARG A 1 486 ? -3.675 -18.516 7.366 1.00 92.19 486 ARG A CA 1
ATOM 3560 C C . ARG A 1 486 ? -3.405 -17.045 7.119 1.00 92.19 486 ARG A C 1
ATOM 3562 O O . ARG A 1 486 ? -3.908 -16.463 6.159 1.00 92.19 486 ARG A O 1
ATOM 3569 N N . VAL A 1 487 ? -2.524 -16.483 7.937 1.00 95.19 487 VAL A N 1
ATOM 3570 C CA . VAL A 1 487 ? -1.975 -15.144 7.729 1.00 95.19 487 VAL A CA 1
ATOM 3571 C C . VAL A 1 487 ? -0.547 -15.281 7.217 1.00 95.19 487 VAL A C 1
ATOM 3573 O O . VAL A 1 487 ? 0.266 -16.001 7.789 1.00 95.19 487 VAL A O 1
ATOM 3576 N N . TRP A 1 488 ? -0.238 -14.595 6.128 1.00 97.06 488 TRP A N 1
ATOM 3577 C CA . TRP A 1 488 ? 1.070 -14.575 5.491 1.00 97.06 488 TRP A CA 1
ATOM 3578 C C . TRP A 1 488 ? 1.728 -13.230 5.743 1.00 97.06 488 TRP A C 1
ATOM 3580 O O . TRP A 1 488 ? 1.125 -12.197 5.469 1.00 97.06 488 TRP A O 1
ATOM 3590 N N . MET A 1 489 ? 2.954 -13.242 6.255 1.00 96.25 489 MET A N 1
ATOM 3591 C CA . MET A 1 489 ? 3.700 -12.049 6.634 1.00 96.25 489 MET A CA 1
ATOM 3592 C C . MET A 1 489 ? 4.981 -11.936 5.821 1.00 96.25 489 MET A C 1
ATOM 3594 O O . MET A 1 489 ? 5.873 -12.777 5.944 1.00 96.25 489 MET A O 1
ATOM 3598 N N . GLY A 1 490 ? 5.088 -10.894 5.002 1.00 95.31 490 GLY A N 1
ATOM 3599 C CA . GLY A 1 490 ? 6.333 -10.543 4.328 1.00 95.31 490 GLY A CA 1
ATOM 3600 C C . GLY A 1 490 ? 7.181 -9.611 5.189 1.00 95.31 490 GLY A C 1
ATOM 3601 O O . GLY A 1 490 ? 6.647 -8.776 5.924 1.00 95.31 490 GLY A O 1
ATOM 3602 N N . THR A 1 491 ? 8.503 -9.743 5.098 1.00 92.25 491 THR A N 1
ATOM 3603 C CA . THR A 1 491 ? 9.453 -8.846 5.769 1.00 92.25 491 THR A CA 1
ATOM 3604 C C . THR A 1 491 ? 10.194 -7.955 4.781 1.00 92.25 491 THR A C 1
ATOM 3606 O O . THR A 1 491 ? 10.313 -8.258 3.591 1.00 92.25 491 THR A O 1
ATOM 3609 N N . GLY A 1 492 ? 10.737 -6.864 5.308 1.00 82.88 492 GLY A N 1
ATOM 3610 C CA . GLY A 1 492 ? 11.594 -5.931 4.598 1.00 82.88 492 GLY A CA 1
ATOM 3611 C C . GLY A 1 492 ? 11.042 -4.523 4.679 1.00 82.88 492 GLY A C 1
ATOM 3612 O O . GLY A 1 492 ? 10.055 -4.198 4.028 1.00 82.88 492 GLY A O 1
ATOM 3613 N N . ALA A 1 493 ? 11.699 -3.676 5.470 1.00 60.97 493 ALA A N 1
ATOM 3614 C CA . ALA A 1 493 ? 11.377 -2.260 5.474 1.00 60.97 493 ALA A CA 1
ATOM 3615 C C . ALA A 1 493 ? 11.627 -1.678 4.071 1.00 60.97 493 ALA A C 1
ATOM 3617 O O . ALA A 1 493 ? 12.646 -2.025 3.456 1.00 60.97 493 ALA A O 1
ATOM 3618 N N . PRO A 1 494 ? 10.754 -0.785 3.570 1.00 53.62 494 PRO A N 1
ATOM 3619 C CA . PRO A 1 494 ? 11.097 0.002 2.400 1.00 53.62 494 PRO A CA 1
ATOM 3620 C C . PRO A 1 494 ? 12.434 0.705 2.672 1.00 53.62 494 PRO A C 1
ATOM 3622 O O . PRO A 1 494 ? 12.675 1.145 3.805 1.00 53.62 494 PRO A O 1
ATOM 3625 N N . PRO A 1 495 ? 13.338 0.771 1.679 1.00 49.81 495 PRO A N 1
ATOM 3626 C CA . PRO A 1 495 ? 14.599 1.456 1.858 1.00 49.81 495 PRO A CA 1
ATOM 3627 C C . PRO A 1 495 ? 14.321 2.877 2.350 1.00 49.81 495 PRO A C 1
ATOM 3629 O O . PRO A 1 495 ? 13.434 3.542 1.808 1.00 49.81 495 PRO A O 1
ATOM 3632 N N . PRO A 1 496 ? 15.048 3.349 3.372 1.00 46.72 496 PRO A N 1
ATOM 3633 C CA . PRO A 1 496 ? 14.838 4.696 3.840 1.00 46.72 496 PRO A CA 1
ATOM 3634 C C . PRO A 1 496 ? 15.059 5.706 2.708 1.00 46.72 496 PRO A C 1
ATOM 3636 O O . PRO A 1 496 ? 15.995 5.544 1.914 1.00 46.72 496 PRO A O 1
ATOM 3639 N N . PRO A 1 497 ? 14.259 6.779 2.658 1.00 46.16 497 PRO A N 1
ATOM 3640 C CA . PRO A 1 497 ? 14.606 7.939 1.865 1.00 46.16 497 PRO A CA 1
ATOM 3641 C C . PRO A 1 497 ? 15.914 8.551 2.395 1.00 46.16 497 PRO A C 1
ATOM 3643 O O . PRO A 1 497 ? 16.258 8.384 3.569 1.00 46.16 497 PRO A O 1
ATOM 3646 N N . GLN A 1 498 ? 16.666 9.230 1.521 1.00 43.28 498 GLN A N 1
ATOM 3647 C CA . GLN A 1 498 ? 18.010 9.758 1.805 1.00 43.28 498 GLN A CA 1
ATOM 3648 C C . GLN A 1 498 ? 18.132 10.353 3.221 1.00 43.28 498 GLN A C 1
ATOM 3650 O O . GLN A 1 498 ? 17.358 11.221 3.609 1.00 43.28 498 GLN A O 1
ATOM 3655 N N . GLY A 1 499 ? 19.104 9.873 4.003 1.00 33.72 499 GLY A N 1
ATOM 3656 C CA . GLY A 1 499 ? 19.442 10.448 5.311 1.00 33.72 499 GLY A CA 1
ATOM 3657 C C . GLY A 1 499 ? 18.502 10.117 6.481 1.00 33.72 499 GLY A C 1
ATOM 3658 O O . GLY A 1 499 ? 18.826 10.470 7.613 1.00 33.72 499 GLY A O 1
ATOM 3659 N N . ARG A 1 500 ? 17.382 9.406 6.278 1.00 40.22 500 ARG A N 1
ATOM 3660 C CA . ARG A 1 500 ? 16.515 8.949 7.382 1.00 40.22 500 ARG A CA 1
ATOM 3661 C C . ARG A 1 500 ? 16.816 7.498 7.728 1.00 40.22 500 ARG A C 1
ATOM 3663 O O . ARG A 1 500 ? 16.258 6.611 7.115 1.00 40.22 500 ARG A O 1
ATOM 3670 N N . ALA A 1 501 ? 17.680 7.218 8.698 1.00 31.47 501 ALA A N 1
ATOM 3671 C CA . ALA A 1 501 ? 17.945 5.836 9.106 1.00 31.47 501 ALA A CA 1
ATOM 3672 C C . ALA A 1 501 ? 16.641 5.106 9.503 1.00 31.47 501 ALA A C 1
ATOM 3674 O O . ALA A 1 501 ? 16.008 5.448 10.500 1.00 31.47 501 ALA A O 1
ATOM 3675 N N . VAL A 1 502 ? 16.254 4.082 8.738 1.00 37.88 502 VAL A N 1
ATOM 3676 C CA . VAL A 1 502 ? 15.321 3.046 9.191 1.00 37.88 502 VAL A CA 1
ATOM 3677 C C . VAL A 1 502 ? 16.090 1.736 9.210 1.00 37.88 502 VAL A C 1
ATOM 3679 O O . VAL A 1 502 ? 16.828 1.435 8.277 1.00 37.88 502 VAL A O 1
ATOM 3682 N N . ASN A 1 503 ? 15.916 1.027 10.321 1.00 44.12 503 ASN A N 1
ATOM 3683 C CA . ASN A 1 503 ? 16.400 -0.278 10.772 1.00 44.12 503 ASN A CA 1
ATOM 3684 C C . ASN A 1 503 ? 16.947 -1.317 9.760 1.00 44.12 503 ASN A C 1
ATOM 3686 O O . ASN A 1 503 ? 16.628 -2.498 9.855 1.00 44.12 503 ASN A O 1
ATOM 3690 N N . GLN A 1 504 ? 17.867 -0.953 8.866 1.00 39.41 504 GLN A N 1
ATOM 3691 C CA . GLN A 1 504 ? 18.731 -1.942 8.210 1.00 39.41 504 GLN A CA 1
ATOM 3692 C C . GLN A 1 504 ? 19.709 -2.567 9.222 1.00 39.41 504 GLN A C 1
ATOM 3694 O O . GLN A 1 504 ? 20.057 -3.740 9.103 1.00 39.41 504 GLN A O 1
ATOM 3699 N N . ASP A 1 505 ? 20.069 -1.824 10.275 1.00 36.69 505 ASP A N 1
ATOM 3700 C CA . ASP A 1 505 ? 20.896 -2.323 11.380 1.00 36.69 505 ASP A CA 1
ATOM 3701 C C . ASP A 1 505 ? 20.124 -3.248 12.339 1.00 36.69 505 ASP A C 1
ATOM 3703 O O . ASP A 1 505 ? 20.726 -4.120 12.967 1.00 36.69 505 ASP A O 1
ATOM 3707 N N . GLY A 1 506 ? 18.790 -3.136 12.401 1.00 36.38 506 GLY A N 1
ATOM 3708 C CA . GLY A 1 506 ? 17.930 -4.020 13.198 1.00 36.38 506 GLY A CA 1
ATOM 3709 C C . GLY A 1 506 ? 17.976 -5.479 12.735 1.00 36.38 506 GLY A C 1
ATOM 3710 O O . GLY A 1 506 ? 18.008 -6.382 13.568 1.00 36.38 506 GLY A O 1
ATOM 3711 N N . ALA A 1 507 ? 18.088 -5.712 11.422 1.00 41.59 507 ALA A N 1
ATOM 3712 C CA . ALA A 1 507 ? 18.259 -7.050 10.852 1.00 41.59 507 ALA A CA 1
ATOM 3713 C C . ALA A 1 507 ? 19.595 -7.696 11.276 1.00 41.59 507 ALA A C 1
ATOM 3715 O O . ALA A 1 507 ? 19.636 -8.878 11.615 1.00 41.59 507 ALA A O 1
ATOM 3716 N N . LYS A 1 508 ? 20.685 -6.913 11.352 1.00 41.25 508 LYS A N 1
ATOM 3717 C CA . LYS A 1 508 ? 21.993 -7.395 11.838 1.00 41.25 508 LYS A CA 1
ATOM 3718 C C . LYS A 1 508 ? 22.026 -7.597 13.356 1.00 41.25 508 LYS A C 1
ATOM 3720 O O . LYS A 1 508 ? 22.666 -8.533 13.823 1.00 41.25 508 LYS A O 1
ATOM 3725 N N . ALA A 1 509 ? 21.340 -6.745 14.119 1.00 39.31 509 ALA A N 1
ATOM 3726 C CA . ALA A 1 509 ? 21.319 -6.801 15.582 1.00 39.31 509 ALA A CA 1
ATOM 3727 C C . ALA A 1 509 ? 20.425 -7.923 16.148 1.00 39.31 509 ALA A C 1
ATOM 3729 O O . ALA A 1 509 ? 20.643 -8.357 17.275 1.00 39.31 509 ALA A O 1
ATOM 3730 N N . ALA A 1 510 ? 19.441 -8.405 15.382 1.00 44.66 510 ALA A N 1
ATOM 3731 C CA . ALA A 1 510 ? 18.447 -9.381 15.836 1.00 44.66 510 ALA A CA 1
ATOM 3732 C C . ALA A 1 510 ? 18.735 -10.840 15.419 1.00 44.66 510 ALA A C 1
ATOM 3734 O O . ALA A 1 510 ? 17.883 -11.714 15.554 1.00 44.66 510 ALA A O 1
ATOM 3735 N N . GLY A 1 511 ? 19.926 -11.131 14.885 1.00 47.09 511 GLY A N 1
ATOM 3736 C CA . GLY A 1 511 ? 20.286 -12.496 14.487 1.00 47.09 511 GLY A CA 1
ATOM 3737 C C . GLY A 1 511 ? 19.579 -13.006 13.221 1.00 47.09 511 GLY A C 1
ATOM 3738 O O . GLY A 1 511 ? 19.559 -14.215 12.986 1.00 47.09 511 GLY A O 1
ATOM 3739 N N . GLN A 1 512 ? 19.028 -12.127 12.369 1.00 59.16 512 GLN A N 1
ATOM 3740 C CA . GLN A 1 512 ? 18.626 -12.522 11.013 1.00 59.16 512 GLN A CA 1
ATOM 3741 C C . GLN A 1 512 ? 19.883 -12.774 10.172 1.00 59.16 512 GLN A C 1
ATOM 3743 O O . GLN A 1 512 ? 20.496 -11.855 9.638 1.00 59.16 512 GLN A O 1
ATOM 3748 N N . ALA A 1 513 ? 20.267 -14.038 10.019 1.00 58.69 513 ALA A N 1
ATOM 3749 C CA . ALA A 1 513 ? 21.406 -14.430 9.187 1.00 58.69 513 ALA A CA 1
ATOM 3750 C C . ALA A 1 513 ? 21.082 -14.494 7.671 1.00 58.69 513 ALA A C 1
ATOM 3752 O O . ALA A 1 513 ? 21.789 -15.183 6.935 1.00 58.69 513 ALA A O 1
ATOM 3753 N N . GLY A 1 514 ? 20.004 -13.844 7.201 1.00 79.31 514 GLY A N 1
ATOM 3754 C CA . GLY A 1 514 ? 19.425 -14.051 5.865 1.00 79.31 514 GLY A CA 1
ATOM 3755 C C . GLY A 1 514 ? 18.723 -12.831 5.253 1.00 79.31 514 GLY A C 1
ATOM 3756 O O . GLY A 1 514 ? 18.409 -11.866 5.949 1.00 79.31 514 GLY A O 1
ATOM 3757 N N . ASN A 1 515 ? 18.413 -12.919 3.959 1.00 89.50 515 ASN A N 1
ATOM 3758 C CA . ASN A 1 515 ? 17.531 -12.011 3.227 1.00 89.50 515 ASN A CA 1
ATOM 3759 C C . ASN A 1 515 ? 16.106 -11.997 3.815 1.00 89.50 515 ASN A C 1
ATOM 3761 O O . ASN A 1 515 ? 15.693 -12.893 4.559 1.00 89.50 515 ASN A O 1
ATOM 3765 N N . ASN A 1 516 ? 15.322 -10.989 3.422 1.00 91.25 516 ASN A N 1
ATOM 3766 C CA . ASN A 1 516 ? 13.904 -10.900 3.766 1.00 91.25 516 ASN A CA 1
ATOM 3767 C C . ASN A 1 516 ? 13.101 -12.091 3.245 1.00 91.25 516 ASN A C 1
ATOM 3769 O O . ASN A 1 516 ? 13.454 -12.715 2.247 1.00 91.25 516 ASN A O 1
ATOM 3773 N N . ALA A 1 517 ? 11.993 -12.387 3.915 1.00 94.00 517 ALA A N 1
ATOM 3774 C CA . ALA A 1 517 ? 11.262 -13.623 3.714 1.00 94.00 517 ALA A CA 1
ATOM 3775 C C . ALA A 1 517 ? 9.745 -13.437 3.825 1.00 94.00 517 ALA A C 1
ATOM 3777 O O . ALA A 1 517 ? 9.255 -12.432 4.337 1.00 94.00 517 ALA A O 1
ATOM 3778 N N . LEU A 1 518 ? 9.015 -14.437 3.336 1.00 96.94 518 LEU A N 1
ATOM 3779 C CA . LEU A 1 518 ? 7.594 -14.639 3.575 1.00 96.94 518 LEU A CA 1
ATOM 3780 C C . LEU A 1 518 ? 7.426 -15.746 4.616 1.00 96.94 518 LEU A C 1
ATOM 3782 O O . LEU A 1 518 ? 7.989 -16.837 4.477 1.00 96.94 518 LEU A O 1
ATOM 3786 N N . TYR A 1 519 ? 6.613 -15.472 5.623 1.00 96.00 519 TYR A N 1
ATOM 3787 C CA . TYR A 1 519 ? 6.271 -16.389 6.697 1.00 96.00 519 TYR A CA 1
ATOM 3788 C C . TYR A 1 519 ? 4.778 -16.701 6.663 1.00 96.00 519 TYR A C 1
ATOM 3790 O O . TYR A 1 519 ? 3.984 -15.847 6.279 1.00 96.00 519 TYR A O 1
ATOM 3798 N N . ALA A 1 520 ? 4.392 -17.894 7.103 1.00 95.56 520 ALA A N 1
ATOM 3799 C CA . ALA A 1 520 ? 3.001 -18.233 7.380 1.00 95.56 520 ALA A CA 1
ATOM 3800 C C . ALA A 1 520 ? 2.767 -18.311 8.890 1.00 95.56 520 ALA A C 1
ATOM 3802 O O . ALA A 1 520 ? 3.622 -18.792 9.636 1.00 95.56 520 ALA A O 1
ATOM 3803 N N . LEU A 1 521 ? 1.591 -17.872 9.320 1.00 92.75 521 LEU A N 1
ATOM 3804 C CA . LEU A 1 521 ? 1.117 -17.894 10.693 1.00 92.75 521 LEU A CA 1
ATOM 3805 C C . LEU A 1 521 ? -0.268 -18.535 10.740 1.00 92.75 521 LEU A C 1
ATOM 3807 O O . LEU A 1 521 ? -1.069 -18.402 9.808 1.00 92.75 521 LEU A O 1
ATOM 3811 N N . THR A 1 522 ? -0.560 -19.204 11.851 1.00 90.94 522 THR A N 1
ATOM 3812 C CA . THR A 1 522 ? -1.947 -19.525 12.187 1.00 90.94 522 THR A CA 1
ATOM 3813 C C . THR A 1 522 ? -2.654 -18.243 12.652 1.00 90.94 522 THR A C 1
ATOM 3815 O O . THR A 1 522 ? -1.995 -17.341 13.186 1.00 90.94 522 THR A O 1
ATOM 3818 N N . PRO A 1 523 ? -3.976 -18.121 12.453 1.00 84.94 523 PRO A N 1
ATOM 3819 C CA . PRO A 1 523 ? -4.719 -16.908 12.803 1.00 84.94 523 PRO A CA 1
ATOM 3820 C C . PRO A 1 523 ? -4.708 -16.596 14.308 1.00 84.94 523 PRO A C 1
ATOM 3822 O O . PRO A 1 523 ? -4.985 -15.474 14.718 1.00 84.94 523 PRO A O 1
ATOM 3825 N N . GLU A 1 524 ? -4.311 -17.535 15.167 1.00 84.88 524 GLU A N 1
ATOM 3826 C CA . GLU A 1 524 ? -4.097 -17.289 16.597 1.00 84.88 524 GLU A CA 1
ATOM 3827 C C . GLU A 1 524 ? -2.866 -16.416 16.889 1.00 84.88 524 GLU A C 1
ATOM 3829 O O . GLU A 1 524 ? -2.702 -15.957 18.018 1.00 84.88 524 GLU A O 1
ATOM 3834 N N . GLY A 1 525 ? -2.026 -16.142 15.883 1.00 73.75 525 GLY A N 1
ATOM 3835 C CA . GLY A 1 525 ? -0.831 -15.307 16.018 1.00 73.75 525 GLY A CA 1
ATOM 3836 C C . GLY A 1 525 ? 0.375 -16.049 16.596 1.00 73.75 525 GLY A C 1
ATOM 3837 O O . GLY A 1 525 ? 1.236 -15.419 17.213 1.00 73.75 525 GLY A O 1
ATOM 3838 N N . GLY A 1 526 ? 0.424 -17.377 16.417 1.00 80.75 526 GLY A N 1
ATOM 3839 C CA . GLY A 1 526 ? 1.529 -18.234 16.853 1.00 80.75 526 GLY A CA 1
ATOM 3840 C C . GLY A 1 526 ? 2.856 -17.949 16.137 1.00 80.75 526 GLY A C 1
ATOM 3841 O O . GLY A 1 526 ? 2.966 -17.039 15.317 1.00 80.75 526 GLY A O 1
ATOM 3842 N N . ALA A 1 527 ? 3.888 -18.740 16.446 1.00 85.06 527 ALA A N 1
ATOM 3843 C CA . ALA A 1 527 ? 5.216 -18.544 15.869 1.00 85.06 527 ALA A CA 1
ATOM 3844 C C . ALA A 1 527 ? 5.185 -18.641 14.323 1.00 85.06 527 ALA A C 1
ATOM 3846 O O . ALA A 1 527 ? 4.693 -19.640 13.787 1.00 85.06 527 ALA A O 1
ATOM 3847 N N . PRO A 1 528 ? 5.702 -17.630 13.599 1.00 91.75 528 PRO A N 1
ATOM 3848 C CA . PRO A 1 528 ? 5.732 -17.643 12.142 1.00 91.75 528 PRO A CA 1
ATOM 3849 C C . PRO A 1 528 ? 6.681 -18.716 11.607 1.00 91.75 528 PRO A C 1
ATOM 3851 O O . PRO A 1 528 ? 7.795 -18.861 12.101 1.00 91.75 528 PRO A O 1
ATOM 3854 N N . ARG A 1 529 ? 6.267 -19.418 10.547 1.00 93.94 529 ARG A N 1
ATOM 3855 C CA . ARG A 1 529 ? 7.081 -20.428 9.850 1.00 93.94 529 ARG A CA 1
ATOM 3856 C C . ARG A 1 529 ? 7.544 -19.904 8.501 1.00 93.94 529 ARG A C 1
ATOM 3858 O O . ARG A 1 529 ? 6.720 -19.481 7.688 1.00 93.94 529 ARG A O 1
ATOM 3865 N N . ARG A 1 530 ? 8.852 -19.931 8.242 1.00 95.12 530 ARG A N 1
ATOM 3866 C CA . ARG A 1 530 ? 9.436 -19.390 7.004 1.00 95.12 530 ARG A CA 1
ATOM 3867 C C . ARG A 1 530 ? 9.108 -20.255 5.792 1.00 95.12 530 ARG A C 1
ATOM 3869 O O . ARG A 1 530 ? 9.447 -21.435 5.755 1.00 95.12 530 ARG A O 1
ATOM 3876 N N . PHE A 1 531 ? 8.496 -19.641 4.785 1.00 97.31 531 PHE A N 1
ATOM 3877 C CA . PHE A 1 531 ? 8.054 -20.303 3.559 1.00 97.31 531 PHE A CA 1
ATOM 3878 C C . PHE A 1 531 ? 8.928 -19.973 2.344 1.00 97.31 531 PHE A C 1
ATOM 3880 O O . PHE A 1 531 ? 9.246 -20.854 1.547 1.00 97.31 531 PHE A O 1
ATOM 3887 N N . LEU A 1 532 ? 9.291 -18.696 2.193 1.00 96.94 532 LEU A N 1
ATOM 3888 C CA . LEU A 1 532 ? 10.036 -18.173 1.047 1.00 96.94 532 LEU A CA 1
ATOM 3889 C C . LEU A 1 532 ? 11.098 -17.188 1.532 1.00 96.94 532 LEU A C 1
ATOM 3891 O O . LEU A 1 532 ? 10.802 -16.363 2.387 1.00 96.94 532 LEU A O 1
ATOM 3895 N N . VAL A 1 533 ? 12.303 -17.233 0.967 1.00 96.12 533 VAL A N 1
ATOM 3896 C CA . VAL A 1 533 ? 13.349 -16.208 1.124 1.00 96.12 533 VAL A CA 1
ATOM 3897 C C . VAL A 1 533 ? 13.525 -15.477 -0.206 1.00 96.12 533 VAL A C 1
ATOM 3899 O O . VAL A 1 533 ? 13.577 -16.104 -1.266 1.00 96.12 533 VAL A O 1
ATOM 3902 N N . GLY A 1 534 ? 13.549 -14.147 -0.143 1.00 94.62 534 GLY A N 1
ATOM 3903 C CA . GLY A 1 534 ? 13.715 -13.248 -1.278 1.00 94.62 534 GLY A CA 1
ATOM 3904 C C . GLY A 1 534 ? 15.169 -13.119 -1.751 1.00 94.62 534 GLY A C 1
ATOM 3905 O O . GLY A 1 534 ? 16.095 -13.511 -1.035 1.00 94.62 534 GLY A O 1
ATOM 3906 N N . PRO A 1 535 ? 15.386 -12.522 -2.936 1.00 93.94 535 PRO A N 1
ATOM 3907 C CA . PRO A 1 535 ? 16.722 -12.195 -3.421 1.00 93.94 535 PRO A CA 1
ATOM 3908 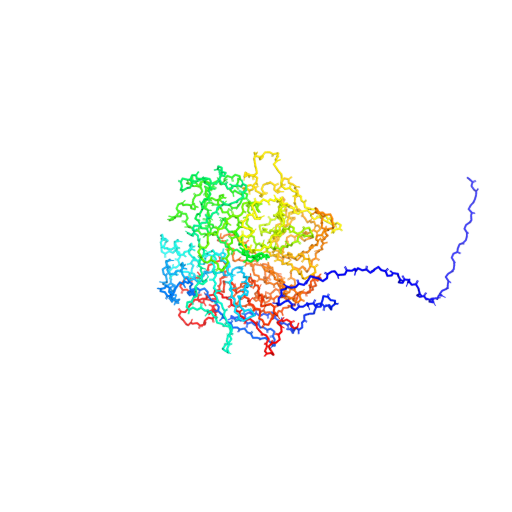C C . PRO A 1 535 ? 17.378 -11.093 -2.576 1.00 93.94 535 PRO A C 1
ATOM 3910 O O . PRO A 1 535 ? 16.753 -10.476 -1.705 1.00 93.94 535 PRO A O 1
ATOM 3913 N N . VAL A 1 536 ? 18.655 -10.827 -2.851 1.00 89.88 536 VAL A N 1
ATOM 3914 C CA . VAL A 1 536 ? 19.477 -9.903 -2.061 1.00 89.88 536 VAL A CA 1
ATOM 3915 C C . VAL A 1 536 ? 18.834 -8.516 -1.994 1.00 89.88 536 VAL A C 1
ATOM 3917 O O . VAL A 1 536 ? 18.481 -7.917 -3.012 1.00 89.88 536 VAL A O 1
ATOM 3920 N N . HIS A 1 537 ? 18.702 -8.003 -0.767 1.00 86.75 537 HIS A N 1
ATOM 3921 C CA . HIS A 1 537 ? 18.134 -6.691 -0.420 1.00 86.75 537 HIS A CA 1
ATOM 3922 C C . HIS A 1 537 ? 16.675 -6.438 -0.847 1.00 86.75 537 HIS A C 1
ATOM 3924 O O . HIS A 1 537 ? 16.159 -5.341 -0.628 1.00 86.75 537 HIS A O 1
ATOM 3930 N N . ALA A 1 538 ? 15.983 -7.422 -1.424 1.00 90.00 538 ALA A N 1
ATOM 3931 C CA . ALA A 1 538 ? 14.572 -7.260 -1.737 1.00 90.00 538 ALA A CA 1
ATOM 3932 C C . ALA A 1 538 ? 13.719 -7.266 -0.465 1.00 90.00 538 ALA A C 1
ATOM 3934 O O . ALA A 1 538 ? 14.081 -7.904 0.522 1.00 90.00 538 ALA A O 1
ATOM 3935 N N . ALA A 1 539 ? 12.569 -6.596 -0.498 1.00 90.50 539 ALA A N 1
ATOM 3936 C CA . ALA A 1 539 ? 11.496 -6.816 0.472 1.00 90.50 539 ALA A CA 1
ATOM 3937 C C . ALA A 1 539 ? 10.423 -7.730 -0.127 1.00 90.50 539 ALA A C 1
ATOM 3939 O O . ALA A 1 539 ? 10.220 -7.759 -1.344 1.00 90.50 539 ALA A O 1
ATOM 3940 N N . ILE A 1 540 ? 9.713 -8.452 0.737 1.00 94.44 540 ILE A N 1
ATOM 3941 C CA . ILE A 1 540 ? 8.509 -9.189 0.362 1.00 94.44 540 ILE A CA 1
ATOM 3942 C C . ILE A 1 540 ? 7.301 -8.322 0.720 1.00 94.44 540 ILE A C 1
ATOM 3944 O O . ILE A 1 540 ? 6.874 -8.251 1.873 1.00 94.44 540 ILE A O 1
ATOM 3948 N N . ALA A 1 541 ? 6.782 -7.614 -0.281 1.00 91.50 541 ALA A N 1
ATOM 3949 C CA . ALA A 1 541 ? 5.882 -6.477 -0.086 1.00 91.50 541 ALA A CA 1
ATOM 3950 C C . ALA A 1 541 ? 4.389 -6.820 -0.208 1.00 91.50 541 ALA A C 1
ATOM 3952 O O . ALA A 1 541 ? 3.532 -5.954 -0.076 1.00 91.50 541 ALA A O 1
ATOM 3953 N N . GLY A 1 542 ? 4.044 -8.082 -0.451 1.00 89.69 542 GLY A N 1
ATOM 3954 C CA . GLY A 1 542 ? 2.651 -8.509 -0.444 1.00 89.69 542 GLY A CA 1
ATOM 3955 C C . GLY A 1 542 ? 2.451 -9.888 -1.038 1.00 89.69 542 GLY A C 1
ATOM 3956 O O . GLY A 1 542 ? 3.290 -10.386 -1.795 1.00 89.69 542 GLY A O 1
ATOM 3957 N N . ALA A 1 543 ? 1.308 -10.479 -0.708 1.00 96.88 543 ALA A N 1
ATOM 3958 C CA . ALA A 1 543 ? 0.828 -11.710 -1.304 1.00 96.88 543 ALA A CA 1
ATOM 3959 C C . ALA A 1 543 ? -0.653 -11.573 -1.676 1.00 96.88 543 ALA A C 1
ATOM 3961 O O . ALA A 1 543 ? -1.414 -10.903 -0.983 1.00 96.88 543 ALA A O 1
ATOM 3962 N N . ALA A 1 544 ? -1.054 -12.216 -2.767 1.00 97.44 544 ALA A N 1
ATOM 3963 C CA . ALA A 1 544 ? -2.446 -12.326 -3.187 1.00 97.44 544 ALA A CA 1
ATOM 3964 C C . ALA A 1 544 ? -2.714 -13.736 -3.718 1.00 97.44 544 ALA A C 1
ATOM 3966 O O . ALA A 1 544 ? -1.804 -14.400 -4.212 1.00 97.44 544 ALA A O 1
ATOM 3967 N N . PHE A 1 545 ? -3.956 -14.200 -3.635 1.00 96.81 545 PHE A N 1
ATOM 3968 C CA . PHE A 1 545 ? -4.293 -15.599 -3.894 1.00 96.81 545 PHE A CA 1
ATOM 3969 C C . PHE A 1 545 ? -5.336 -15.729 -4.996 1.00 96.81 545 PHE A C 1
ATOM 3971 O O . PHE A 1 545 ? -6.247 -14.908 -5.110 1.00 96.81 545 PHE A O 1
ATOM 3978 N N . THR A 1 546 ? -5.241 -16.806 -5.776 1.00 96.06 546 THR A N 1
ATOM 3979 C CA . THR A 1 546 ? -6.409 -17.296 -6.515 1.00 96.06 546 THR A CA 1
ATOM 3980 C C . THR A 1 546 ? -7.492 -17.751 -5.530 1.00 96.06 546 THR A C 1
ATOM 3982 O O . THR A 1 546 ? -7.159 -18.118 -4.402 1.00 96.06 546 THR A O 1
ATOM 3985 N N . PRO A 1 547 ? -8.780 -17.784 -5.928 1.00 92.19 547 PRO A N 1
ATOM 3986 C CA . PRO A 1 547 ? -9.870 -18.150 -5.021 1.00 92.19 547 PRO A CA 1
ATOM 3987 C C . PRO A 1 547 ? -9.677 -19.481 -4.271 1.00 92.19 547 PRO A C 1
ATOM 3989 O O . PRO A 1 547 ? -10.022 -19.563 -3.098 1.00 92.19 547 PRO A O 1
ATOM 3992 N N . GLY A 1 548 ? -9.087 -20.502 -4.907 1.00 90.12 548 GLY A N 1
ATOM 3993 C CA . GLY A 1 548 ? -8.788 -21.796 -4.276 1.00 90.12 548 GLY A CA 1
ATOM 3994 C C . GLY A 1 548 ? -7.368 -21.924 -3.709 1.00 90.12 548 GLY A C 1
ATOM 3995 O O . GLY A 1 548 ? -6.949 -23.018 -3.335 1.00 90.12 548 GLY A O 1
ATOM 3996 N N . ALA A 1 549 ? -6.606 -20.826 -3.652 1.00 93.88 549 ALA A N 1
ATOM 3997 C CA . ALA A 1 549 ? -5.216 -20.776 -3.196 1.00 93.88 549 ALA A CA 1
ATOM 3998 C C . ALA A 1 549 ? -4.237 -21.701 -3.956 1.00 93.88 549 ALA A C 1
ATOM 4000 O O . ALA A 1 549 ? -3.137 -21.970 -3.478 1.00 93.88 549 ALA A O 1
ATOM 4001 N N . GLU A 1 550 ? -4.580 -22.171 -5.159 1.00 94.81 550 GLU A N 1
ATOM 4002 C CA . GLU A 1 550 ? -3.697 -22.981 -6.018 1.00 94.81 550 GLU A CA 1
ATOM 4003 C C . GLU A 1 550 ? -2.547 -22.161 -6.613 1.00 94.81 550 GLU A C 1
ATOM 4005 O O . GLU A 1 550 ? -1.605 -22.701 -7.200 1.00 94.81 550 GLU A O 1
ATOM 4010 N N . THR A 1 551 ? -2.642 -20.834 -6.544 1.00 97.44 551 THR A N 1
ATOM 4011 C CA . THR A 1 551 ? -1.542 -19.916 -6.820 1.00 97.44 551 THR A CA 1
ATOM 4012 C C . THR A 1 551 ? -1.527 -18.801 -5.786 1.00 97.44 551 THR A C 1
ATOM 4014 O O . THR A 1 551 ? -2.545 -18.157 -5.533 1.00 97.44 551 THR A O 1
ATOM 4017 N N . MET A 1 552 ? -0.340 -18.552 -5.241 1.00 98.31 552 MET A N 1
ATOM 4018 C CA . MET A 1 552 ? -0.020 -17.361 -4.468 1.00 98.31 552 MET A CA 1
ATOM 4019 C C . MET A 1 552 ? 0.865 -16.457 -5.322 1.00 98.31 552 MET A C 1
ATOM 4021 O O . MET A 1 552 ? 1.973 -16.837 -5.694 1.00 98.31 552 MET A O 1
ATOM 4025 N N . PHE A 1 553 ? 0.391 -15.263 -5.641 1.00 98.75 553 PHE A N 1
ATOM 4026 C CA . PHE A 1 553 ? 1.216 -14.213 -6.219 1.00 98.75 553 PHE A CA 1
ATOM 4027 C C . PHE A 1 553 ? 1.978 -13.508 -5.101 1.00 98.75 553 PHE A C 1
ATOM 4029 O O . PHE A 1 553 ? 1.368 -13.138 -4.103 1.00 98.75 553 PHE A O 1
ATOM 4036 N N . VAL A 1 554 ? 3.286 -13.309 -5.259 1.00 98.62 554 VAL A N 1
ATOM 4037 C CA . VAL A 1 554 ? 4.140 -12.635 -4.268 1.00 98.62 554 VAL A CA 1
ATOM 4038 C C . VAL A 1 554 ? 4.850 -11.460 -4.923 1.00 98.62 554 VAL A C 1
ATOM 4040 O O . VAL A 1 554 ? 5.504 -11.631 -5.953 1.00 98.62 554 VAL A O 1
ATOM 4043 N N . ALA A 1 555 ? 4.737 -10.277 -4.322 1.00 97.81 555 ALA A N 1
ATOM 4044 C CA . ALA A 1 555 ? 5.459 -9.084 -4.745 1.00 97.81 555 ALA A CA 1
ATOM 4045 C C . ALA A 1 555 ? 6.859 -9.048 -4.119 1.00 97.81 555 ALA A C 1
ATOM 4047 O O . ALA A 1 555 ? 7.012 -8.998 -2.897 1.00 97.81 555 ALA A O 1
ATOM 4048 N N . VAL A 1 556 ? 7.879 -9.043 -4.975 1.00 96.50 556 VAL A N 1
ATOM 4049 C CA . VAL A 1 556 ? 9.285 -8.865 -4.607 1.00 96.50 556 VAL A CA 1
ATOM 4050 C C . VAL A 1 556 ? 9.688 -7.438 -4.968 1.00 96.50 556 VAL A C 1
ATOM 4052 O O . VAL A 1 556 ? 9.783 -7.075 -6.147 1.00 96.50 556 VAL A O 1
ATOM 4055 N N . ALA A 1 557 ? 9.905 -6.615 -3.949 1.00 92.00 557 ALA A N 1
ATOM 4056 C CA . ALA A 1 557 ? 10.218 -5.203 -4.098 1.00 92.00 557 ALA A CA 1
ATOM 4057 C C . ALA A 1 557 ? 11.734 -4.966 -4.128 1.00 92.00 557 ALA A C 1
ATOM 4059 O O . ALA A 1 557 ? 12.479 -5.615 -3.401 1.00 92.00 557 ALA A O 1
ATOM 4060 N N . HIS A 1 558 ? 12.164 -4.011 -4.962 1.00 87.94 558 HIS A N 1
ATOM 4061 C CA . HIS A 1 558 ? 13.503 -3.392 -4.964 1.00 87.94 558 HIS A CA 1
ATOM 4062 C C . HIS A 1 558 ? 14.716 -4.330 -4.717 1.00 87.94 558 HIS A C 1
ATOM 4064 O O . HIS A 1 558 ? 15.550 -4.043 -3.852 1.00 87.94 558 HIS A O 1
ATOM 4070 N N . PRO A 1 559 ? 14.864 -5.436 -5.472 1.00 90.62 559 PRO A N 1
ATOM 4071 C CA . PRO A 1 559 ? 16.067 -6.266 -5.398 1.00 90.62 559 PRO A CA 1
ATOM 4072 C C . PRO A 1 559 ? 17.331 -5.431 -5.645 1.00 90.62 559 PRO A C 1
ATOM 4074 O O . PRO A 1 559 ? 17.371 -4.593 -6.543 1.00 90.62 559 PRO A O 1
ATOM 4077 N N . GLY A 1 560 ? 18.369 -5.655 -4.839 1.00 86.25 560 GLY A N 1
ATOM 4078 C CA . GLY A 1 560 ? 19.666 -4.989 -4.970 1.00 86.25 560 GLY A CA 1
ATOM 4079 C C . GLY A 1 560 ? 19.785 -3.587 -4.355 1.00 86.25 560 GLY A C 1
ATOM 4080 O O . GLY A 1 560 ? 20.902 -3.069 -4.293 1.00 86.25 560 GLY A O 1
ATOM 4081 N N . VAL A 1 561 ? 18.706 -2.991 -3.836 1.00 79.94 561 VAL A N 1
ATOM 4082 C CA . VAL A 1 561 ? 18.750 -1.642 -3.239 1.00 79.94 561 VAL A CA 1
ATOM 4083 C C . VAL A 1 561 ? 19.339 -1.686 -1.822 1.00 79.94 561 VAL A C 1
ATOM 4085 O O . VAL A 1 561 ? 18.678 -2.088 -0.869 1.00 79.94 561 VAL A O 1
ATOM 4088 N N . ALA A 1 562 ? 20.599 -1.267 -1.670 1.00 68.38 562 ALA A N 1
ATOM 4089 C CA . ALA A 1 562 ? 21.336 -1.285 -0.399 1.00 68.38 562 ALA A CA 1
ATOM 4090 C C . ALA A 1 562 ? 21.328 0.074 0.340 1.00 68.38 562 ALA A C 1
ATOM 4092 O O . ALA A 1 562 ? 21.136 1.118 -0.280 1.00 68.38 562 ALA A O 1
ATOM 4093 N N . GLY A 1 563 ? 21.582 0.055 1.659 1.00 53.38 563 GLY A N 1
ATOM 4094 C CA . GLY A 1 563 ? 22.392 1.033 2.422 1.00 53.38 563 GLY A CA 1
ATOM 4095 C C . GLY A 1 563 ? 22.226 2.542 2.189 1.00 53.38 563 GLY A C 1
ATOM 4096 O O . GLY A 1 563 ? 23.206 3.266 2.329 1.00 53.38 563 GLY A O 1
ATOM 4097 N N . GLY A 1 564 ? 21.040 3.023 1.809 1.00 51.06 564 GLY A N 1
ATOM 4098 C CA . GLY A 1 564 ? 20.810 4.419 1.393 1.00 51.06 564 GLY A CA 1
ATOM 4099 C C . GLY A 1 564 ? 19.688 4.600 0.364 1.00 51.06 564 GLY A C 1
ATOM 4100 O O . GLY A 1 564 ? 19.357 5.726 -0.003 1.00 51.06 564 GLY A O 1
ATOM 4101 N N . GLY A 1 565 ? 19.104 3.493 -0.100 1.00 62.91 565 GLY A N 1
ATOM 4102 C CA . GLY A 1 565 ? 17.847 3.489 -0.845 1.00 62.91 565 GLY A CA 1
ATOM 4103 C C . GLY A 1 565 ? 17.962 3.799 -2.331 1.00 62.91 565 GLY A C 1
ATOM 4104 O O . GLY A 1 565 ? 16.951 4.095 -2.965 1.00 62.91 565 GLY A O 1
ATOM 4105 N N . ARG A 1 566 ? 19.173 3.721 -2.897 1.00 72.25 566 ARG A N 1
ATOM 4106 C CA . ARG A 1 566 ? 19.412 3.909 -4.332 1.00 72.25 566 ARG A CA 1
ATOM 4107 C C . ARG A 1 566 ? 20.419 2.909 -4.873 1.00 72.25 566 ARG A C 1
ATOM 4109 O O . ARG A 1 566 ? 21.400 2.584 -4.207 1.00 72.25 566 ARG A O 1
ATOM 4116 N N . SER A 1 567 ? 20.185 2.464 -6.099 1.00 83.06 567 SER A N 1
ATOM 4117 C CA . SER A 1 567 ? 21.163 1.699 -6.865 1.00 83.06 567 SER A CA 1
ATOM 4118 C C . SER A 1 567 ? 22.278 2.607 -7.381 1.00 83.06 567 SER A C 1
ATOM 4120 O O . SER A 1 567 ? 22.054 3.774 -7.695 1.00 83.06 567 SER A O 1
ATOM 4122 N N . GLU A 1 568 ? 23.482 2.062 -7.536 1.00 87.19 568 GLU A N 1
ATOM 4123 C CA . GLU A 1 568 ? 24.579 2.759 -8.210 1.00 87.19 568 GLU A CA 1
ATOM 4124 C C . GLU A 1 568 ? 24.387 2.661 -9.736 1.00 87.19 568 GLU A C 1
ATOM 4126 O O . GLU A 1 568 ? 24.476 1.555 -10.276 1.00 87.19 568 GLU A O 1
ATOM 4131 N N . PRO A 1 569 ? 24.156 3.766 -10.477 1.00 87.62 569 PRO A N 1
ATOM 4132 C CA . PRO A 1 569 ? 23.797 3.697 -11.900 1.00 87.62 569 PRO A CA 1
ATOM 4133 C C . PRO A 1 569 ? 24.867 3.045 -12.779 1.00 87.62 569 PRO A C 1
ATOM 4135 O O . PRO A 1 569 ? 24.538 2.389 -13.765 1.00 87.62 569 PRO A O 1
ATOM 4138 N N . GLY A 1 570 ? 26.143 3.230 -12.419 1.00 89.12 570 GLY A N 1
ATOM 4139 C CA . GLY A 1 570 ? 27.290 2.640 -13.116 1.00 89.12 570 GLY A CA 1
ATOM 4140 C C . GLY A 1 570 ? 27.581 1.190 -12.721 1.00 89.12 570 GLY A C 1
ATOM 4141 O O . GLY A 1 570 ? 28.342 0.512 -13.405 1.00 89.12 570 GLY A O 1
ATOM 4142 N N . GLN A 1 571 ? 26.981 0.696 -11.634 1.00 90.56 571 GLN A N 1
ATOM 4143 C CA . GLN A 1 571 ? 27.110 -0.687 -11.167 1.00 90.56 571 GLN A CA 1
ATOM 4144 C C . GLN A 1 571 ? 25.742 -1.226 -10.719 1.00 90.56 571 GLN A C 1
ATOM 4146 O O . GLN A 1 571 ? 25.594 -1.675 -9.579 1.00 90.56 571 GLN A O 1
ATOM 4151 N N . PRO A 1 572 ? 24.723 -1.225 -11.599 1.00 89.06 572 PRO A N 1
ATOM 4152 C CA . PRO A 1 572 ? 23.350 -1.509 -11.185 1.00 89.06 572 PRO A CA 1
ATOM 4153 C C . PRO A 1 572 ? 23.173 -2.946 -10.682 1.00 89.06 572 PRO A C 1
ATOM 4155 O O . PRO A 1 572 ? 22.210 -3.243 -9.986 1.00 89.06 572 PRO A O 1
ATOM 4158 N N . ARG A 1 573 ? 24.119 -3.837 -11.007 1.00 91.25 573 ARG A N 1
ATOM 4159 C CA . ARG A 1 573 ? 24.116 -5.252 -10.621 1.00 91.25 573 ARG A CA 1
ATOM 4160 C C . ARG A 1 573 ? 25.015 -5.579 -9.427 1.00 91.25 573 ARG A C 1
ATOM 4162 O O . ARG A 1 573 ? 25.310 -6.744 -9.186 1.00 91.25 573 ARG A O 1
ATOM 4169 N N . ARG A 1 574 ? 25.500 -4.565 -8.697 1.00 89.56 574 ARG A N 1
ATOM 4170 C CA . ARG A 1 574 ? 26.457 -4.746 -7.589 1.00 89.56 574 ARG A CA 1
ATOM 4171 C C . ARG A 1 574 ? 25.964 -5.732 -6.526 1.00 89.56 574 ARG A C 1
ATOM 4173 O O . ARG A 1 574 ? 26.773 -6.443 -5.940 1.00 89.56 574 ARG A O 1
ATOM 4180 N N . HIS A 1 575 ? 24.660 -5.736 -6.258 1.00 88.88 575 HIS A N 1
ATOM 4181 C CA . HIS A 1 575 ? 24.059 -6.523 -5.178 1.00 88.88 575 HIS A CA 1
ATOM 4182 C C . HIS A 1 575 ? 23.102 -7.605 -5.659 1.00 88.88 575 HIS A C 1
ATOM 4184 O O . HIS A 1 575 ? 23.031 -8.661 -5.044 1.00 88.88 575 HIS A O 1
ATOM 4190 N N . SER A 1 576 ? 22.364 -7.335 -6.730 1.00 91.75 576 SER A N 1
ATOM 4191 C CA . SER A 1 576 ? 21.412 -8.273 -7.305 1.00 91.75 576 SER A CA 1
ATOM 4192 C C . SER A 1 576 ? 21.477 -8.194 -8.824 1.00 91.75 576 SER A C 1
ATOM 4194 O O . SER A 1 576 ? 21.882 -7.177 -9.382 1.00 91.75 576 SER A O 1
ATOM 4196 N N . ASN A 1 577 ? 21.074 -9.260 -9.497 1.00 93.81 577 ASN A N 1
ATOM 4197 C CA . ASN A 1 577 ? 20.754 -9.298 -10.915 1.00 93.81 577 ASN A CA 1
ATOM 4198 C C . ASN A 1 577 ? 19.393 -9.984 -11.158 1.00 93.81 577 ASN A C 1
ATOM 4200 O O . ASN A 1 577 ? 19.054 -10.341 -12.285 1.00 93.81 577 ASN A O 1
ATOM 4204 N N . TRP A 1 578 ? 18.612 -10.181 -10.095 1.00 95.62 578 TRP A N 1
ATOM 4205 C CA . TRP A 1 578 ? 17.285 -10.781 -10.144 1.00 95.62 578 TRP A CA 1
ATOM 4206 C C . TRP A 1 578 ? 16.265 -9.824 -10.799 1.00 95.62 578 TRP A C 1
ATOM 4208 O O . TRP A 1 578 ? 16.328 -8.612 -10.572 1.00 95.62 578 TRP A O 1
ATOM 4218 N N . PRO A 1 579 ? 15.285 -10.311 -11.582 1.00 95.88 579 PRO A N 1
ATOM 4219 C CA . PRO A 1 579 ? 14.982 -11.714 -11.876 1.00 95.88 579 PRO A CA 1
ATOM 4220 C C . PRO A 1 579 ? 15.619 -12.232 -13.169 1.00 95.88 579 PRO A C 1
ATOM 4222 O O . PRO A 1 579 ? 15.551 -13.429 -13.432 1.00 95.88 579 PRO A O 1
ATOM 4225 N N . ASP A 1 580 ? 16.181 -11.348 -13.995 1.00 94.44 580 ASP A N 1
ATOM 4226 C CA . ASP A 1 580 ? 16.539 -11.680 -15.378 1.00 94.44 580 ASP A CA 1
ATOM 4227 C C . ASP A 1 580 ? 17.957 -12.259 -15.513 1.00 94.44 580 ASP A C 1
ATOM 4229 O O . ASP A 1 580 ? 18.278 -12.866 -16.531 1.00 94.44 580 ASP A O 1
ATOM 4233 N N . PHE A 1 581 ? 18.827 -12.039 -14.522 1.00 94.00 581 PHE A N 1
ATOM 4234 C CA . PHE A 1 581 ? 20.240 -12.440 -14.509 1.00 94.00 581 PHE A CA 1
ATOM 4235 C C . PHE A 1 581 ? 21.034 -12.017 -15.757 1.00 94.00 581 PHE A C 1
ATOM 4237 O O . PHE A 1 581 ? 22.063 -12.599 -16.099 1.00 94.00 581 PHE A O 1
ATOM 4244 N N . SER A 1 582 ? 20.599 -10.942 -16.417 1.00 91.56 582 SER A N 1
ATOM 4245 C CA . SER A 1 582 ? 21.204 -10.457 -17.655 1.00 91.56 582 SER A CA 1
ATOM 4246 C C . SER A 1 582 ? 22.572 -9.801 -17.408 1.00 91.56 582 SER A C 1
ATOM 4248 O O . SER A 1 582 ? 22.719 -9.015 -16.466 1.00 91.56 582 SER A O 1
ATOM 4250 N N . PRO A 1 583 ? 23.593 -10.051 -18.252 1.00 89.06 583 PRO A N 1
ATOM 4251 C CA . PRO A 1 583 ? 24.906 -9.415 -18.130 1.00 89.06 583 PRO A CA 1
ATOM 4252 C C . PRO A 1 583 ? 24.879 -7.904 -18.407 1.00 89.06 583 PRO A C 1
ATOM 4254 O O . PRO A 1 583 ? 25.784 -7.185 -17.990 1.00 89.06 583 PRO A O 1
ATOM 4257 N N . ILE A 1 584 ? 23.841 -7.419 -19.086 1.00 85.50 584 ILE A N 1
ATOM 4258 C CA . ILE A 1 584 ? 23.655 -6.006 -19.453 1.00 85.50 584 ILE A CA 1
ATOM 4259 C C . ILE A 1 584 ? 22.430 -5.387 -18.762 1.00 85.50 584 ILE A C 1
ATOM 4261 O O . ILE A 1 584 ? 21.991 -4.301 -19.130 1.00 85.50 584 ILE A O 1
ATOM 4265 N N . GLY A 1 585 ? 21.843 -6.114 -17.806 1.00 86.81 585 GLY A N 1
ATOM 4266 C CA . GLY A 1 585 ? 20.590 -5.766 -17.152 1.00 86.81 585 GLY A CA 1
ATOM 4267 C C . GLY A 1 585 ? 20.722 -4.953 -15.876 1.00 86.81 585 GLY A C 1
ATOM 4268 O O . GLY A 1 585 ? 21.804 -4.549 -15.448 1.00 86.81 585 GLY A O 1
ATOM 4269 N N . ARG A 1 586 ? 19.558 -4.740 -15.268 1.00 92.75 586 ARG A N 1
ATOM 4270 C CA . ARG A 1 586 ? 19.364 -4.104 -13.966 1.00 92.75 586 ARG A CA 1
ATOM 4271 C C . ARG A 1 586 ? 18.377 -4.955 -13.166 1.00 92.75 586 ARG A C 1
ATOM 4273 O O . ARG A 1 586 ? 17.510 -5.573 -13.790 1.00 92.75 586 ARG A O 1
ATOM 4280 N N . PRO A 1 587 ? 18.469 -4.974 -11.828 1.00 94.12 587 PRO A N 1
ATOM 4281 C CA . PRO A 1 587 ? 17.465 -5.614 -10.994 1.00 94.12 587 PRO A CA 1
ATOM 4282 C C . PRO A 1 587 ? 16.077 -5.031 -11.233 1.00 94.12 587 PRO A C 1
ATOM 4284 O O . PRO A 1 587 ? 15.927 -3.825 -11.447 1.00 94.12 587 PRO A O 1
ATOM 4287 N N . ARG A 1 588 ? 15.049 -5.880 -11.184 1.00 95.44 588 ARG A N 1
ATOM 4288 C CA . ARG A 1 588 ? 13.657 -5.456 -11.395 1.00 95.44 588 ARG A CA 1
ATOM 4289 C C . ARG A 1 588 ? 12.780 -5.983 -10.275 1.00 95.44 588 ARG A C 1
ATOM 4291 O O . ARG A 1 588 ? 12.778 -7.176 -10.005 1.00 95.44 588 ARG A O 1
ATOM 4298 N N . SER A 1 589 ? 11.988 -5.113 -9.648 1.00 95.56 589 SER A N 1
ATOM 4299 C CA . SER A 1 589 ? 10.877 -5.598 -8.822 1.00 95.56 589 SER A CA 1
ATOM 4300 C C . SER A 1 589 ? 9.932 -6.420 -9.690 1.00 95.56 589 SER A C 1
ATOM 4302 O O . SER A 1 589 ? 9.688 -6.051 -10.843 1.00 95.56 589 SER A O 1
ATOM 4304 N N . ALA A 1 590 ? 9.391 -7.506 -9.151 1.00 97.94 590 ALA A N 1
ATOM 4305 C CA . ALA A 1 590 ? 8.519 -8.388 -9.911 1.00 97.94 590 ALA A CA 1
ATOM 4306 C C . ALA A 1 590 ? 7.492 -9.089 -9.022 1.00 97.94 590 ALA A C 1
ATOM 4308 O O . ALA A 1 590 ? 7.684 -9.245 -7.817 1.00 97.94 590 ALA A O 1
ATOM 4309 N N . VAL A 1 591 ? 6.404 -9.525 -9.647 1.00 98.69 591 VAL A N 1
ATOM 4310 C CA . VAL A 1 591 ? 5.444 -10.463 -9.076 1.00 98.69 591 VAL A CA 1
ATOM 4311 C C . VAL A 1 591 ? 5.786 -11.860 -9.566 1.00 98.69 591 VAL A C 1
ATOM 4313 O O . VAL A 1 591 ? 5.899 -12.100 -10.774 1.00 98.69 591 VAL A O 1
ATOM 4316 N N . VAL A 1 592 ? 5.917 -12.792 -8.626 1.00 98.69 592 VAL A N 1
ATOM 4317 C CA . VAL A 1 592 ? 6.074 -14.216 -8.923 1.00 98.69 592 VAL A CA 1
ATOM 4318 C C . VAL A 1 592 ? 4.796 -14.979 -8.610 1.00 98.69 592 VAL A C 1
ATOM 4320 O O . VAL A 1 592 ? 4.130 -14.688 -7.623 1.00 98.69 592 VAL A O 1
ATOM 4323 N N . ALA A 1 593 ? 4.456 -15.964 -9.435 1.00 98.50 593 ALA A N 1
ATOM 4324 C CA . ALA A 1 593 ? 3.392 -16.918 -9.154 1.00 98.50 593 ALA A CA 1
ATOM 4325 C C . ALA A 1 593 ? 3.993 -18.164 -8.500 1.00 98.50 593 ALA A C 1
ATOM 4327 O O . ALA A 1 593 ? 4.722 -18.912 -9.153 1.00 98.50 593 ALA A O 1
ATOM 4328 N N . VAL A 1 594 ? 3.685 -18.376 -7.223 1.00 98.44 594 VAL A N 1
ATOM 4329 C CA . VAL A 1 594 ? 4.089 -19.538 -6.429 1.00 98.44 594 VAL A CA 1
ATOM 4330 C C . VAL A 1 594 ? 2.988 -20.588 -6.459 1.00 98.44 594 VAL A C 1
ATOM 4332 O O . VAL A 1 594 ? 1.808 -20.275 -6.283 1.00 98.44 594 VAL A O 1
ATOM 4335 N N . ARG A 1 595 ? 3.367 -21.845 -6.682 1.00 97.31 595 ARG A N 1
ATOM 4336 C CA . ARG A 1 595 ? 2.453 -22.987 -6.778 1.00 97.31 595 ARG A CA 1
ATOM 4337 C C . ARG A 1 595 ? 3.071 -24.223 -6.144 1.00 97.31 595 ARG A C 1
ATOM 4339 O O . ARG A 1 595 ? 4.290 -24.375 -6.170 1.00 97.31 595 ARG A O 1
ATOM 4346 N N . ARG A 1 596 ? 2.231 -25.131 -5.649 1.00 96.38 596 ARG A N 1
ATOM 4347 C CA . ARG A 1 596 ? 2.673 -26.482 -5.287 1.00 96.38 596 ARG A CA 1
ATOM 4348 C C . ARG A 1 596 ? 2.930 -27.324 -6.526 1.00 96.38 596 ARG A C 1
ATOM 4350 O O . ARG A 1 596 ? 2.225 -27.189 -7.532 1.00 96.38 596 ARG A O 1
ATOM 4357 N N . LEU A 1 597 ? 3.921 -28.204 -6.431 1.00 95.81 597 LEU A N 1
ATOM 4358 C CA . LEU A 1 597 ? 4.306 -29.117 -7.509 1.00 95.81 597 LEU A CA 1
ATOM 4359 C C . LEU A 1 597 ? 3.204 -30.138 -7.832 1.00 95.81 597 LEU A C 1
ATOM 4361 O O . LEU A 1 597 ? 3.043 -30.511 -8.989 1.00 95.81 597 LEU A O 1
ATOM 4365 N N . ASP A 1 598 ? 2.403 -30.530 -6.839 1.00 94.69 598 ASP A N 1
ATOM 4366 C CA . ASP A 1 598 ? 1.259 -31.442 -6.993 1.00 94.69 598 ASP A CA 1
ATOM 4367 C C . ASP A 1 598 ? -0.032 -30.748 -7.475 1.00 94.69 598 ASP A C 1
ATOM 4369 O O . ASP A 1 598 ? -1.049 -31.399 -7.701 1.00 94.69 598 ASP A O 1
ATOM 4373 N N . GLY A 1 599 ? -0.006 -29.421 -7.645 1.00 92.19 599 GLY A N 1
ATOM 4374 C CA . GLY A 1 599 ? -1.164 -28.622 -8.046 1.00 92.19 599 GLY A CA 1
ATOM 4375 C C . GLY A 1 599 ? -2.145 -28.278 -6.922 1.00 92.19 599 GLY A C 1
ATOM 4376 O O . GLY A 1 599 ? -3.138 -27.609 -7.207 1.00 92.19 599 GLY A O 1
ATOM 4377 N N . GLY A 1 600 ? -1.870 -28.682 -5.679 1.00 93.19 600 GLY A N 1
ATOM 4378 C CA . GLY A 1 600 ? -2.681 -28.351 -4.513 1.00 93.19 600 GLY A CA 1
ATOM 4379 C C . GLY A 1 600 ? -2.575 -26.886 -4.076 1.00 93.19 600 GLY A C 1
ATOM 4380 O O . GLY A 1 600 ? -1.778 -26.096 -4.592 1.00 93.19 600 GLY A O 1
ATOM 4381 N N . ALA A 1 601 ? -3.377 -26.527 -3.074 1.00 94.06 601 ALA A N 1
ATOM 4382 C CA . ALA A 1 601 ? -3.367 -25.196 -2.476 1.00 94.06 601 ALA A CA 1
ATOM 4383 C C . ALA A 1 601 ? -2.036 -24.908 -1.766 1.00 94.06 601 ALA A C 1
ATOM 4385 O O . ALA A 1 601 ? -1.569 -25.720 -0.961 1.00 94.06 601 ALA A O 1
ATOM 4386 N N . VAL A 1 602 ? -1.457 -23.738 -2.038 1.00 94.56 602 VAL A N 1
ATOM 4387 C CA . VAL A 1 602 ? -0.212 -23.253 -1.432 1.00 94.56 602 VAL A CA 1
ATOM 4388 C C . VAL A 1 602 ? -0.332 -23.241 0.090 1.00 94.56 602 VAL A C 1
ATOM 4390 O O . VAL A 1 602 ? -1.373 -22.896 0.652 1.00 94.56 602 VAL A O 1
ATOM 4393 N N . GLY A 1 603 ? 0.743 -23.648 0.763 1.00 86.56 603 GLY A N 1
ATOM 4394 C CA . GLY A 1 603 ? 0.797 -23.702 2.222 1.00 86.56 603 GLY A CA 1
ATOM 4395 C C . GLY A 1 603 ? 0.310 -25.013 2.852 1.00 86.56 603 GLY A C 1
ATOM 4396 O O . GLY A 1 603 ? 0.426 -25.150 4.071 1.00 86.56 603 GLY A O 1
ATOM 4397 N N . GLY A 1 604 ? -0.167 -25.968 2.039 1.00 79.81 604 GLY A N 1
ATOM 4398 C CA . GLY A 1 604 ? -0.618 -27.295 2.480 1.00 79.81 604 GLY A CA 1
ATOM 4399 C C . GLY A 1 604 ? -2.088 -27.339 2.847 1.00 79.81 604 GLY A C 1
ATOM 4400 O O . GLY A 1 604 ? -2.555 -26.465 3.610 1.00 79.81 604 GLY A O 1
#

Sequence (604 aa):
MDTLEEPRLSDSDAEPGRRAVLRSGACWALAAAGLPGCALVDTTAPTRIGFTEIAPGNADALQLAPDHAAAAVVRWGDAVGPADAQPAWRADAGNSAAEQALQVGQQIAALQYLPLDGARRGLLVLGHGLADEGALHRDGARPWTAEKVRKSQAAVGLSIVEVARGDAGWQLQQPSALARRITAATPLALAGPAAGHTLLKTAADATGRRVLGAAPITALALTPWGTCLAGESGLADIFASADQPTRHERRYGLTNEPALRWFEHDTRFDSVRHPHEPNRHGWVIEFDPRDPAAVPVKRTALGRRAHAALAVAQAADGRTIVYLADATPYEPLARFVSRDKVREGGPAANATLLDEGLLQVARFDADGSGRWLTLATGSGVADAGELLVQARTAADRLGGTRLDGACALAIDAGGWVHAAMAGNPLRGTPGQPAVDAANPRPRNAGGHLLRWHEGAEPDRFTWALGAAGGEGWTAPASLAADPRGRVWMGTGAPPPPQGRAVNQDGAKAAGQAGNNALYALTPEGGAPRRFLVGPVHAAIAGAAFTPGAETMFVAVAHPGVAGGGRSEPGQPRRHSNWPDFSPIGRPRSAVVAVRRLDGGAVGG

pLDDT: mean 87.44, std 19.07, range [25.22, 98.88]

Nearest PDB structures (foldseek):
  3zwu-assembly2_B  TM=9.163E-01  e=9.583E-61  Pseudomonas fluorescens Pf0-1
  8ouf-assembly1_K  TM=4.579E-01  e=6.323E-05  Homo sapiens
  4jxm-assembly1_A  TM=4.243E-01  e=2.693E-04  Homo sapiens
  7v9a-assembly1_B  TM=2.821E-01  e=4.371E-03  Homo sapiens
  7bj4-assembly1_A  TM=3.948E-01  e=2.163E-01  Halalkalicoccus jeotgali B3

Mean predicted aligned error: 7.92 Å

Solvent-accessible surface area (backbone atoms only — not comparable to full-atom values): 30727 Å² total; per-residue (Å²): 134,87,84,87,85,86,83,85,90,83,90,80,89,83,88,90,82,93,84,83,82,90,78,91,80,88,80,85,80,80,83,84,82,88,71,97,79,74,77,83,71,76,83,82,64,82,64,66,82,58,62,62,69,48,79,78,43,70,49,63,41,80,45,62,24,89,64,46,50,72,46,80,42,46,43,41,35,42,56,22,25,53,79,94,44,65,44,74,69,47,55,64,25,76,61,50,30,73,43,32,48,21,18,34,34,35,28,32,29,15,42,43,57,46,70,73,66,64,74,48,26,28,36,40,41,34,19,6,42,47,62,39,49,16,58,60,25,54,62,24,68,60,82,74,45,56,61,55,42,46,25,44,39,20,19,19,10,39,29,32,40,36,36,36,52,58,94,91,39,67,38,61,47,79,63,28,89,45,23,32,60,42,20,39,74,37,70,29,39,41,37,30,62,31,41,44,29,76,66,35,31,40,94,94,28,77,62,15,35,62,45,66,31,43,53,24,11,33,13,49,29,66,46,99,45,65,31,35,40,36,17,16,22,56,61,28,34,40,29,27,34,44,91,74,47,53,77,68,41,46,77,62,55,34,32,54,77,24,61,42,72,36,33,83,65,40,58,68,28,22,34,78,82,28,68,26,46,69,59,69,50,27,33,38,32,41,38,48,70,83,42,68,84,62,71,34,31,31,29,33,40,66,30,35,44,46,24,25,15,33,37,66,50,70,46,97,87,44,23,40,32,39,38,40,23,26,42,53,69,51,37,40,46,31,36,26,37,30,69,54,58,76,46,81,69,34,50,78,55,42,73,61,47,63,32,43,59,47,36,25,27,35,27,76,44,82,87,34,40,31,36,54,48,71,70,70,77,56,97,90,40,93,39,68,25,56,38,23,66,39,30,62,66,54,42,67,76,70,62,34,38,61,33,39,4,30,24,17,32,26,57,35,80,85,59,38,37,38,34,30,20,30,28,27,64,57,33,48,39,93,97,41,65,66,59,44,77,92,42,74,51,63,39,26,49,20,16,35,32,37,36,35,33,79,43,94,52,92,49,33,30,39,44,48,77,33,43,68,36,29,78,82,41,44,24,41,34,17,38,24,45,47,83,73,30,36,36,35,38,15,11,33,65,77,64,32,53,69,92,49,92,58,69,68,62,35,42,68,74,29,66,44,84,36,36,27,29,35,24,43,23,42,74,85,33,50,80,68,41,39,41,34,32,34,26,25,59,14,20,25,23,23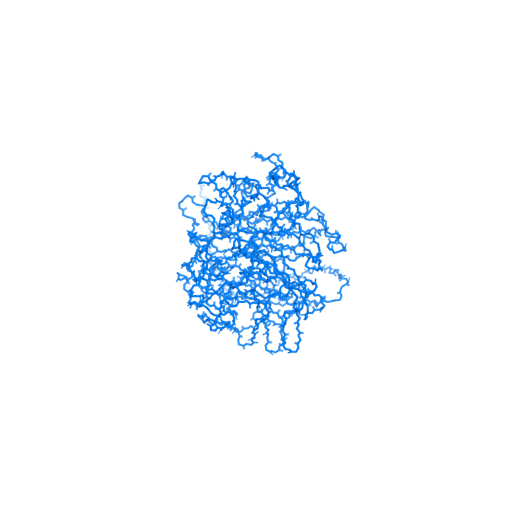,45,29,52,33,79,77,26,43,32,36,37,36,27,37,14,41,36,26,39,47,102,60,40,44,35,48,35,93,48,43,50,78,57,12,39,36,82,76,65,49,98,67,40,51,37,36,17,33,34,27,46,32,28,29,75,88,62,45,42,55,56,85